Protein AF-A0A9D6VJI0-F1 (afdb_monomer)

Foldseek 3Di:
DDVVVVLVVLQVCVVVVDAEEEEAEQCQDDDVHGSLNLVQCLCCLPPQWGDDPPDIDHNPHYHYHYHHDPAQDPCVQCCPPHDPVVNVVCVVSVNVSSVVSDPDDDRDDFLADPDPQDPCSLVVQVVLLLVLCCVQQVLLADPVGDGAEDPLLSQLSRPQNDFPNTSVLSNQQVVQFQRPPDNYHYPNRTDDLVSNVVTGNSVQSVQSSCVVVLLVVCLLVLLQVLLVLVLVVCVPVDDCPDLSNDHPVSRDPLSSVLSSVVSVCLQVLQVVLQKHKGFDPDDAADQDADDPVSLLSSLQVSLVVVLVSLVVVVADEDDDDDVVNNYDPSNDHPVPHDPVVSVVSSSSNRCSSVSQSVSRMHMDGHDD

pLDDT: mean 89.92, std 6.38, range [44.97, 97.81]

Mean predicted aligned error: 9.92 Å

Nearest PDB structures (foldseek):
  6uhh-assembly4_D  TM=7.012E-01  e=4.853E-05  Homo sapiens
  6uhb-assembly1_B  TM=5.754E-01  e=2.518E-05  Homo sapiens
  9e17-assembly1_A  TM=7.204E-01  e=1.266E-04  Oryctolagus cuniculus
  8vk4-assembly1_D  TM=7.503E-01  e=2.838E-04  Mus musculus
  7ua4-assembly1_A  TM=6.206E-01  e=5.201E-04  Homo sapiens

Radius of gyration: 30.87 Å; Cα contacts (8 Å, |Δi|>4): 455; chains: 1; bounding box: 72×53×87 Å

Secondary structure (DSSP, 8-state):
--HHHHHHHHHHHHHTT---EEEEETTTS-SSSTTTTHHHHHHHHHHSEEEETTEEEE--S-EEEEE-SS-SSHHHHTTTTS-HHHHHHHHHTTHHHHHHT-S-------SS-SSTT--THHHHHHHHHHHHHHHH-GGGB-TTS-B-B-HHHHHHHHH-S--TTHHHHHHHHHHTS--TT-SSB-GGGSPPHHHHTTTS-HHHHHHHHTHHHHHHHHHHHHHHHHHHHHHHHHBTTB-TTSGGGS-GGGS-HHHHHHHHHHHHHHHHHHHHTTEEEEE--SSPPP-----HHHHHHHHHHHHHHHHHHHHHTT-B--SS-BTTTTB-TT-S-GGGS-HHHHHHHHHHHTTHHHHHHHTTEEEEEPP-

Solvent-accessible surface area (backbone atoms only — not comparable to full-atom values): 20935 Å² total; per-residue (Å²): 134,61,70,62,62,51,47,52,55,48,20,58,42,26,76,72,77,42,72,46,80,45,78,39,70,49,49,55,41,73,41,102,46,75,35,42,47,39,64,72,46,42,49,40,65,74,72,26,29,50,70,58,91,91,45,78,44,73,38,57,71,63,46,82,44,78,42,62,76,82,44,81,34,69,56,60,63,71,34,65,92,54,58,70,69,58,40,52,56,37,50,77,36,39,42,64,63,43,59,72,62,54,92,74,87,80,71,73,83,63,50,45,59,91,45,95,84,55,63,64,30,41,56,51,32,51,54,51,52,51,53,50,40,55,74,77,44,52,68,20,38,48,98,86,70,49,72,39,56,36,71,33,52,50,44,18,75,46,63,45,82,48,44,78,54,32,67,58,22,57,48,49,51,56,70,59,22,64,47,84,97,36,62,49,48,43,74,91,26,53,53,58,59,77,64,37,46,75,22,31,60,36,68,61,33,51,48,43,39,39,42,68,58,51,47,59,68,33,32,62,57,35,15,50,48,53,51,52,52,49,40,63,74,36,60,90,79,50,63,74,84,40,71,89,49,46,58,77,92,75,38,56,66,73,60,51,48,55,33,35,55,50,44,70,41,46,67,58,42,36,44,76,66,41,27,48,73,45,79,62,75,101,61,86,70,62,68,70,82,78,51,75,66,50,36,50,56,41,21,50,52,49,49,53,51,51,38,54,54,40,46,74,73,65,37,40,62,43,95,57,74,32,84,92,77,32,24,33,53,79,57,57,58,73,93,74,49,54,67,81,58,51,51,53,38,40,60,52,54,73,40,47,47,55,43,35,41,77,66,39,28,30,62,44,75,52,82,130

Sequence (368 aa):
MNLISAFHQVRDVVLKGKIPLVFFDEFDSNFQGLLGWLKYFIDPMQSGHFKDGESIHPIGKSIFIFAGATSSTLKEFSRVGQEKKEIDRFKEVKGPDFVSRLRGYVDILGLNPISESERLYMIRRAVALRIQLYLKAKHIFDSVGRANIDKDVLRALIKVPEYKHGMRSMGSILDMSVLSGRRSFEQSALPPANQLDLHVDAKLFSRLMASDILFGAAREKLARAIHEAFRKNQKGKKSSRAIGMKPWEELPEDFKESNRQQADSIPLYLKAVGYGFQPVIGREINKVRFTAEEVEIMSEMEHKRFVAHKLKAGWKPGERRDEKRMINPTLVDWEKLPKSEKDKDHQTVCKFPDYLAEAGFEIYKLGR

Structure (mmCIF, N/CA/C/O backbone):
data_AF-A0A9D6VJI0-F1
#
_entry.id   AF-A0A9D6VJI0-F1
#
loop_
_atom_site.group_PDB
_atom_site.id
_atom_site.type_symbol
_atom_site.label_atom_id
_atom_site.label_alt_id
_atom_site.label_comp_id
_atom_site.label_asym_id
_atom_site.label_entity_id
_atom_site.label_seq_id
_atom_site.pdbx_PDB_ins_code
_atom_site.Cartn_x
_atom_site.Cartn_y
_atom_site.Cartn_z
_atom_site.occupancy
_atom_site.B_iso_or_equiv
_atom_site.auth_seq_id
_atom_site.auth_comp_id
_atom_site.auth_asym_id
_atom_site.auth_atom_id
_atom_site.pdbx_PDB_model_num
ATOM 1 N N . MET A 1 1 ? -29.730 -2.370 26.605 1.00 53.53 1 MET A N 1
ATOM 2 C CA . MET A 1 1 ? -28.979 -3.089 27.661 1.00 53.53 1 MET A CA 1
ATOM 3 C C . MET A 1 1 ? -28.807 -2.133 28.833 1.00 53.53 1 MET A C 1
ATOM 5 O O . MET A 1 1 ? -28.496 -0.977 28.584 1.00 53.53 1 MET A O 1
ATOM 9 N N . ASN A 1 2 ? -29.084 -2.553 30.069 1.00 82.94 2 ASN A N 1
ATOM 10 C CA . ASN A 1 2 ? -28.942 -1.688 31.245 1.00 82.94 2 ASN A CA 1
ATOM 11 C C . ASN A 1 2 ? -27.533 -1.868 31.839 1.00 82.94 2 ASN A C 1
ATOM 13 O O . ASN A 1 2 ? -27.192 -2.969 32.271 1.00 82.94 2 ASN A O 1
ATOM 17 N N . LEU A 1 3 ? -26.722 -0.805 31.851 1.00 89.44 3 LEU A N 1
ATOM 18 C CA . LEU A 1 3 ? -25.357 -0.814 32.398 1.00 89.44 3 LEU A CA 1
ATOM 19 C C . LEU A 1 3 ? -25.323 -1.256 33.874 1.00 89.44 3 LEU A C 1
ATOM 21 O O . LEU A 1 3 ? -24.405 -1.955 34.294 1.00 89.44 3 LEU A O 1
ATOM 25 N N . ILE A 1 4 ? -26.363 -0.926 34.640 1.00 91.31 4 ILE A N 1
ATOM 26 C CA . ILE A 1 4 ? -26.505 -1.332 36.044 1.00 91.31 4 ILE A CA 1
ATOM 27 C C . ILE A 1 4 ? -26.621 -2.857 36.153 1.00 91.31 4 ILE A C 1
ATOM 29 O O . ILE A 1 4 ? -25.944 -3.482 36.966 1.00 91.31 4 ILE A O 1
ATOM 33 N N . SER A 1 5 ? -27.425 -3.483 35.287 1.00 91.88 5 SER A N 1
ATOM 34 C CA . SER A 1 5 ? -27.544 -4.945 35.243 1.00 91.88 5 SER A CA 1
ATOM 35 C C . SER A 1 5 ? -26.213 -5.614 34.895 1.00 91.88 5 SER A C 1
ATOM 37 O O . SER A 1 5 ? -25.914 -6.675 35.438 1.00 91.88 5 SER A O 1
ATOM 39 N N . ALA A 1 6 ? -25.390 -4.991 34.043 1.00 93.06 6 ALA A N 1
ATOM 40 C CA . ALA A 1 6 ? -24.046 -5.486 33.758 1.00 93.06 6 ALA A CA 1
ATOM 41 C C . ALA A 1 6 ? -23.154 -5.437 35.010 1.00 93.06 6 ALA A C 1
ATOM 43 O O . ALA A 1 6 ? -22.507 -6.431 35.325 1.00 93.06 6 ALA A O 1
ATOM 44 N N . PHE A 1 7 ? -23.165 -4.346 35.784 1.00 95.19 7 PHE A N 1
ATOM 45 C CA . PHE A 1 7 ? -22.389 -4.275 37.030 1.00 95.19 7 PHE A CA 1
ATOM 46 C C . PHE A 1 7 ? -22.834 -5.291 38.089 1.00 95.19 7 PHE A C 1
ATOM 48 O O . PHE A 1 7 ? -21.976 -5.861 38.766 1.00 95.19 7 PHE A O 1
ATOM 55 N N . HIS A 1 8 ? -24.134 -5.595 38.190 1.00 95.12 8 HIS A N 1
ATOM 56 C CA . HIS A 1 8 ? -24.607 -6.694 39.045 1.00 95.12 8 HIS A CA 1
ATOM 57 C C . HIS A 1 8 ? -24.031 -8.049 38.605 1.00 95.12 8 HIS A C 1
ATOM 59 O O . HIS A 1 8 ? -23.542 -8.795 39.448 1.00 95.12 8 HIS A O 1
ATOM 65 N N . GLN A 1 9 ? -23.971 -8.338 37.300 1.00 94.81 9 GLN A N 1
ATOM 66 C CA . GLN A 1 9 ? -23.339 -9.572 36.802 1.00 94.81 9 GLN A CA 1
ATOM 67 C C . GLN A 1 9 ? -21.845 -9.644 37.143 1.00 94.81 9 GLN A C 1
ATOM 69 O O . GLN A 1 9 ? -21.346 -10.701 37.531 1.00 94.81 9 GLN A O 1
ATOM 74 N N . VAL A 1 10 ? -21.125 -8.522 37.026 1.00 95.38 10 VAL A N 1
ATOM 75 C CA . VAL A 1 10 ? -19.707 -8.443 37.414 1.00 95.38 10 VAL A CA 1
ATOM 76 C C . VAL A 1 10 ? -19.555 -8.752 38.901 1.00 95.38 10 VAL A C 1
ATOM 78 O O . VAL A 1 10 ? -18.737 -9.597 39.269 1.00 95.38 10 VAL A O 1
ATOM 81 N N . ARG A 1 11 ? -20.385 -8.127 39.745 1.00 95.19 11 ARG A N 1
ATOM 82 C CA . ARG A 1 11 ? -20.404 -8.365 41.191 1.00 95.19 11 ARG A CA 1
ATOM 83 C C . ARG A 1 11 ? -20.649 -9.837 41.518 1.00 95.19 11 ARG A C 1
ATOM 85 O O . ARG A 1 11 ? -19.923 -10.397 42.333 1.00 95.19 11 ARG A O 1
ATOM 92 N N . ASP A 1 12 ? -21.610 -10.486 40.867 1.00 95.44 12 ASP A N 1
ATOM 93 C CA . ASP A 1 12 ? -21.926 -11.898 41.114 1.00 95.44 12 ASP A CA 1
ATOM 94 C C . ASP A 1 12 ? -20.748 -12.831 40.788 1.00 95.44 12 ASP A C 1
ATOM 96 O O . ASP A 1 12 ? -20.553 -13.855 41.448 1.00 95.44 12 ASP A O 1
ATOM 100 N N . VAL A 1 13 ? -19.925 -12.485 39.792 1.00 95.81 13 VAL A N 1
ATOM 101 C CA . VAL A 1 13 ? -18.684 -13.217 39.483 1.00 95.81 13 VAL A CA 1
ATOM 102 C C . VAL A 1 13 ? -17.616 -12.973 40.549 1.00 95.81 13 VAL A C 1
ATOM 104 O O . VAL A 1 13 ? -16.933 -13.921 40.948 1.00 95.81 13 VAL A O 1
ATOM 107 N N . VAL A 1 14 ? -17.497 -11.741 41.048 1.00 95.62 14 VAL A N 1
ATOM 108 C CA . VAL A 1 14 ? -16.568 -11.411 42.138 1.00 95.62 14 VAL A CA 1
ATOM 109 C C . VAL A 1 14 ? -16.950 -12.119 43.437 1.00 95.62 14 VAL A C 1
ATOM 111 O O . VAL A 1 14 ? -16.079 -12.674 44.104 1.00 95.62 14 VAL A O 1
ATOM 114 N N . LEU A 1 15 ? -18.242 -12.187 43.769 1.00 94.88 15 LEU A N 1
ATOM 115 C CA . LEU A 1 15 ? -18.746 -12.901 44.950 1.00 94.88 15 LEU A CA 1
ATOM 116 C C . LEU A 1 15 ? -18.456 -14.409 44.901 1.00 94.88 15 LEU A C 1
ATOM 118 O O . LEU A 1 15 ? -18.331 -15.048 45.941 1.00 94.88 15 LEU A O 1
ATOM 122 N N . LYS A 1 16 ? -18.266 -14.975 43.702 1.00 95.81 16 LYS A N 1
ATOM 123 C CA . LYS A 1 16 ? -17.790 -16.356 43.501 1.00 95.81 16 LYS A CA 1
ATOM 124 C C . LYS A 1 16 ? -16.266 -16.505 43.649 1.00 95.81 16 LYS A C 1
ATOM 126 O O . LYS A 1 16 ? -15.730 -17.560 43.318 1.00 95.81 16 LYS A O 1
ATOM 131 N N . GLY A 1 17 ? -15.556 -15.464 44.091 1.00 94.31 17 GLY A N 1
ATOM 132 C CA . GLY A 1 17 ? -14.108 -15.472 44.319 1.00 94.31 17 GLY A CA 1
ATOM 133 C C . GLY A 1 17 ? -13.250 -15.344 43.054 1.00 94.31 17 GLY A C 1
ATOM 134 O O . GLY A 1 17 ? -12.063 -15.658 43.094 1.00 94.31 17 GLY A O 1
ATOM 135 N N . LYS A 1 18 ? -13.823 -14.913 41.922 1.00 95.88 18 LYS A N 1
ATOM 136 C CA . LYS A 1 18 ? -13.104 -14.739 40.645 1.00 95.88 18 LYS A CA 1
ATOM 137 C C . LYS A 1 18 ? -12.807 -13.263 40.365 1.00 95.88 18 LYS A C 1
ATOM 139 O O . LYS A 1 18 ? -13.466 -12.382 40.902 1.00 95.88 18 LYS A O 1
ATOM 144 N N . ILE A 1 19 ? -11.849 -12.998 39.475 1.00 95.69 19 ILE A N 1
ATOM 145 C CA . ILE A 1 19 ? -11.569 -11.651 38.951 1.00 95.69 19 ILE A CA 1
ATOM 146 C C . ILE A 1 19 ? -12.151 -11.568 37.532 1.00 95.69 19 ILE A C 1
ATOM 148 O O . ILE A 1 19 ? -11.574 -12.157 36.615 1.00 95.69 19 ILE A O 1
ATOM 152 N N . PRO A 1 20 ? -13.300 -10.903 37.324 1.00 96.00 20 PRO A N 1
ATOM 153 C CA . PRO A 1 20 ? -13.898 -10.785 36.002 1.00 96.00 20 PRO A CA 1
ATOM 154 C C . PRO A 1 20 ? -13.108 -9.828 35.106 1.00 96.00 20 PRO A C 1
ATOM 156 O O . PRO A 1 20 ? -12.674 -8.755 35.535 1.00 96.00 20 PRO A O 1
ATOM 159 N N . LEU A 1 21 ? -12.993 -10.219 33.837 1.00 96.31 21 LEU A N 1
ATOM 160 C CA . LEU A 1 21 ? -12.573 -9.371 32.729 1.00 96.31 21 LEU A CA 1
ATOM 161 C C . LEU A 1 21 ? -13.827 -8.903 31.984 1.00 96.31 21 LEU A C 1
ATOM 163 O O . LEU A 1 21 ? -14.560 -9.731 31.444 1.00 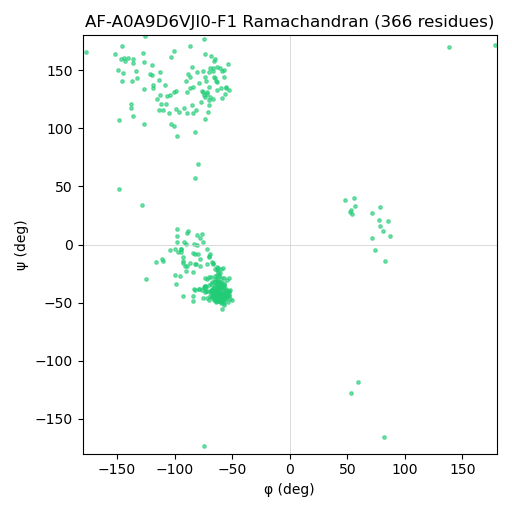96.31 21 LEU A O 1
ATOM 167 N N . VAL A 1 22 ? -14.089 -7.598 31.980 1.00 95.81 22 VAL A N 1
ATOM 168 C CA . VAL A 1 22 ? -15.315 -7.005 31.428 1.00 95.81 22 VAL A CA 1
ATOM 169 C C . VAL A 1 22 ? -14.954 -6.134 30.239 1.00 95.81 22 VAL A C 1
ATOM 171 O O . VAL A 1 22 ? -14.116 -5.243 30.360 1.00 95.81 22 VAL A O 1
ATOM 174 N N . PHE A 1 23 ? -15.583 -6.394 29.098 1.00 95.25 23 PHE A N 1
ATOM 175 C CA . PHE A 1 23 ? -15.335 -5.677 27.853 1.00 95.25 23 PHE A CA 1
ATOM 176 C C . PHE A 1 23 ? -16.541 -4.802 27.506 1.00 95.25 23 PHE A C 1
ATOM 178 O O . PHE A 1 23 ? -17.632 -5.317 27.265 1.00 95.25 23 PHE A O 1
ATOM 185 N N . PHE A 1 24 ? -16.337 -3.488 27.498 1.00 94.38 24 PHE A N 1
ATOM 186 C CA . PHE A 1 24 ? -17.318 -2.497 27.072 1.00 94.38 24 PHE A CA 1
ATOM 187 C C . PHE A 1 24 ? -16.985 -2.057 25.649 1.00 94.38 24 PHE A C 1
ATOM 189 O O . PHE A 1 24 ? -16.057 -1.273 25.438 1.00 94.38 24 PHE A O 1
ATOM 196 N N . ASP A 1 25 ? -17.731 -2.595 24.688 1.00 92.44 25 ASP A N 1
ATOM 197 C CA . ASP A 1 25 ? -17.643 -2.199 23.284 1.00 92.44 25 ASP A CA 1
ATOM 198 C C . ASP A 1 25 ? -18.440 -0.914 23.024 1.00 92.44 25 ASP A C 1
ATOM 200 O O . ASP A 1 25 ? -19.446 -0.663 23.692 1.00 92.44 25 ASP A O 1
ATOM 204 N N . GLU A 1 26 ? -17.972 -0.101 22.077 1.00 90.94 26 GLU A N 1
ATOM 205 C CA . GLU A 1 26 ? -18.557 1.193 21.692 1.00 90.94 26 GLU A CA 1
ATOM 206 C C . GLU A 1 26 ? -18.886 2.108 22.895 1.00 90.94 26 GLU A C 1
ATOM 208 O O . GLU A 1 26 ? -19.908 2.804 22.927 1.00 90.94 26 GLU A O 1
ATOM 213 N N . PHE A 1 27 ? -18.022 2.118 23.919 1.00 92.56 27 PHE A N 1
ATOM 214 C CA . PHE A 1 27 ? -18.248 2.897 25.151 1.00 92.56 27 PHE A CA 1
ATOM 215 C C . PHE A 1 27 ? -18.304 4.417 24.905 1.00 92.56 27 PHE A C 1
ATOM 217 O O . PHE A 1 27 ? -18.856 5.166 25.710 1.00 92.56 27 PHE A O 1
ATOM 224 N N . ASP A 1 28 ? -17.714 4.864 23.798 1.00 90.75 28 ASP A N 1
ATOM 225 C CA . ASP A 1 28 ? -17.657 6.242 23.324 1.00 90.75 28 ASP A CA 1
ATOM 226 C C . ASP A 1 28 ? -18.844 6.615 22.411 1.00 90.75 28 ASP A C 1
ATOM 228 O O . ASP A 1 28 ? -18.868 7.688 21.806 1.00 90.75 28 ASP A O 1
ATOM 232 N N . SER A 1 29 ? -19.858 5.751 22.327 1.00 89.69 29 SER A N 1
ATOM 233 C CA . SER A 1 29 ? -21.113 6.032 21.631 1.00 89.69 29 SER A CA 1
ATOM 234 C C . SER A 1 29 ? -21.960 7.107 22.328 1.00 89.69 29 SER A C 1
ATOM 236 O O . SER A 1 29 ? -21.798 7.436 23.510 1.00 89.69 29 SER A O 1
ATOM 238 N N . ASN A 1 30 ? -22.910 7.670 21.577 1.00 88.38 30 ASN A N 1
ATOM 239 C CA . ASN A 1 30 ? -23.862 8.638 22.111 1.00 88.38 30 ASN A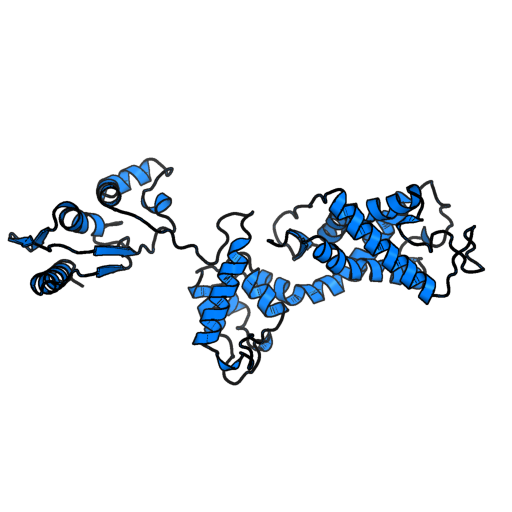 CA 1
ATOM 240 C C . ASN A 1 30 ? -24.881 7.955 23.031 1.00 88.38 30 ASN A C 1
ATOM 242 O O . ASN A 1 30 ? -25.540 6.992 22.643 1.00 88.38 30 ASN A O 1
ATOM 246 N N . PHE A 1 31 ? -25.091 8.525 24.215 1.00 87.19 31 PHE A N 1
ATOM 247 C CA . PHE A 1 31 ? -26.135 8.106 25.144 1.00 87.19 31 PHE A CA 1
ATOM 248 C C . PHE A 1 31 ? -26.641 9.302 25.937 1.00 87.19 31 PHE A C 1
ATOM 250 O O . PHE A 1 31 ? -25.938 9.824 26.793 1.00 87.19 31 PHE A O 1
ATOM 257 N N . GLN A 1 32 ? -27.857 9.767 25.636 1.00 86.56 32 GLN A N 1
ATOM 258 C CA . GLN A 1 32 ? -28.397 11.009 26.216 1.00 86.56 32 GLN A CA 1
ATOM 259 C C . GLN A 1 32 ? -27.457 12.223 26.022 1.00 86.56 32 GLN A C 1
ATOM 261 O O . GLN A 1 32 ? -27.410 13.126 26.853 1.00 86.56 32 GLN A O 1
ATOM 266 N N . GLY A 1 33 ? -26.684 12.218 24.932 1.00 85.81 33 GLY A N 1
ATOM 267 C CA . GLY A 1 33 ? -25.619 13.178 24.651 1.00 85.81 33 GLY A CA 1
ATOM 268 C C . GLY A 1 33 ? -24.374 12.502 24.073 1.00 85.81 33 GLY A C 1
ATOM 269 O O . GLY A 1 33 ? -24.272 11.273 24.050 1.00 85.81 33 GLY A O 1
ATOM 270 N N . LEU A 1 34 ? -23.432 13.314 23.593 1.00 85.19 34 LEU A N 1
ATOM 271 C CA . LEU A 1 34 ? -22.119 12.853 23.135 1.00 85.19 34 LEU A CA 1
ATOM 272 C C . LEU A 1 34 ? -21.355 12.229 24.309 1.00 85.19 34 LEU A C 1
ATOM 274 O O . LEU A 1 34 ? -21.329 12.829 25.378 1.00 85.19 34 LEU A O 1
ATOM 278 N N . LEU A 1 35 ? -20.748 11.047 24.132 1.00 88.56 35 LEU A N 1
ATOM 279 C CA . LEU A 1 35 ? -19.957 10.370 25.178 1.00 88.56 35 LEU A CA 1
ATOM 280 C C . LEU A 1 35 ? -20.699 10.203 26.523 1.00 88.56 35 LEU A C 1
ATOM 282 O O . LEU A 1 35 ? -20.094 10.170 27.595 1.00 88.56 35 LEU A O 1
ATOM 286 N N . GLY A 1 36 ? -22.030 10.116 26.503 1.00 89.19 36 GLY A N 1
ATOM 287 C CA . GLY A 1 36 ? -22.816 10.209 27.734 1.00 89.19 36 GLY A CA 1
ATOM 288 C C . GLY A 1 36 ? -22.689 9.007 28.676 1.00 89.19 36 GLY A C 1
ATOM 289 O O . GLY A 1 36 ? -23.108 9.096 29.833 1.00 89.19 36 GLY A O 1
ATOM 290 N N . TRP A 1 37 ? -22.065 7.913 28.228 1.00 91.44 37 TRP A N 1
ATOM 291 C CA . TRP A 1 37 ? -21.731 6.767 29.071 1.00 91.44 37 TRP A CA 1
ATOM 292 C C . TRP A 1 37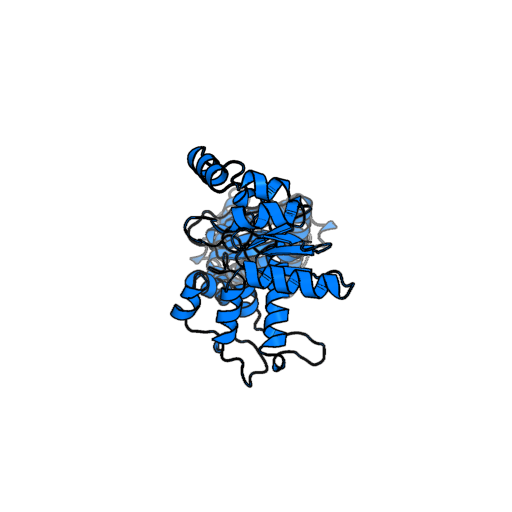 ? -20.614 7.052 30.085 1.00 91.44 37 TRP A C 1
ATOM 294 O O . TRP A 1 37 ? -20.616 6.453 31.160 1.00 91.44 37 TRP A O 1
ATOM 304 N N . LEU A 1 38 ? -19.686 7.978 29.796 1.00 92.81 38 LEU A N 1
ATOM 305 C CA . LEU A 1 38 ? -18.451 8.151 30.579 1.00 92.81 38 LEU A CA 1
ATOM 306 C C . LEU A 1 38 ? -18.710 8.402 32.067 1.00 92.81 38 LEU A C 1
ATOM 308 O O . LEU A 1 38 ? -18.065 7.793 32.920 1.00 92.81 38 LEU A O 1
ATOM 312 N N . LYS A 1 39 ? -19.711 9.230 32.389 1.00 90.12 39 LYS A N 1
ATOM 313 C CA . LYS A 1 39 ? -20.075 9.563 33.776 1.00 90.12 39 LYS A CA 1
ATOM 314 C C . LYS A 1 39 ? -20.458 8.344 34.621 1.00 90.12 39 LYS A C 1
ATOM 316 O O . LYS A 1 39 ? -20.255 8.376 35.829 1.00 90.12 39 LYS A O 1
ATOM 321 N N . TYR A 1 40 ? -20.986 7.286 34.003 1.00 91.38 40 TYR A N 1
ATOM 322 C CA . TYR A 1 40 ? -21.408 6.075 34.707 1.00 91.38 40 TYR A CA 1
ATOM 323 C C . TYR A 1 40 ? -20.246 5.126 35.014 1.00 91.38 40 TYR A C 1
ATOM 325 O O . TYR A 1 40 ? -20.394 4.252 35.862 1.00 91.38 40 TYR A O 1
ATOM 333 N N . PHE A 1 41 ? -19.095 5.295 34.358 1.00 94.19 41 PHE A N 1
ATOM 334 C CA . PHE A 1 41 ? -17.909 4.467 34.587 1.00 94.19 41 PHE A CA 1
ATOM 335 C C . PHE A 1 41 ? -16.969 5.030 35.660 1.00 94.19 41 PHE A C 1
ATOM 337 O O . PHE A 1 41 ? -16.178 4.278 36.223 1.00 94.19 41 PHE A O 1
ATOM 344 N N . ILE A 1 42 ? -17.075 6.321 35.988 1.00 93.12 42 ILE A N 1
ATOM 345 C CA . ILE A 1 42 ? -16.160 7.016 36.910 1.00 93.12 42 ILE A CA 1
ATOM 346 C C . ILE A 1 42 ? -16.140 6.366 38.299 1.00 93.12 42 ILE A C 1
ATOM 348 O O . ILE A 1 42 ? -15.070 5.969 38.767 1.00 93.12 42 ILE A O 1
ATOM 352 N N . ASP A 1 43 ? -17.303 6.226 38.938 1.00 91.56 43 ASP A N 1
ATOM 353 C CA . ASP A 1 43 ? -17.403 5.655 40.288 1.00 91.56 43 ASP A CA 1
ATOM 354 C C . ASP A 1 43 ? -16.986 4.170 40.323 1.00 91.56 43 ASP A C 1
ATOM 356 O O . ASP A 1 43 ? -16.175 3.815 41.194 1.00 91.56 43 ASP A O 1
ATOM 360 N N . PRO A 1 44 ? -17.415 3.325 39.355 1.00 93.88 44 PRO A N 1
ATOM 361 C CA . PRO A 1 44 ? -16.914 1.960 39.201 1.00 93.88 44 PRO A CA 1
ATOM 362 C C . PRO A 1 44 ? -15.394 1.862 39.084 1.00 93.88 44 PRO A C 1
ATOM 364 O O . PRO A 1 44 ? -14.786 1.021 39.740 1.00 93.88 44 PRO A O 1
ATOM 367 N N . MET A 1 45 ? -14.764 2.718 38.274 1.00 93.94 45 MET A N 1
ATOM 368 C CA . MET A 1 45 ? -13.316 2.686 38.043 1.00 93.94 45 MET A CA 1
ATOM 369 C C . MET A 1 45 ? -12.513 3.199 39.241 1.00 93.94 45 MET A C 1
ATOM 371 O O . MET A 1 45 ? -11.421 2.700 39.511 1.00 93.94 45 MET A O 1
ATOM 375 N N . GLN A 1 46 ? -13.023 4.216 39.939 1.00 90.12 46 GLN A N 1
ATOM 376 C CA . GLN A 1 46 ? -12.299 4.876 41.024 1.00 90.12 46 GLN A CA 1
ATOM 377 C C . GLN A 1 46 ? -12.454 4.150 42.356 1.00 90.12 46 GLN A C 1
ATOM 379 O O . GLN A 1 46 ? -11.473 3.941 43.067 1.00 90.12 46 GLN A O 1
ATOM 384 N N . SER A 1 47 ? -13.695 3.824 42.713 1.00 89.06 47 SER A N 1
ATOM 385 C CA . SER A 1 47 ? -14.041 3.323 44.043 1.00 89.06 47 SER A CA 1
ATOM 386 C C . SER A 1 47 ? -14.458 1.856 44.039 1.00 89.06 47 SER A C 1
ATOM 388 O O . SER A 1 47 ? -14.542 1.260 45.107 1.00 89.06 47 SER A O 1
ATOM 390 N N . GLY A 1 48 ? -14.721 1.265 42.867 1.00 91.38 48 GLY A N 1
ATOM 391 C CA . GLY A 1 48 ? -15.241 -0.097 42.774 1.00 91.38 48 GLY A CA 1
ATOM 392 C C . GLY A 1 48 ? -16.698 -0.218 43.220 1.00 91.38 48 GLY A C 1
ATOM 393 O O . GLY A 1 48 ? -17.088 -1.292 43.672 1.00 91.38 48 GLY A O 1
ATOM 394 N N . HIS A 1 49 ? -17.492 0.852 43.108 1.00 92.94 49 HIS A N 1
ATOM 395 C CA . HIS A 1 49 ? -18.919 0.868 43.440 1.00 92.94 49 HIS A CA 1
ATOM 396 C C . HIS A 1 49 ? -19.752 1.401 42.275 1.00 92.94 49 HIS A C 1
ATOM 398 O O . HIS A 1 49 ? -19.261 2.159 41.442 1.00 92.94 49 HIS A O 1
ATOM 404 N N . PHE A 1 50 ? -21.031 1.043 42.242 1.00 93.56 50 PHE A N 1
ATOM 405 C CA . PHE A 1 50 ? -22.013 1.620 41.327 1.00 93.56 50 PHE A CA 1
ATOM 406 C C . PHE A 1 50 ? -23.316 1.919 42.063 1.00 93.56 50 PHE A C 1
ATOM 408 O O . PHE A 1 50 ? -23.614 1.321 43.100 1.00 93.56 50 PHE A O 1
ATOM 415 N N . LYS A 1 51 ? -24.088 2.862 41.521 1.00 89.88 51 LYS A N 1
ATOM 416 C CA . LYS A 1 51 ? -25.374 3.285 42.074 1.00 89.88 51 LYS A CA 1
ATOM 417 C C . LYS A 1 51 ? -26.525 2.637 41.304 1.00 89.88 51 LYS A C 1
ATOM 419 O O . LYS A 1 51 ? -26.544 2.690 40.075 1.00 89.88 51 LYS A O 1
ATOM 424 N N . ASP A 1 52 ? -27.473 2.060 42.034 1.00 89.50 52 ASP A N 1
ATOM 425 C CA . ASP A 1 52 ? -28.727 1.506 41.520 1.00 89.50 52 ASP A CA 1
ATOM 426 C C . ASP A 1 52 ? -29.896 2.130 42.295 1.00 89.50 52 ASP A C 1
ATOM 428 O O . ASP A 1 52 ? -30.102 1.851 43.478 1.00 89.50 52 ASP A O 1
ATOM 432 N N . GLY A 1 53 ? -30.600 3.073 41.664 1.00 86.56 53 GLY A N 1
ATOM 433 C CA . GLY A 1 53 ? -31.567 3.927 42.357 1.00 86.56 53 GLY A CA 1
ATOM 434 C C . GLY A 1 53 ? -30.900 4.725 43.482 1.00 86.56 53 GLY A C 1
ATOM 435 O O . GLY A 1 53 ? -30.000 5.526 43.232 1.00 86.56 53 GLY A O 1
ATOM 436 N N . GLU A 1 54 ? -31.328 4.510 44.724 1.00 86.62 54 GLU A N 1
ATOM 437 C CA . GLU A 1 54 ? -30.729 5.122 45.920 1.00 86.62 54 GLU A CA 1
ATOM 438 C C . GLU A 1 54 ? -29.635 4.258 46.566 1.00 86.62 54 GLU A C 1
ATOM 440 O O . GLU A 1 54 ? -28.886 4.742 47.412 1.00 86.62 54 GLU A O 1
ATOM 445 N N . SER A 1 55 ? -29.502 2.997 46.144 1.00 89.56 55 SER A N 1
ATOM 446 C CA . SER A 1 55 ? -28.560 2.045 46.733 1.00 89.56 55 SER A CA 1
ATOM 447 C C . SER A 1 55 ? -27.178 2.136 46.090 1.00 89.56 55 SER A C 1
ATOM 449 O O . SER A 1 55 ? -27.040 2.336 44.882 1.00 89.56 55 SER A O 1
ATOM 451 N N . ILE A 1 56 ? -26.137 1.947 46.904 1.00 91.19 56 ILE A N 1
ATOM 452 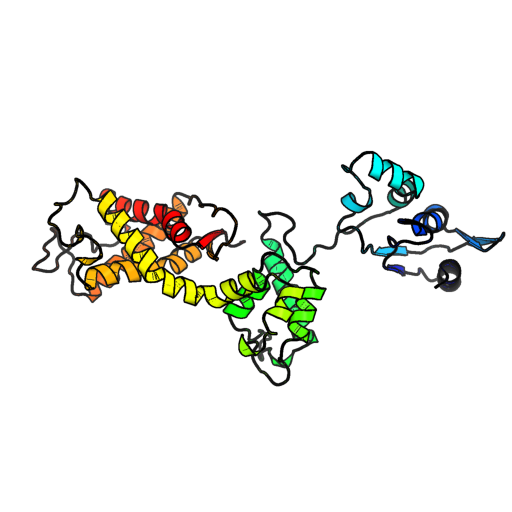C CA . ILE A 1 56 ? -24.748 1.817 46.453 1.00 91.19 56 ILE A CA 1
ATOM 453 C C . ILE A 1 56 ? -24.338 0.355 46.602 1.00 91.19 56 ILE A C 1
ATOM 455 O O . ILE A 1 56 ? -24.473 -0.235 47.674 1.00 91.19 56 ILE A O 1
ATOM 459 N N . HIS A 1 57 ? -23.811 -0.226 45.529 1.00 93.25 57 HIS A N 1
ATOM 460 C CA . HIS A 1 57 ? -23.372 -1.614 45.497 1.00 93.25 57 HIS A CA 1
ATOM 461 C C . HIS A 1 57 ? -21.872 -1.710 45.196 1.00 93.25 57 HIS A C 1
ATOM 463 O O . HIS A 1 57 ? -21.392 -1.026 44.289 1.00 93.25 57 HIS A O 1
ATOM 469 N N . PRO A 1 58 ? -21.120 -2.575 45.901 1.00 93.94 58 PRO A N 1
ATOM 470 C CA . PRO A 1 58 ? -19.738 -2.865 45.543 1.00 93.94 58 PRO A CA 1
ATOM 471 C C . PRO A 1 58 ? -19.685 -3.753 44.294 1.00 93.94 58 PRO A C 1
ATOM 473 O O . PRO A 1 58 ? -20.509 -4.649 44.124 1.00 93.94 58 PRO A O 1
ATOM 476 N N . ILE A 1 59 ? -18.691 -3.530 43.441 1.00 93.94 59 ILE A N 1
ATOM 477 C CA . ILE A 1 59 ? -18.328 -4.401 42.312 1.00 93.94 59 ILE A CA 1
ATOM 478 C C . ILE A 1 59 ? -17.255 -5.392 42.763 1.00 93.94 59 ILE A C 1
ATOM 480 O O . ILE A 1 59 ? -17.347 -6.584 42.488 1.00 93.94 59 ILE A O 1
ATOM 484 N N . GLY A 1 60 ? -16.257 -4.886 43.497 1.00 90.94 60 GLY A N 1
ATOM 485 C CA . GLY A 1 60 ? -15.060 -5.615 43.907 1.00 90.94 60 GLY A CA 1
ATOM 486 C C . GLY A 1 60 ? -13.976 -5.662 42.820 1.00 90.94 60 GLY A C 1
ATOM 487 O O . GLY A 1 60 ? -13.986 -4.864 41.888 1.00 90.94 60 GLY A O 1
ATOM 488 N N . LYS A 1 61 ? -12.973 -6.540 42.974 1.00 92.06 61 LYS A N 1
ATOM 489 C CA . LYS A 1 61 ? -11.786 -6.560 42.096 1.00 92.06 61 LYS A CA 1
ATOM 490 C C . LYS A 1 61 ? -12.141 -7.066 40.695 1.00 92.06 61 LYS A C 1
ATOM 492 O O . LYS A 1 61 ? -12.432 -8.247 40.532 1.00 92.06 61 LYS A O 1
ATOM 497 N N . SER A 1 62 ? -12.030 -6.201 39.693 1.00 94.44 62 SER A N 1
ATOM 498 C CA . SER A 1 62 ? -12.330 -6.499 38.288 1.00 94.44 62 SER A CA 1
ATOM 499 C C . SER A 1 62 ? -11.374 -5.778 37.335 1.00 94.44 62 SER A C 1
ATOM 501 O O . SER A 1 62 ? -10.738 -4.790 37.705 1.00 94.44 62 SER A O 1
ATOM 503 N N . ILE A 1 63 ? -11.287 -6.259 36.094 1.00 94.81 63 ILE A N 1
ATOM 504 C CA . ILE A 1 63 ? -10.548 -5.608 35.006 1.00 94.81 63 ILE A CA 1
ATOM 505 C C . ILE A 1 63 ? -11.564 -5.119 33.975 1.00 94.81 63 ILE A C 1
ATOM 507 O O . ILE A 1 63 ? -12.319 -5.923 33.431 1.00 94.81 63 ILE A O 1
ATOM 511 N N . PHE A 1 64 ? -11.581 -3.814 33.702 1.00 96.19 64 PHE A N 1
ATOM 512 C CA . PHE A 1 64 ? -12.434 -3.212 32.675 1.00 96.19 64 PHE A CA 1
ATOM 513 C C . PHE A 1 64 ? -11.610 -2.859 31.439 1.00 96.19 64 PHE A C 1
ATOM 515 O O . PHE A 1 64 ? -10.581 -2.193 31.544 1.00 96.19 64 PHE A O 1
ATOM 522 N N . ILE A 1 65 ? -12.081 -3.302 30.276 1.00 96.50 65 ILE A N 1
ATOM 523 C CA . ILE A 1 65 ? -11.552 -2.948 28.961 1.00 96.50 65 ILE A CA 1
ATOM 524 C C . ILE A 1 65 ? -12.614 -2.118 28.245 1.00 96.50 65 ILE A C 1
ATOM 526 O O . ILE A 1 65 ? -13.766 -2.533 28.154 1.00 96.50 65 ILE A O 1
ATOM 530 N N . PHE A 1 66 ? -12.208 -0.963 27.726 1.00 95.38 66 PHE A N 1
ATOM 531 C CA . PHE A 1 66 ? -13.059 -0.044 26.978 1.00 95.38 66 PHE A CA 1
ATOM 532 C C . PHE A 1 66 ? -12.577 0.005 25.529 1.00 95.38 66 PHE A C 1
ATOM 534 O O . PHE A 1 66 ? -11.448 0.426 25.275 1.00 95.38 66 PHE A O 1
ATOM 541 N N . ALA A 1 67 ? -13.410 -0.444 24.593 1.00 93.25 67 ALA A N 1
ATOM 542 C CA . ALA A 1 67 ? -13.116 -0.399 23.166 1.00 93.25 67 ALA A CA 1
ATOM 543 C C . ALA A 1 67 ? -13.927 0.718 22.510 1.00 93.25 67 ALA A C 1
ATOM 545 O O . ALA A 1 67 ? -15.156 0.687 22.502 1.00 93.25 67 ALA A O 1
ATOM 546 N N . GLY A 1 68 ? -13.223 1.743 22.031 1.00 89.50 68 GLY A N 1
ATOM 547 C CA . GLY A 1 68 ? -13.831 2.888 21.359 1.00 89.50 68 GLY A CA 1
ATOM 548 C C . GLY A 1 68 ? -13.982 2.642 19.862 1.00 89.50 68 GLY A C 1
ATOM 549 O O . GLY A 1 68 ? -13.135 1.984 19.255 1.00 89.50 68 GLY A O 1
ATOM 550 N N . ALA A 1 69 ? -15.041 3.188 19.272 1.00 82.56 69 ALA A N 1
ATOM 551 C CA . ALA A 1 69 ? -15.319 3.091 17.838 1.00 82.56 69 ALA A CA 1
ATOM 552 C C . ALA A 1 69 ? -15.299 4.447 17.116 1.00 82.56 69 ALA A C 1
ATOM 554 O O . ALA A 1 69 ? -15.243 4.488 15.886 1.00 82.56 69 ALA A O 1
ATOM 555 N N . THR A 1 70 ? -15.352 5.557 17.855 1.00 85.38 70 THR A N 1
ATOM 556 C CA . THR A 1 70 ? -15.475 6.907 17.275 1.00 85.38 70 THR A CA 1
ATOM 557 C C . THR A 1 70 ? -14.141 7.619 17.103 1.00 85.38 70 THR A C 1
ATOM 559 O O . THR A 1 70 ? -14.017 8.476 16.235 1.00 85.38 70 THR A O 1
ATOM 562 N N . SER A 1 71 ? -13.151 7.280 17.931 1.00 87.38 71 SER A N 1
ATOM 563 C CA . SER A 1 71 ? -11.813 7.879 17.912 1.00 87.38 71 SER A CA 1
ATOM 564 C C . SER A 1 71 ? -10.768 6.808 17.606 1.00 87.38 71 SER A C 1
ATOM 566 O O . SER A 1 71 ? -10.790 5.731 18.199 1.00 87.38 71 SER A O 1
ATOM 568 N N . SER A 1 72 ? -9.832 7.105 16.704 1.00 84.12 72 SER A N 1
ATOM 569 C CA . SER A 1 72 ? -8.825 6.142 16.231 1.00 84.12 72 SER A CA 1
ATOM 570 C C . SER A 1 72 ? -7.626 6.007 17.173 1.00 84.12 72 SER A C 1
ATOM 572 O O . SER A 1 72 ? -6.855 5.057 17.056 1.00 84.12 72 SER A O 1
ATOM 574 N N . THR A 1 73 ? -7.437 6.967 18.083 1.00 89.94 73 THR A N 1
ATOM 575 C CA . THR A 1 73 ? -6.349 6.974 19.075 1.00 89.94 73 THR A CA 1
ATOM 576 C C . THR A 1 73 ? -6.820 7.543 20.409 1.00 89.94 73 THR A C 1
ATOM 578 O O . THR A 1 73 ? -7.744 8.365 20.449 1.00 89.94 73 THR A O 1
ATOM 581 N N . LEU A 1 74 ? -6.128 7.208 21.505 1.00 91.81 74 LEU A N 1
ATOM 582 C CA . LEU A 1 74 ? -6.383 7.851 22.800 1.00 91.81 74 LEU A CA 1
ATOM 583 C C . LEU A 1 74 ? -6.168 9.372 22.735 1.00 91.81 74 LEU A C 1
ATOM 585 O O . LEU A 1 74 ? -6.893 10.132 23.382 1.00 91.81 74 LEU A O 1
ATOM 589 N N . LYS A 1 75 ? -5.191 9.841 21.948 1.00 91.25 75 LYS A N 1
ATOM 590 C CA . LYS A 1 75 ? -4.922 11.276 21.766 1.00 91.25 75 LYS A CA 1
ATOM 591 C C . LYS A 1 75 ? -6.128 12.004 21.165 1.00 91.25 75 LYS A C 1
ATOM 593 O O . LYS A 1 75 ? -6.500 13.077 21.635 1.00 91.25 75 LYS A O 1
ATOM 598 N N . GLU A 1 76 ? -6.741 11.406 20.149 1.00 90.81 76 GLU A N 1
ATOM 599 C CA . GLU A 1 76 ? -7.956 11.925 19.524 1.00 90.81 76 GLU A CA 1
ATOM 600 C C . GLU A 1 76 ? -9.141 11.887 20.494 1.00 90.81 76 GLU A C 1
ATOM 602 O O . GLU A 1 76 ? -9.826 12.899 20.658 1.00 90.81 76 GLU A O 1
ATOM 607 N N . PHE A 1 77 ? -9.341 10.761 21.187 1.00 93.19 77 PHE A N 1
ATOM 608 C CA . PHE A 1 77 ? -10.405 10.599 22.181 1.00 93.19 77 PHE A CA 1
ATOM 609 C C . PHE A 1 77 ? -10.313 11.648 23.298 1.00 93.19 77 PHE A C 1
ATOM 611 O O . PHE A 1 77 ? -11.299 12.295 23.635 1.00 93.19 77 PHE A O 1
ATOM 618 N N . SER A 1 78 ? -9.107 11.876 23.826 1.00 92.88 78 SER A N 1
ATOM 619 C CA . SER A 1 78 ? -8.831 12.850 24.894 1.00 92.88 78 SER A CA 1
ATOM 620 C C . SER A 1 78 ? -8.834 14.313 24.431 1.00 92.88 78 SER A C 1
ATOM 622 O O . SER A 1 78 ? -8.577 15.209 25.237 1.00 92.88 78 SER A O 1
ATOM 624 N N . ARG A 1 79 ? -9.126 1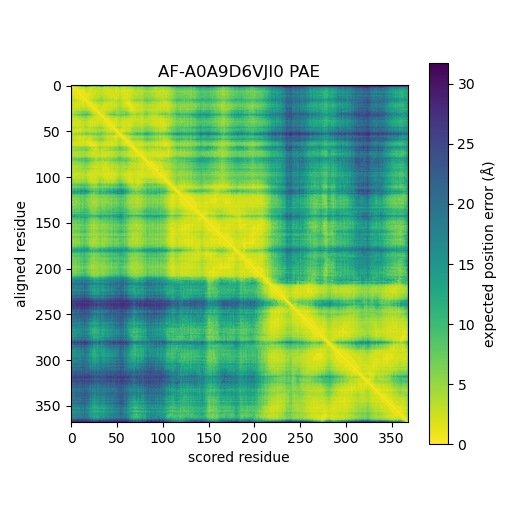4.567 23.145 1.00 93.00 79 ARG A N 1
ATOM 625 C CA . ARG A 1 79 ? -9.170 15.899 22.514 1.00 93.00 79 ARG A CA 1
ATOM 626 C C . ARG A 1 79 ? -7.879 16.709 22.693 1.00 93.00 79 ARG A C 1
ATOM 628 O O . ARG A 1 79 ? -7.886 17.939 22.628 1.00 93.00 79 ARG A O 1
ATOM 635 N N . VAL A 1 80 ? -6.745 16.033 22.879 1.00 88.62 80 VAL A N 1
ATOM 636 C CA . VAL A 1 80 ? -5.444 16.689 23.053 1.00 88.62 80 VAL A CA 1
ATOM 637 C C . VAL A 1 80 ? -5.008 17.323 21.732 1.00 88.62 80 VAL A C 1
ATOM 639 O O . VAL A 1 80 ? -4.822 16.636 20.727 1.00 88.62 80 VAL A O 1
ATOM 642 N N . GLY A 1 81 ? -4.806 18.643 21.746 1.00 87.31 81 GLY A N 1
ATOM 643 C CA . GLY A 1 81 ? -4.424 19.422 20.563 1.00 87.31 81 GLY A CA 1
ATOM 644 C C . GLY A 1 81 ? -5.587 19.778 19.632 1.00 87.31 81 GLY A C 1
ATOM 645 O O . GLY A 1 81 ? -5.337 20.229 18.520 1.00 87.31 81 GLY A O 1
ATOM 646 N N . GLN A 1 82 ? -6.833 19.571 20.069 1.00 91.38 82 GLN A N 1
ATOM 647 C CA . GLN A 1 82 ? -8.033 20.012 19.355 1.00 91.38 82 GLN A CA 1
ATOM 648 C C . GLN A 1 82 ? -8.412 21.453 19.729 1.00 91.38 82 GLN A C 1
ATOM 650 O O . GLN A 1 82 ? -7.861 22.042 20.662 1.00 91.38 82 GLN A O 1
ATOM 655 N N . GLU A 1 83 ? -9.369 22.032 19.002 1.00 92.81 83 GLU A N 1
ATOM 656 C CA . GLU A 1 83 ? -9.888 23.371 19.287 1.00 92.81 83 GLU A CA 1
ATOM 657 C C . GLU A 1 83 ? -10.479 23.477 20.701 1.00 92.81 83 GLU A C 1
ATOM 659 O O . GLU A 1 83 ? -11.077 22.535 21.229 1.00 92.81 83 GLU A O 1
ATOM 664 N N . LYS A 1 84 ? -10.389 24.673 21.300 1.00 92.44 84 LYS A N 1
ATOM 665 C CA . LYS A 1 84 ? -10.877 24.944 22.663 1.00 92.44 84 LYS A CA 1
ATOM 666 C C . LYS A 1 84 ? -12.330 24.499 22.878 1.00 92.44 84 LYS A C 1
ATOM 668 O O . LYS A 1 84 ? -12.644 23.930 23.917 1.00 92.44 84 LYS A O 1
ATOM 673 N N . LYS A 1 85 ? -13.191 24.691 21.873 1.00 93.62 85 LYS A N 1
ATOM 674 C CA . LYS A 1 85 ? -14.605 24.292 21.907 1.00 93.62 85 LYS A CA 1
ATOM 675 C C . LYS A 1 85 ? -14.795 22.784 22.111 1.00 93.62 85 LYS A C 1
ATOM 677 O O . LYS A 1 85 ? -15.666 22.381 22.874 1.00 93.62 85 LYS A O 1
ATOM 682 N N . GLU A 1 86 ? -13.985 21.958 21.454 1.00 90.88 86 GLU A N 1
ATOM 683 C CA . GLU A 1 86 ? -14.047 20.497 21.593 1.00 90.88 86 GLU A CA 1
ATOM 684 C C . GLU A 1 86 ? -13.487 20.035 22.941 1.00 90.88 86 GLU A C 1
ATOM 686 O O . GLU A 1 86 ? -14.034 19.121 23.559 1.00 90.88 86 GLU A O 1
ATOM 691 N N . ILE A 1 87 ? -12.448 20.709 23.446 1.00 90.62 87 ILE A N 1
ATOM 692 C CA . ILE A 1 87 ? -11.910 20.448 24.787 1.00 90.62 87 ILE A CA 1
ATOM 693 C C . ILE A 1 87 ? -12.954 20.768 25.864 1.00 90.62 87 ILE A C 1
ATOM 695 O O . ILE A 1 87 ? -13.125 19.992 26.805 1.00 90.62 87 ILE A O 1
ATOM 699 N N . ASP A 1 88 ? -13.659 21.893 25.740 1.00 92.56 88 ASP A N 1
ATOM 700 C CA . ASP A 1 88 ? -14.670 22.296 26.718 1.00 92.56 88 ASP A CA 1
ATOM 701 C C . ASP A 1 88 ? -15.882 21.344 26.695 1.00 92.56 88 ASP A C 1
ATOM 703 O O . ASP A 1 88 ? -16.291 20.865 27.753 1.00 92.56 88 ASP A O 1
ATOM 707 N N . ARG A 1 89 ? -16.342 20.913 25.509 1.00 90.94 89 ARG A N 1
ATOM 708 C CA . ARG A 1 89 ? -17.345 19.834 25.369 1.00 90.94 89 ARG A CA 1
ATOM 709 C C . ARG A 1 89 ? -16.907 18.524 26.025 1.00 90.94 89 ARG A C 1
ATOM 711 O O . ARG A 1 89 ? -17.708 17.846 26.664 1.00 90.94 89 ARG A O 1
ATOM 718 N N . PHE A 1 90 ? -15.633 18.157 25.892 1.00 93.00 90 PHE A N 1
ATOM 719 C CA . PHE A 1 90 ? -15.099 16.942 26.510 1.00 93.00 90 PHE A CA 1
ATOM 720 C C . PHE A 1 90 ? -15.062 17.030 28.045 1.00 93.00 90 PHE A C 1
ATOM 722 O O . PHE A 1 90 ? -15.280 16.029 28.730 1.00 93.00 90 PHE A O 1
ATOM 729 N N . LYS A 1 91 ? -14.843 18.224 28.611 1.00 91.94 91 LYS A N 1
ATOM 730 C CA . LYS A 1 91 ? -14.931 18.449 30.065 1.00 91.94 91 LYS A CA 1
ATOM 731 C C . LYS A 1 91 ? -16.359 18.304 30.587 1.00 91.94 91 LYS A C 1
ATOM 733 O O . LYS A 1 91 ? -16.541 17.690 31.635 1.00 91.94 91 LYS A O 1
ATOM 738 N N . GLU A 1 92 ? -17.357 18.815 29.864 1.00 92.50 92 GLU A N 1
ATOM 739 C CA . GLU A 1 92 ? -18.776 18.740 30.263 1.00 92.50 92 GLU A CA 1
ATOM 740 C C . GLU A 1 92 ? -19.250 17.295 30.470 1.00 92.50 92 GLU A C 1
ATOM 742 O O . GLU A 1 92 ? -20.018 17.003 31.387 1.00 92.50 92 GLU A O 1
ATOM 747 N N . VAL A 1 93 ? -18.731 16.365 29.665 1.00 92.50 93 VAL A N 1
ATOM 748 C CA . VAL A 1 93 ? -19.056 14.930 29.738 1.00 92.50 93 VAL A CA 1
ATOM 749 C C . VAL A 1 93 ? -18.150 14.152 30.699 1.00 92.50 93 VAL A C 1
ATOM 751 O O . VAL A 1 93 ? -18.174 12.922 30.713 1.00 92.50 93 VAL A O 1
ATOM 754 N N . LYS A 1 94 ? -17.351 14.855 31.517 1.00 93.19 94 LYS A N 1
ATOM 755 C CA . LYS A 1 94 ? -16.346 14.280 32.428 1.00 93.19 94 LYS A CA 1
ATOM 756 C C . LYS A 1 94 ? -15.303 13.406 31.713 1.00 93.19 94 LYS A C 1
ATOM 758 O O . LYS A 1 94 ? -14.783 12.439 32.269 1.00 93.19 94 LYS A O 1
ATOM 763 N N . GLY A 1 95 ? -14.969 13.757 30.475 1.00 93.44 95 GLY A N 1
ATOM 764 C CA . GLY A 1 95 ? -13.954 13.072 29.680 1.00 93.44 95 GLY A CA 1
ATOM 765 C C . GLY A 1 95 ? -12.573 13.025 30.349 1.00 93.44 95 GLY A C 1
ATOM 766 O O . GLY A 1 95 ? -12.012 11.935 30.485 1.00 93.44 95 GLY A O 1
ATOM 767 N N . PRO A 1 96 ? -12.024 14.157 30.842 1.00 94.25 96 PRO A N 1
ATOM 768 C CA . PRO A 1 96 ? -10.734 14.165 31.536 1.00 94.25 96 PRO A CA 1
ATOM 769 C C . PRO A 1 96 ? -10.719 13.301 32.803 1.00 94.25 96 PRO A C 1
ATOM 771 O O . PRO A 1 96 ? -9.713 12.657 33.099 1.00 94.25 96 PRO A O 1
ATOM 774 N N . ASP A 1 97 ? -11.840 13.242 33.529 1.00 95.06 97 ASP A N 1
ATOM 775 C CA . ASP A 1 97 ? -12.007 12.367 34.688 1.00 95.06 97 ASP A CA 1
ATOM 776 C C . ASP A 1 97 ? -11.952 10.888 34.314 1.00 95.06 97 ASP A C 1
ATOM 778 O O . ASP A 1 97 ? -11.309 10.098 35.005 1.00 95.06 97 ASP A O 1
ATOM 782 N N . PHE A 1 98 ? -12.612 10.505 33.225 1.00 95.44 98 PHE A N 1
ATOM 783 C CA . PHE A 1 98 ? -12.547 9.138 32.728 1.00 95.44 98 PHE A CA 1
ATOM 784 C C . PHE A 1 98 ? -11.110 8.765 32.330 1.00 95.44 98 PHE A C 1
ATOM 786 O O . PHE A 1 98 ? -10.586 7.748 32.787 1.00 95.44 98 PHE A O 1
ATOM 793 N N . VAL A 1 99 ? -10.441 9.621 31.547 1.00 94.94 99 VAL A N 1
ATOM 794 C CA . VAL A 1 99 ? -9.070 9.379 31.064 1.00 94.94 99 VAL A CA 1
ATOM 795 C C . VAL A 1 99 ? -8.074 9.255 32.219 1.00 94.94 99 VAL A C 1
ATOM 797 O O . VAL A 1 99 ? -7.232 8.360 32.193 1.00 94.94 99 VAL A O 1
ATOM 800 N N . SER A 1 100 ? -8.186 10.084 33.263 1.00 94.62 100 SER A N 1
ATOM 801 C CA . SER A 1 100 ? -7.273 10.036 34.419 1.00 94.62 100 SER A CA 1
ATOM 802 C C . SER A 1 100 ? -7.389 8.757 35.258 1.00 94.62 100 SER A C 1
ATOM 804 O O . SER A 1 100 ? -6.492 8.454 36.045 1.00 94.62 100 SER A O 1
ATOM 806 N N . ARG A 1 101 ? -8.474 7.989 35.086 1.00 94.62 101 ARG A N 1
ATOM 807 C CA . ARG A 1 101 ? -8.731 6.723 35.792 1.00 94.62 101 ARG A CA 1
ATOM 808 C C . ARG A 1 101 ? -8.327 5.491 34.978 1.00 94.62 101 ARG A C 1
ATOM 810 O O . ARG A 1 101 ? -8.342 4.380 35.513 1.00 94.62 101 ARG A O 1
ATOM 817 N N . LEU A 1 102 ? -7.931 5.662 33.715 1.00 94.69 102 LEU A N 1
ATOM 818 C CA . LEU A 1 102 ? -7.366 4.582 32.908 1.00 94.69 102 LEU A CA 1
ATOM 819 C C . LEU A 1 102 ? -5.974 4.203 33.430 1.00 94.69 102 LEU A C 1
ATOM 821 O O . LEU A 1 102 ? -5.141 5.056 33.725 1.00 94.69 102 LEU A O 1
ATOM 825 N N . ARG A 1 103 ? -5.707 2.897 33.531 1.00 94.31 103 ARG A N 1
ATOM 826 C CA . ARG A 1 103 ? -4.396 2.364 33.954 1.00 94.31 103 ARG A CA 1
ATOM 827 C C . ARG A 1 103 ? -3.453 2.064 32.787 1.00 94.31 103 ARG A C 1
ATOM 829 O O . ARG A 1 103 ? -2.265 1.867 33.008 1.00 94.31 103 ARG A O 1
ATOM 836 N N . GLY A 1 104 ? -3.976 2.029 31.567 1.00 93.69 104 GLY A N 1
ATOM 837 C CA . GLY A 1 104 ? -3.236 1.778 30.337 1.00 93.69 104 GLY A CA 1
ATOM 838 C C . GLY A 1 104 ? -4.157 1.886 29.125 1.00 93.69 104 GLY A C 1
ATOM 839 O O . GLY A 1 104 ? -5.380 1.896 29.274 1.00 93.69 104 GLY A O 1
ATOM 840 N N . TYR A 1 105 ? -3.569 1.979 27.936 1.00 94.19 105 TYR A N 1
ATOM 841 C CA . TYR A 1 105 ? -4.286 2.001 26.663 1.00 94.19 105 TYR A CA 1
ATOM 842 C C . TYR A 1 105 ? -3.453 1.316 25.580 1.00 94.19 105 TYR A C 1
ATOM 844 O O . TYR A 1 105 ? -2.235 1.181 25.714 1.00 94.19 105 TYR A O 1
ATOM 852 N N . VAL A 1 106 ? -4.123 0.887 24.514 1.00 92.50 106 VAL A N 1
ATOM 853 C CA . VAL A 1 106 ? -3.493 0.330 23.317 1.00 92.50 106 VAL A CA 1
ATOM 854 C C . VAL A 1 106 ? -4.217 0.907 22.107 1.00 92.50 106 VAL A C 1
ATOM 856 O O . VAL A 1 106 ? -5.406 0.652 21.931 1.00 92.50 106 VAL A O 1
ATOM 859 N N . ASP A 1 107 ? -3.505 1.659 21.270 1.00 89.75 107 ASP A N 1
ATOM 860 C CA . ASP A 1 107 ? -4.035 2.119 19.985 1.00 89.75 107 ASP A CA 1
ATOM 861 C C . ASP A 1 107 ? -3.887 0.990 18.952 1.00 89.75 107 ASP A C 1
ATOM 863 O O . ASP A 1 107 ? -2.776 0.563 18.618 1.00 89.75 107 ASP A O 1
ATOM 867 N N . IL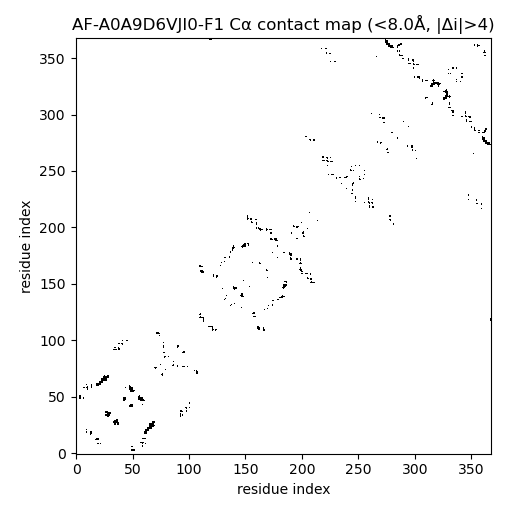E A 1 108 ? -5.012 0.473 18.452 1.00 84.75 108 ILE A N 1
ATOM 868 C CA . ILE A 1 108 ? -5.013 -0.602 17.456 1.00 84.75 108 ILE A CA 1
ATOM 869 C C . ILE A 1 108 ? -4.845 0.012 16.069 1.00 84.75 108 ILE A C 1
ATOM 871 O O . ILE A 1 108 ? -5.732 0.687 15.549 1.00 84.75 108 ILE A O 1
ATOM 875 N N . LEU A 1 109 ? -3.705 -0.260 15.438 1.00 85.94 109 LEU A N 1
ATOM 876 C CA . LEU A 1 109 ? -3.419 0.249 14.102 1.00 85.94 109 LEU A CA 1
ATOM 877 C C . LEU A 1 109 ? -4.310 -0.415 13.047 1.00 85.94 109 LEU A C 1
ATOM 879 O O . LEU A 1 109 ? -4.341 -1.639 12.907 1.00 85.94 109 LEU A O 1
ATOM 883 N N . GLY A 1 110 ? -4.983 0.416 12.254 1.00 88.38 110 GLY A N 1
ATOM 884 C CA . GLY A 1 110 ? -5.797 -0.027 11.130 1.00 88.38 110 GLY A CA 1
ATOM 885 C C . GLY A 1 110 ? -4.989 -0.475 9.905 1.00 88.38 110 GLY A C 1
ATOM 886 O O . GLY A 1 110 ? -3.755 -0.550 9.894 1.00 88.38 110 GLY A O 1
ATOM 887 N N . LEU A 1 111 ? -5.724 -0.754 8.824 1.00 91.81 111 LEU A N 1
ATOM 888 C CA . LEU A 1 111 ? -5.145 -1.131 7.531 1.00 91.81 111 LEU A CA 1
ATOM 889 C C . LEU A 1 111 ? -4.593 0.061 6.744 1.00 91.81 111 LEU A C 1
ATOM 891 O O . LEU A 1 111 ? -3.829 -0.143 5.804 1.00 91.81 111 LEU A O 1
ATOM 895 N N . ASN A 1 112 ? -4.996 1.282 7.080 1.00 91.69 112 ASN A N 1
ATOM 896 C CA . ASN A 1 112 ? -4.576 2.482 6.366 1.00 91.69 112 ASN A CA 1
ATOM 897 C C . ASN A 1 112 ? -3.221 2.991 6.892 1.00 91.69 112 ASN A C 1
ATOM 899 O O . ASN A 1 112 ? -2.860 2.693 8.038 1.00 91.69 112 ASN A O 1
ATOM 903 N N . PRO A 1 113 ? -2.442 3.691 6.049 1.00 87.31 113 PRO A N 1
ATOM 904 C CA . PRO A 1 113 ? -1.216 4.345 6.488 1.00 87.31 113 PRO A CA 1
ATOM 905 C C . PRO A 1 113 ? -1.523 5.429 7.529 1.00 87.31 113 PRO A C 1
ATOM 907 O O . PRO A 1 113 ? -2.487 6.175 7.390 1.00 87.31 113 PRO A O 1
ATOM 910 N N . ILE A 1 114 ? -0.684 5.521 8.559 1.00 85.69 114 ILE A N 1
ATOM 911 C CA . ILE A 1 114 ? -0.757 6.542 9.618 1.00 85.69 114 ILE A CA 1
ATOM 912 C C . ILE A 1 114 ? -0.054 7.833 9.166 1.00 85.69 114 ILE A C 1
ATOM 914 O O . ILE A 1 114 ? -0.345 8.922 9.655 1.00 85.69 114 ILE A O 1
ATOM 918 N N . SER A 1 115 ? 0.880 7.719 8.219 1.00 81.38 115 SER A N 1
ATOM 919 C CA . SER A 1 115 ? 1.575 8.836 7.580 1.00 81.38 115 SER A CA 1
ATOM 920 C C . SER A 1 115 ? 2.006 8.465 6.159 1.00 81.38 115 SER A C 1
ATOM 922 O O . SER A 1 115 ? 2.084 7.287 5.810 1.00 81.38 115 SER A O 1
ATOM 924 N N . GLU A 1 116 ? 2.352 9.460 5.340 1.00 71.44 116 GLU A N 1
ATOM 925 C CA . GLU A 1 116 ? 2.821 9.241 3.961 1.00 71.44 116 GLU A CA 1
ATOM 926 C C . GLU A 1 116 ? 4.117 8.416 3.872 1.00 71.44 116 GLU A C 1
ATOM 928 O O . GLU A 1 116 ? 4.368 7.721 2.883 1.00 71.44 116 GLU A O 1
ATOM 933 N N . SER A 1 117 ? 4.955 8.481 4.910 1.00 69.06 117 SER A N 1
ATOM 934 C CA . SER A 1 117 ? 6.219 7.749 4.983 1.00 69.06 117 SER A CA 1
ATOM 935 C C . SER A 1 117 ? 6.063 6.332 5.534 1.00 69.06 117 SER A C 1
ATOM 937 O O . SER A 1 117 ? 6.966 5.509 5.358 1.00 69.06 117 SER A O 1
ATOM 939 N N . GLU A 1 118 ? 4.933 6.011 6.172 1.00 81.75 118 GLU A N 1
ATOM 940 C CA . GLU A 1 118 ? 4.719 4.702 6.771 1.00 81.75 118 GLU A CA 1
ATOM 941 C C . GLU A 1 118 ? 4.552 3.624 5.692 1.00 81.75 118 GLU A C 1
ATOM 943 O O . GLU A 1 118 ? 3.673 3.685 4.834 1.00 81.75 118 GLU A O 1
ATOM 948 N N . ARG A 1 119 ? 5.381 2.577 5.754 1.00 79.00 119 ARG A N 1
ATOM 949 C CA . ARG A 1 119 ? 5.297 1.418 4.845 1.00 79.00 119 ARG A CA 1
ATOM 950 C C . ARG A 1 119 ? 4.813 0.137 5.527 1.00 79.00 119 ARG A C 1
ATOM 952 O O . ARG A 1 119 ? 4.396 -0.793 4.839 1.00 79.00 119 ARG A O 1
ATOM 959 N N . LEU A 1 120 ? 4.800 0.098 6.862 1.00 87.25 120 LEU A N 1
ATOM 960 C CA . LEU A 1 120 ? 4.409 -1.079 7.652 1.00 87.25 120 LEU A CA 1
ATOM 961 C C . LEU A 1 120 ? 2.933 -1.466 7.485 1.00 87.25 120 LEU A C 1
ATOM 963 O O . LEU A 1 120 ? 2.586 -2.632 7.683 1.00 87.25 120 LEU A O 1
ATOM 967 N N . TYR A 1 121 ? 2.073 -0.543 7.043 1.00 89.12 121 TYR A N 1
ATOM 968 C CA . TYR A 1 121 ? 0.677 -0.856 6.728 1.00 89.12 121 TYR A CA 1
ATOM 969 C C . TYR A 1 121 ? 0.550 -1.962 5.667 1.00 89.12 121 TYR A C 1
ATOM 971 O O . TYR A 1 121 ? -0.404 -2.735 5.712 1.00 89.12 121 TYR A O 1
ATOM 979 N N . MET A 1 122 ? 1.522 -2.102 4.752 1.00 90.19 122 MET A N 1
ATOM 980 C CA . MET A 1 122 ? 1.522 -3.180 3.755 1.00 90.19 122 MET A CA 1
ATOM 981 C C . MET A 1 122 ? 1.647 -4.558 4.415 1.00 90.19 122 MET A C 1
ATOM 983 O O . MET A 1 122 ? 0.950 -5.491 4.020 1.00 90.19 122 MET A O 1
ATOM 987 N N . ILE A 1 123 ? 2.479 -4.680 5.456 1.00 90.31 123 ILE A N 1
ATOM 988 C CA . ILE A 1 123 ? 2.621 -5.918 6.235 1.00 90.31 123 ILE A CA 1
ATOM 989 C C . ILE A 1 123 ? 1.342 -6.169 7.036 1.00 90.31 123 ILE A C 1
ATOM 991 O O . ILE A 1 123 ? 0.814 -7.280 6.998 1.00 90.31 123 ILE A O 1
ATOM 995 N N . ARG A 1 124 ? 0.785 -5.134 7.688 1.00 93.31 124 ARG A N 1
ATOM 996 C CA . ARG A 1 124 ? -0.505 -5.245 8.398 1.00 93.31 124 ARG A CA 1
ATOM 997 C C . ARG A 1 124 ? -1.612 -5.750 7.472 1.00 93.31 124 ARG A C 1
ATOM 999 O O . ARG A 1 124 ? -2.344 -6.667 7.834 1.00 93.31 124 ARG A O 1
ATOM 1006 N N . ARG A 1 125 ? -1.692 -5.210 6.252 1.00 95.81 125 ARG A N 1
ATOM 1007 C CA . ARG A 1 125 ? -2.633 -5.657 5.217 1.00 95.81 125 ARG A CA 1
ATOM 1008 C C . ARG A 1 125 ? -2.369 -7.082 4.764 1.00 95.81 125 ARG A C 1
ATOM 1010 O O . ARG A 1 125 ? -3.326 -7.830 4.630 1.00 95.81 125 ARG A O 1
ATOM 1017 N N . ALA A 1 126 ? -1.113 -7.479 4.564 1.00 95.38 126 ALA A N 1
ATOM 1018 C CA . ALA A 1 126 ? -0.778 -8.848 4.177 1.00 95.38 126 ALA A CA 1
ATOM 1019 C C . ALA A 1 126 ? -1.200 -9.862 5.253 1.00 95.38 126 ALA A C 1
ATOM 1021 O O . ALA A 1 126 ? -1.792 -10.891 4.929 1.00 95.38 126 ALA A O 1
ATOM 1022 N N . VAL A 1 127 ? -0.962 -9.546 6.530 1.00 95.31 127 VAL A N 1
ATOM 1023 C CA . VAL A 1 127 ? -1.394 -10.373 7.667 1.00 95.31 127 VAL A CA 1
ATOM 1024 C C . VAL A 1 127 ? -2.921 -10.437 7.744 1.00 95.31 127 VAL A C 1
ATOM 1026 O O . VAL A 1 127 ? -3.479 -11.532 7.800 1.00 95.31 127 VAL A O 1
ATOM 1029 N N . ALA A 1 128 ? -3.606 -9.292 7.681 1.00 95.62 128 ALA A N 1
ATOM 1030 C CA . ALA A 1 128 ? -5.067 -9.234 7.728 1.00 95.62 128 ALA A CA 1
ATOM 1031 C C . ALA A 1 128 ? -5.716 -9.991 6.558 1.00 95.62 128 ALA A C 1
ATOM 1033 O O . ALA A 1 128 ? -6.597 -10.822 6.776 1.00 95.62 128 ALA A O 1
ATOM 1034 N N . LEU A 1 129 ? -5.227 -9.767 5.335 1.00 96.88 129 LEU A N 1
ATOM 1035 C CA . LEU A 1 129 ? -5.676 -10.455 4.128 1.00 96.88 129 LEU A CA 1
ATOM 1036 C C . LEU A 1 129 ? -5.487 -11.965 4.267 1.00 96.88 129 LEU A C 1
ATOM 1038 O O . LEU A 1 129 ? -6.415 -12.729 4.014 1.00 96.88 129 LEU A O 1
ATOM 1042 N N . ARG A 1 130 ? -4.308 -12.406 4.724 1.00 96.19 130 ARG A N 1
ATOM 1043 C CA . ARG A 1 130 ? -4.028 -13.827 4.941 1.00 96.19 130 ARG A CA 1
ATOM 1044 C C . ARG A 1 130 ? -5.002 -14.447 5.945 1.00 96.19 130 ARG A C 1
ATOM 1046 O O . ARG A 1 130 ? -5.493 -15.545 5.689 1.00 96.19 130 ARG A O 1
ATOM 1053 N N . ILE A 1 131 ? -5.254 -13.786 7.076 1.00 95.00 131 ILE A N 1
ATOM 1054 C CA . ILE A 1 131 ? -6.180 -14.277 8.108 1.00 95.00 131 ILE A CA 1
ATOM 1055 C C . ILE A 1 131 ? -7.593 -14.388 7.532 1.00 95.00 131 ILE A C 1
ATOM 1057 O O . ILE A 1 131 ? -8.221 -15.438 7.655 1.00 95.00 131 ILE A O 1
ATOM 1061 N N . GLN A 1 132 ? -8.079 -13.351 6.850 1.00 94.50 132 GLN A N 1
ATOM 1062 C CA . GLN A 1 132 ? -9.433 -13.365 6.300 1.00 94.50 132 GLN A CA 1
ATOM 1063 C C . GLN A 1 132 ? -9.608 -14.389 5.179 1.00 94.50 132 GLN A C 1
ATOM 1065 O O . GLN A 1 132 ? -10.605 -15.105 5.176 1.00 94.50 132 GLN A O 1
ATOM 1070 N N . LEU A 1 133 ? -8.631 -14.530 4.282 1.00 94.81 133 LEU A N 1
ATOM 1071 C CA . LEU A 1 133 ? -8.651 -15.580 3.264 1.00 94.81 133 LEU A CA 1
ATOM 1072 C C . LEU A 1 133 ? -8.613 -16.972 3.892 1.00 94.81 133 LEU A C 1
ATOM 1074 O O . LEU A 1 133 ? -9.308 -17.865 3.426 1.00 94.81 133 LEU A O 1
ATOM 1078 N N . TYR A 1 134 ? -7.845 -17.175 4.963 1.00 94.31 134 TYR A N 1
ATOM 1079 C CA . TYR A 1 134 ? -7.808 -18.470 5.641 1.00 94.31 134 TYR A CA 1
ATOM 1080 C C . TYR A 1 134 ? -9.154 -18.823 6.294 1.00 94.31 134 TYR A C 1
ATOM 1082 O O . TYR A 1 134 ? -9.555 -19.984 6.273 1.00 94.31 134 TYR A O 1
ATOM 1090 N N . LEU A 1 135 ? -9.864 -17.827 6.836 1.00 91.81 135 LEU A N 1
ATOM 1091 C CA . LEU A 1 135 ? -11.186 -18.009 7.442 1.00 91.81 135 LEU A CA 1
ATOM 1092 C C . LEU A 1 135 ? -12.305 -18.179 6.402 1.00 91.81 135 LEU A C 1
ATOM 1094 O O . LEU A 1 135 ? -13.208 -18.981 6.615 1.00 91.81 135 LEU A O 1
ATOM 1098 N N . LYS A 1 136 ? -12.256 -17.433 5.291 1.00 91.25 136 LYS A N 1
ATOM 1099 C CA . LYS A 1 136 ? -13.350 -17.339 4.304 1.00 91.25 136 LYS A CA 1
ATOM 1100 C C . LYS A 1 136 ? -13.144 -18.211 3.060 1.00 91.25 136 LYS A C 1
ATOM 1102 O O . LYS A 1 136 ? -14.111 -18.591 2.412 1.00 91.25 136 LYS A O 1
ATOM 1107 N N . ALA A 1 137 ? -11.897 -18.519 2.707 1.00 93.31 137 ALA A N 1
ATOM 1108 C CA . ALA A 1 137 ? -11.525 -19.159 1.446 1.00 93.31 137 ALA A CA 1
ATOM 1109 C C . ALA A 1 137 ? -10.288 -20.069 1.587 1.00 93.31 137 ALA A C 1
ATOM 1111 O O . ALA A 1 137 ? -9.352 -20.003 0.793 1.00 93.31 137 ALA A O 1
ATOM 1112 N N . LYS A 1 138 ? -10.262 -20.936 2.611 1.00 93.62 138 LYS A N 1
ATOM 1113 C CA . LYS A 1 138 ? -9.115 -21.816 2.924 1.00 93.62 138 LYS A CA 1
ATOM 1114 C C . LYS A 1 138 ? -8.632 -22.661 1.734 1.00 93.62 138 LYS A C 1
ATOM 1116 O O . LYS A 1 138 ? -7.458 -23.005 1.656 1.00 93.62 138 LYS A O 1
ATOM 1121 N N . HIS A 1 139 ? -9.524 -22.992 0.808 1.00 93.38 139 HIS A N 1
ATOM 1122 C CA . HIS A 1 139 ? -9.269 -23.829 -0.365 1.00 93.38 139 HIS A CA 1
ATOM 1123 C C . HIS A 1 139 ? -8.378 -23.182 -1.442 1.00 93.38 139 HIS A C 1
ATOM 1125 O O . HIS A 1 139 ? -7.924 -23.894 -2.335 1.00 93.38 139 HIS A O 1
ATOM 1131 N N . ILE A 1 140 ? -8.078 -21.879 -1.356 1.00 94.81 140 ILE A N 1
ATOM 1132 C CA . ILE A 1 140 ? -7.088 -21.222 -2.236 1.00 94.81 140 ILE A CA 1
ATOM 1133 C C . ILE A 1 140 ? -5.639 -21.412 -1.758 1.00 94.81 140 ILE A C 1
ATOM 1135 O O . ILE A 1 140 ? -4.704 -20.983 -2.435 1.00 94.81 140 ILE A O 1
ATOM 1139 N N . PHE A 1 141 ? -5.435 -21.971 -0.562 1.00 95.31 141 PHE A N 1
ATOM 1140 C CA . PHE A 1 141 ? -4.102 -22.230 -0.027 1.00 95.31 141 PHE A CA 1
ATOM 1141 C C . PHE A 1 141 ? -3.569 -23.566 -0.553 1.00 95.31 141 PHE A C 1
ATOM 1143 O O . PHE A 1 141 ? -4.285 -24.568 -0.567 1.00 95.31 141 PHE A O 1
ATOM 1150 N N . ASP A 1 142 ? -2.302 -23.579 -0.969 1.00 92.06 142 ASP A N 1
ATOM 1151 C CA . ASP A 1 142 ? -1.600 -24.796 -1.375 1.00 92.06 142 ASP A CA 1
ATOM 1152 C C . ASP A 1 142 ? -1.213 -25.673 -0.162 1.00 92.06 142 ASP A C 1
ATOM 1154 O O . ASP A 1 142 ? -1.423 -25.315 1.002 1.00 92.06 142 ASP A O 1
ATOM 1158 N N . SER A 1 143 ? -0.626 -26.843 -0.429 1.00 90.44 143 SER A N 1
ATOM 1159 C CA . SER A 1 143 ? -0.203 -27.796 0.608 1.00 90.44 143 SER A CA 1
ATOM 1160 C C . SER A 1 143 ? 0.876 -27.259 1.554 1.00 90.44 143 SER A C 1
ATOM 1162 O O . SER A 1 143 ? 1.013 -27.775 2.661 1.00 90.44 143 SER A O 1
ATOM 1164 N N . VAL A 1 144 ? 1.619 -26.221 1.154 1.00 91.50 144 VAL A N 1
ATOM 1165 C CA . VAL A 1 144 ? 2.634 -25.555 1.987 1.00 91.50 144 VAL A CA 1
ATOM 1166 C C . VAL A 1 144 ? 2.099 -24.280 2.652 1.00 91.50 144 VAL A C 1
ATOM 1168 O O . VAL A 1 144 ? 2.849 -23.545 3.293 1.00 91.50 144 VAL A O 1
ATOM 1171 N N . GLY A 1 145 ? 0.794 -24.010 2.536 1.00 90.50 145 GLY A N 1
ATOM 1172 C CA . GLY A 1 145 ? 0.125 -22.895 3.199 1.00 90.50 145 GLY A CA 1
ATOM 1173 C C . GLY A 1 145 ? 0.353 -21.530 2.543 1.00 90.50 145 GLY A C 1
ATOM 1174 O O . GLY A 1 145 ? 0.170 -20.504 3.212 1.00 90.50 145 GLY A O 1
ATOM 1175 N N . ARG A 1 146 ? 0.730 -21.487 1.258 1.00 92.62 146 ARG A N 1
ATOM 1176 C CA . ARG A 1 146 ? 0.775 -20.256 0.454 1.00 92.62 146 ARG A CA 1
ATOM 1177 C C . ARG A 1 146 ? -0.573 -20.029 -0.220 1.00 92.62 146 ARG A C 1
ATOM 1179 O O . ARG A 1 146 ? -1.125 -20.934 -0.836 1.00 92.62 146 ARG A O 1
ATOM 1186 N N . ALA A 1 147 ? -1.096 -18.811 -0.111 1.00 93.75 147 ALA A N 1
ATOM 1187 C CA . ALA A 1 147 ? -2.316 -18.424 -0.810 1.00 93.75 147 ALA A CA 1
ATOM 1188 C C . ALA A 1 147 ? -2.024 -18.236 -2.303 1.00 93.75 147 ALA A C 1
ATOM 1190 O O . ALA A 1 147 ? -1.125 -17.475 -2.665 1.00 93.75 147 ALA A O 1
ATOM 1191 N N . ASN A 1 148 ? -2.796 -18.899 -3.159 1.00 95.31 148 ASN A N 1
ATOM 1192 C CA . ASN A 1 148 ? -2.726 -18.713 -4.600 1.00 95.31 148 ASN A CA 1
ATOM 1193 C C . ASN A 1 148 ? -3.548 -17.477 -5.001 1.00 95.31 148 ASN A C 1
ATOM 1195 O O . ASN A 1 148 ? -4.774 -17.534 -5.104 1.00 95.31 148 ASN A O 1
ATOM 1199 N N . ILE A 1 149 ? -2.875 -16.340 -5.160 1.00 95.81 149 ILE A N 1
ATOM 1200 C CA . ILE A 1 149 ? -3.484 -15.050 -5.499 1.00 95.81 149 ILE A CA 1
ATOM 1201 C C . ILE A 1 149 ? -2.756 -14.510 -6.721 1.00 95.81 149 ILE A C 1
ATOM 1203 O O . ILE A 1 149 ? -1.523 -14.499 -6.752 1.00 95.81 149 ILE A O 1
ATOM 1207 N N . ASP A 1 150 ? -3.515 -14.038 -7.704 1.00 93.62 150 ASP A N 1
ATOM 1208 C CA . ASP A 1 150 ? -2.951 -13.324 -8.838 1.00 93.62 150 ASP A CA 1
ATOM 1209 C C . ASP A 1 150 ? -2.116 -12.118 -8.355 1.00 93.62 150 ASP A C 1
ATOM 1211 O O . ASP A 1 150 ? -2.511 -11.374 -7.450 1.00 93.62 150 ASP A O 1
ATOM 1215 N N . LYS A 1 151 ? -0.928 -11.930 -8.941 1.00 89.94 151 LYS A N 1
ATOM 1216 C CA . LYS A 1 151 ? 0.038 -10.907 -8.502 1.00 89.94 151 LYS A CA 1
ATOM 1217 C C . LYS A 1 151 ? -0.533 -9.488 -8.576 1.00 89.94 151 LYS A C 1
ATOM 1219 O O . LYS A 1 151 ? -0.169 -8.641 -7.757 1.00 89.94 151 LYS A O 1
ATOM 1224 N N . ASP A 1 152 ? -1.414 -9.231 -9.535 1.00 90.31 152 ASP A N 1
ATOM 1225 C CA . ASP A 1 152 ? -1.975 -7.922 -9.818 1.00 90.31 152 ASP A CA 1
ATOM 1226 C C . ASP A 1 152 ? -3.136 -7.629 -8.862 1.00 90.31 152 ASP A C 1
ATOM 1228 O O . ASP A 1 152 ? -3.211 -6.530 -8.300 1.00 90.31 152 ASP A O 1
ATOM 1232 N N . VAL A 1 153 ? -3.949 -8.649 -8.563 1.00 95.25 153 VAL A N 1
ATOM 1233 C CA . VAL A 1 153 ? -4.954 -8.613 -7.486 1.00 95.25 153 VAL A CA 1
ATOM 1234 C C . VAL A 1 153 ? -4.289 -8.376 -6.130 1.00 95.25 153 VAL A C 1
ATOM 1236 O O . VAL A 1 153 ? -4.691 -7.478 -5.386 1.00 95.25 153 VAL A O 1
ATOM 1239 N N . LEU A 1 154 ? -3.224 -9.123 -5.817 1.00 95.31 154 LEU A N 1
ATOM 1240 C CA . LEU A 1 154 ? -2.473 -8.951 -4.574 1.00 95.31 154 LEU A CA 1
ATOM 1241 C C . LEU A 1 154 ? -1.865 -7.545 -4.482 1.00 95.31 154 LEU A C 1
ATOM 1243 O O . LEU A 1 154 ? -1.971 -6.898 -3.438 1.00 95.31 154 LEU A O 1
ATOM 1247 N N . ARG A 1 155 ? -1.267 -7.036 -5.571 1.00 92.75 155 ARG A N 1
ATOM 1248 C CA . ARG A 1 155 ? -0.724 -5.669 -5.619 1.00 92.75 155 ARG A CA 1
ATOM 1249 C C . ARG A 1 155 ? -1.809 -4.647 -5.294 1.00 92.75 155 ARG A C 1
ATOM 1251 O O . ARG A 1 155 ? -1.561 -3.764 -4.474 1.00 92.75 155 ARG A O 1
ATOM 1258 N N . ALA A 1 156 ? -2.988 -4.770 -5.900 1.00 94.19 156 ALA A N 1
ATOM 1259 C CA . ALA A 1 156 ? -4.097 -3.854 -5.672 1.00 94.19 156 ALA A CA 1
ATOM 1260 C C . ALA A 1 156 ? -4.600 -3.904 -4.218 1.00 94.19 156 ALA A C 1
ATOM 1262 O O . ALA A 1 156 ? -4.669 -2.861 -3.567 1.00 94.19 156 ALA A O 1
ATOM 1263 N N . LEU A 1 157 ? -4.834 -5.098 -3.660 1.00 95.94 157 LEU A N 1
ATOM 1264 C CA . LEU A 1 157 ? -5.286 -5.268 -2.271 1.00 95.94 157 LEU A CA 1
ATOM 1265 C C . LEU A 1 157 ? -4.276 -4.731 -1.242 1.00 95.94 157 LEU A C 1
ATOM 1267 O O . LEU A 1 157 ? -4.661 -4.178 -0.209 1.00 95.94 157 LEU A O 1
ATOM 1271 N N . ILE A 1 158 ? -2.975 -4.866 -1.497 1.00 94.75 158 ILE A N 1
ATOM 1272 C CA . ILE A 1 158 ? -1.950 -4.406 -0.553 1.00 94.75 158 ILE A CA 1
ATOM 1273 C C . ILE A 1 158 ? -1.662 -2.911 -0.700 1.00 94.75 158 ILE A C 1
ATOM 1275 O O . ILE A 1 158 ? -1.466 -2.243 0.317 1.00 94.75 158 ILE A O 1
ATOM 1279 N N . LYS A 1 159 ? -1.654 -2.368 -1.924 1.00 90.31 159 LYS A N 1
ATOM 1280 C CA . LYS A 1 159 ? -1.156 -1.008 -2.207 1.00 90.31 159 LYS A CA 1
ATOM 1281 C C . LYS A 1 159 ? -2.220 0.056 -2.449 1.00 90.31 159 LYS A C 1
ATOM 1283 O O . LYS A 1 159 ? -1.858 1.217 -2.620 1.00 90.31 159 LYS A O 1
ATOM 1288 N N . VAL A 1 160 ? -3.504 -0.297 -2.485 1.00 92.19 160 VAL A N 1
ATOM 1289 C CA . VAL A 1 160 ? -4.570 0.705 -2.625 1.00 92.19 160 VAL A CA 1
ATOM 1290 C C . VAL A 1 160 ? -4.419 1.801 -1.559 1.00 92.19 160 VAL A C 1
ATOM 1292 O O . VAL A 1 160 ? -4.176 1.457 -0.406 1.00 92.19 160 VAL A O 1
ATOM 1295 N N . PRO A 1 161 ? -4.495 3.104 -1.867 1.00 88.06 161 PRO A N 1
ATOM 1296 C CA . PRO A 1 161 ? -4.117 4.124 -0.883 1.00 88.06 161 PRO A CA 1
ATOM 1297 C C . PRO A 1 161 ? -4.897 4.021 0.430 1.00 88.06 161 PRO A C 1
ATOM 1299 O O . PRO A 1 161 ? -4.317 4.091 1.511 1.00 88.06 161 PRO A O 1
ATOM 1302 N N . GLU A 1 162 ? -6.188 3.719 0.330 1.00 92.00 162 GLU A N 1
ATOM 1303 C CA . GLU A 1 162 ? -7.092 3.689 1.467 1.00 92.00 162 GLU A CA 1
ATOM 1304 C C . GLU A 1 162 ? -8.158 2.599 1.309 1.00 92.00 162 GLU A C 1
ATOM 1306 O O . GLU A 1 162 ? -8.698 2.386 0.222 1.00 92.00 162 GLU A O 1
ATOM 1311 N N . TYR A 1 163 ? -8.474 1.937 2.421 1.00 95.81 163 TYR A N 1
ATOM 1312 C CA . TYR A 1 163 ? -9.722 1.212 2.625 1.00 95.81 163 TYR A CA 1
ATOM 1313 C C . TYR A 1 163 ? -10.696 2.125 3.377 1.00 95.81 163 TYR A C 1
ATOM 1315 O O . TYR A 1 163 ? -10.454 2.418 4.552 1.00 95.81 163 TYR A O 1
ATOM 1323 N N . LYS A 1 164 ? -11.797 2.534 2.731 1.00 94.56 164 LYS A N 1
ATOM 1324 C CA . LYS A 1 164 ? -12.759 3.543 3.229 1.00 94.56 164 LYS A CA 1
ATOM 1325 C C . LYS A 1 164 ? -13.315 3.217 4.623 1.00 94.56 164 LYS A C 1
ATOM 1327 O O . LYS A 1 164 ? -13.600 4.107 5.415 1.00 94.56 164 LYS A O 1
ATOM 1332 N N . HIS A 1 165 ? -13.425 1.927 4.944 1.00 93.31 165 HIS A N 1
ATOM 1333 C CA . HIS A 1 165 ? -13.853 1.419 6.254 1.00 93.31 165 HIS A CA 1
ATOM 1334 C C . HIS A 1 165 ? -12.873 0.377 6.825 1.00 93.31 165 HIS A C 1
ATOM 1336 O O . HIS A 1 165 ? -13.280 -0.607 7.451 1.00 93.31 165 HIS A O 1
ATOM 1342 N N . GLY A 1 166 ? -11.573 0.539 6.552 1.00 92.06 166 GLY A N 1
ATOM 1343 C CA . GLY A 1 166 ? -10.504 -0.298 7.102 1.00 92.06 166 GLY A CA 1
ATOM 1344 C C . GLY A 1 166 ? -10.723 -1.801 6.884 1.00 92.06 166 GLY A C 1
ATOM 1345 O O . GLY A 1 166 ? -10.967 -2.262 5.768 1.00 92.06 166 GLY A O 1
ATOM 1346 N N . MET A 1 167 ? -10.651 -2.585 7.964 1.00 91.75 167 MET A N 1
ATOM 1347 C CA . MET A 1 167 ? -10.775 -4.048 7.905 1.00 91.75 167 MET A CA 1
ATOM 1348 C C . MET A 1 167 ? -12.144 -4.530 7.400 1.00 91.75 167 MET A C 1
ATOM 1350 O O . MET A 1 167 ? -12.211 -5.577 6.753 1.00 91.75 167 MET A O 1
ATOM 1354 N N . ARG A 1 168 ? -13.222 -3.763 7.629 1.00 92.69 168 ARG A N 1
ATOM 1355 C CA . ARG A 1 168 ? -14.562 -4.096 7.112 1.00 92.69 168 ARG A CA 1
ATOM 1356 C C . ARG A 1 168 ? -14.615 -3.985 5.592 1.00 92.69 168 ARG A C 1
ATOM 1358 O O . ARG A 1 168 ? -15.212 -4.838 4.946 1.00 92.69 168 ARG A O 1
ATOM 1365 N N . SER A 1 169 ? -13.952 -2.977 5.021 1.00 97.25 169 SER A N 1
ATOM 1366 C CA . SER A 1 169 ? -13.842 -2.823 3.564 1.00 97.25 169 SER A CA 1
ATOM 1367 C C . SER A 1 169 ? -13.071 -3.975 2.923 1.00 97.25 169 SER A C 1
ATOM 1369 O O . SER A 1 169 ? -13.555 -4.556 1.957 1.00 97.25 169 SER A O 1
ATOM 1371 N N . MET A 1 170 ? -11.926 -4.371 3.495 1.00 97.19 170 MET A N 1
ATOM 1372 C CA . MET A 1 170 ? -11.192 -5.553 3.020 1.00 97.19 170 MET A CA 1
ATOM 1373 C C . MET A 1 170 ? -12.060 -6.817 3.092 1.00 97.19 170 MET A C 1
ATOM 1375 O O . MET A 1 170 ? -12.161 -7.535 2.103 1.00 97.19 170 MET A O 1
ATOM 1379 N N . GLY A 1 171 ? -12.744 -7.046 4.218 1.00 96.12 171 GLY A N 1
ATOM 1380 C CA . GLY A 1 171 ? -13.630 -8.201 4.385 1.00 96.12 171 GLY A CA 1
ATOM 1381 C C . GLY A 1 171 ? -14.780 -8.230 3.390 1.00 96.12 171 GLY A C 1
ATOM 1382 O O . GLY A 1 171 ? -15.008 -9.262 2.771 1.00 96.12 171 GLY A O 1
ATOM 1383 N N . SER A 1 172 ? -15.432 -7.090 3.167 1.00 97.38 172 SER A N 1
ATOM 1384 C CA . SER A 1 172 ? -16.557 -6.981 2.232 1.00 97.38 172 SER A CA 1
ATOM 1385 C C . SER A 1 172 ? -16.129 -7.257 0.790 1.00 97.38 172 SER A C 1
ATOM 1387 O O . SER A 1 172 ? -16.836 -7.948 0.063 1.00 97.38 172 SER A O 1
ATOM 1389 N N . ILE A 1 173 ? -14.939 -6.793 0.381 1.00 97.69 173 ILE A N 1
ATOM 1390 C CA . ILE A 1 173 ? -14.375 -7.127 -0.936 1.00 97.69 173 ILE A CA 1
ATOM 1391 C C . ILE A 1 173 ? -14.197 -8.643 -1.077 1.00 97.69 173 ILE A C 1
ATOM 1393 O O . ILE A 1 173 ? -14.547 -9.196 -2.118 1.00 97.69 173 ILE A O 1
ATOM 1397 N N . LEU A 1 174 ? -13.683 -9.322 -0.045 1.00 96.19 174 LEU A N 1
ATOM 1398 C CA . LEU A 1 174 ? -13.511 -10.778 -0.065 1.00 96.19 174 LEU A CA 1
ATOM 1399 C C . LEU A 1 174 ? -14.848 -11.526 -0.059 1.00 96.19 174 LEU A C 1
ATOM 1401 O O . LEU A 1 174 ? -14.984 -12.505 -0.782 1.00 96.19 174 LEU A O 1
ATOM 1405 N N . ASP A 1 175 ? -15.828 -11.060 0.716 1.00 95.06 175 ASP A N 1
ATOM 1406 C CA . ASP A 1 175 ? -17.159 -11.674 0.808 1.00 95.06 175 ASP A CA 1
ATOM 1407 C C 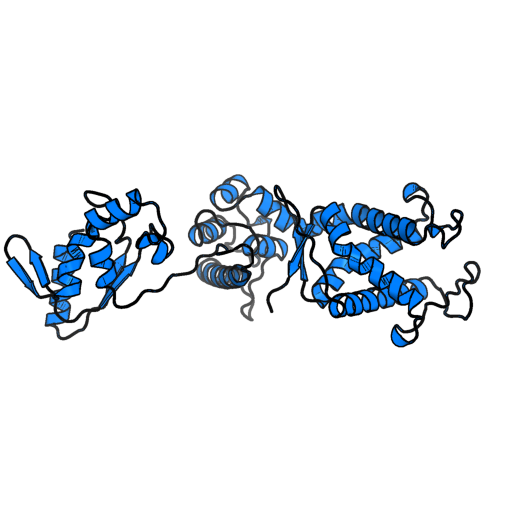. ASP A 1 175 ? -17.946 -11.557 -0.498 1.00 95.06 175 ASP A C 1
ATOM 1409 O O . ASP A 1 175 ? -18.637 -12.491 -0.897 1.00 95.06 175 ASP A O 1
ATOM 1413 N N . MET A 1 176 ? -17.810 -10.426 -1.194 1.00 96.12 176 MET A N 1
ATOM 1414 C CA . MET A 1 176 ? -18.408 -10.222 -2.513 1.00 96.12 176 MET A CA 1
ATOM 1415 C C . MET A 1 176 ? -17.600 -10.868 -3.647 1.00 96.12 176 MET A C 1
ATOM 1417 O O . MET A 1 176 ? -18.063 -10.890 -4.788 1.00 96.12 176 MET A O 1
ATOM 1421 N N . SER A 1 177 ? -16.395 -11.376 -3.365 1.00 96.38 177 SER A N 1
ATOM 1422 C CA . SER A 1 177 ? -15.584 -12.065 -4.365 1.00 96.38 177 SER A CA 1
ATOM 1423 C C . SER A 1 177 ? -16.078 -13.499 -4.572 1.00 96.38 177 SER A C 1
ATOM 1425 O O . SER A 1 177 ? -16.362 -14.232 -3.625 1.00 96.38 177 SER A O 1
ATOM 1427 N N . VAL A 1 178 ? -16.116 -13.952 -5.824 1.00 93.50 178 VAL A N 1
ATOM 1428 C CA . VAL A 1 178 ? -16.559 -15.306 -6.196 1.00 93.50 178 VAL A CA 1
ATOM 1429 C C . VAL A 1 178 ? -15.432 -16.312 -5.948 1.00 93.50 178 VAL A C 1
ATOM 1431 O O . VAL A 1 178 ? -14.830 -16.837 -6.882 1.00 93.50 178 VAL A O 1
ATOM 1434 N N . LEU A 1 179 ? -15.106 -16.557 -4.679 1.00 91.69 179 LEU A N 1
ATOM 1435 C CA . LEU A 1 179 ? -14.004 -17.441 -4.286 1.00 91.69 179 LEU A CA 1
ATOM 1436 C C . LEU A 1 179 ? -14.435 -18.896 -4.113 1.00 91.69 179 LEU A C 1
ATOM 1438 O O . LEU A 1 179 ? -13.592 -19.781 -4.226 1.00 91.69 179 LEU A O 1
ATOM 1442 N N . SER A 1 180 ? -15.718 -19.171 -3.862 1.00 87.81 180 SER A N 1
ATOM 1443 C CA . SER A 1 180 ? -16.213 -20.538 -3.652 1.00 87.81 180 SER A CA 1
ATOM 1444 C C . SER A 1 180 ? -15.871 -21.452 -4.835 1.00 87.81 180 SER A C 1
ATOM 1446 O O . SER A 1 180 ? -16.081 -21.092 -5.992 1.00 87.81 180 SER A O 1
ATOM 1448 N N . GLY A 1 181 ? -15.288 -22.618 -4.549 1.00 83.56 181 GLY A N 1
ATOM 1449 C CA . GLY A 1 181 ? -14.881 -23.599 -5.562 1.00 83.56 181 GLY A CA 1
ATOM 1450 C C . GLY A 1 181 ? -13.629 -23.245 -6.379 1.00 83.56 181 GLY A C 1
ATOM 1451 O O . GLY A 1 181 ? -13.165 -24.084 -7.150 1.00 83.56 181 GLY A O 1
ATOM 1452 N N . ARG A 1 182 ? -13.034 -22.054 -6.212 1.00 89.88 182 ARG A N 1
ATOM 1453 C CA . ARG A 1 182 ? -11.806 -21.654 -6.925 1.00 89.88 182 ARG A CA 1
ATOM 1454 C C . ARG A 1 182 ? -10.542 -22.022 -6.158 1.00 89.88 182 ARG A C 1
ATOM 1456 O O . ARG A 1 182 ? -10.471 -21.820 -4.959 1.00 89.88 182 ARG A O 1
ATOM 1463 N N . ARG A 1 183 ? -9.495 -22.474 -6.850 1.00 91.12 183 ARG A N 1
ATOM 1464 C CA . ARG A 1 183 ? -8.168 -22.726 -6.241 1.00 91.12 183 ARG A CA 1
ATOM 1465 C C . ARG A 1 183 ? -7.231 -21.515 -6.275 1.00 91.12 183 ARG A C 1
ATOM 1467 O O . ARG A 1 183 ? -6.089 -21.622 -5.837 1.00 91.12 183 ARG A O 1
ATOM 1474 N N . SER A 1 184 ? -7.694 -20.398 -6.822 1.00 93.69 184 SER A N 1
ATOM 1475 C CA . SER A 1 184 ? -6.938 -19.163 -7.028 1.00 93.69 184 SER A CA 1
ATOM 1476 C C . SER A 1 184 ? -7.847 -17.949 -6.833 1.00 93.69 184 SER A C 1
ATOM 1478 O O . SER A 1 184 ? -9.041 -17.989 -7.147 1.00 93.69 184 SER A O 1
ATOM 1480 N N . PHE A 1 185 ? -7.278 -16.854 -6.329 1.00 96.00 185 PHE A N 1
ATOM 1481 C CA . PHE A 1 185 ? -7.931 -15.550 -6.317 1.00 96.00 185 PHE A CA 1
ATOM 1482 C C . PHE A 1 185 ? -7.443 -14.717 -7.507 1.00 96.00 185 PHE A C 1
ATOM 1484 O O . PHE A 1 185 ? -6.413 -14.048 -7.446 1.00 96.00 185 PHE A O 1
ATOM 1491 N N . GLU A 1 186 ? -8.200 -14.791 -8.596 1.00 93.88 186 GLU A N 1
ATOM 1492 C CA . GLU A 1 186 ? -7.941 -14.095 -9.858 1.00 93.88 186 GLU A CA 1
ATOM 1493 C C . GLU A 1 186 ? -8.807 -12.842 -10.009 1.00 93.88 186 GLU A C 1
ATOM 1495 O O . GLU A 1 186 ? -9.817 -12.676 -9.321 1.00 93.88 186 GLU A O 1
ATOM 1500 N N . GLN A 1 187 ? -8.464 -11.984 -10.973 1.00 92.81 187 GLN A N 1
ATOM 1501 C CA . GLN A 1 187 ? -9.212 -10.756 -11.253 1.00 92.81 187 GLN A CA 1
ATOM 1502 C C . GLN A 1 187 ? -10.695 -11.023 -11.564 1.00 92.81 187 GLN A C 1
ATOM 1504 O O . GLN A 1 187 ? -11.558 -10.256 -11.152 1.00 92.81 187 GLN A O 1
ATOM 1509 N N . SER A 1 188 ? -11.006 -12.138 -12.232 1.00 93.62 188 SER A N 1
ATOM 1510 C CA . SER A 1 188 ? -12.379 -12.551 -12.560 1.00 93.62 188 SER A CA 1
ATOM 1511 C C . SER A 1 188 ? -13.217 -12.970 -11.343 1.00 93.62 188 SER A C 1
ATOM 1513 O O . SER A 1 188 ? -14.407 -13.248 -11.489 1.00 93.62 188 SER A O 1
ATOM 1515 N N . ALA A 1 189 ? -12.607 -13.094 -10.161 1.00 95.56 189 ALA A N 1
ATOM 1516 C CA . ALA A 1 189 ? -13.311 -13.356 -8.910 1.00 95.56 189 ALA A CA 1
ATOM 1517 C C . ALA A 1 189 ? -13.672 -12.069 -8.159 1.00 95.56 189 ALA A C 1
ATOM 1519 O O . ALA A 1 189 ? -14.485 -12.140 -7.246 1.00 95.56 189 ALA A O 1
ATOM 1520 N N . LEU A 1 190 ? -13.070 -10.924 -8.500 1.00 96.44 190 LEU A N 1
ATOM 1521 C CA . LEU A 1 190 ? -13.314 -9.664 -7.801 1.00 96.44 190 LEU A CA 1
ATOM 1522 C C . LEU A 1 190 ? -14.731 -9.132 -8.056 1.00 96.44 190 LEU A C 1
ATOM 1524 O O . LEU A 1 190 ? -15.297 -9.362 -9.129 1.00 96.44 190 LEU A O 1
ATOM 1528 N N . PRO A 1 191 ? -15.290 -8.367 -7.104 1.00 96.94 191 PRO A N 1
ATOM 1529 C CA . PRO A 1 191 ? -16.555 -7.686 -7.315 1.00 96.94 191 PRO A CA 1
ATOM 1530 C C . PRO A 1 191 ? -16.439 -6.605 -8.406 1.00 96.94 191 PRO A C 1
ATOM 1532 O O . PRO A 1 191 ? -15.345 -6.099 -8.681 1.00 96.94 191 PRO A O 1
ATOM 1535 N N . PRO A 1 192 ? -17.566 -6.218 -9.031 1.00 95.44 192 PRO A N 1
ATOM 1536 C CA . PRO A 1 192 ? -17.577 -5.186 -10.062 1.00 95.44 192 PRO A CA 1
ATOM 1537 C C . PRO A 1 192 ? -17.171 -3.813 -9.502 1.00 95.44 192 PRO A C 1
ATOM 1539 O O . PRO A 1 192 ? -17.264 -3.549 -8.302 1.00 95.44 192 PRO A O 1
ATOM 1542 N N . ALA A 1 193 ? -16.737 -2.910 -10.387 1.00 92.88 193 ALA A N 1
ATOM 1543 C CA . ALA A 1 193 ? -16.129 -1.630 -10.006 1.00 92.88 193 ALA A CA 1
ATOM 1544 C C . ALA A 1 193 ? -17.013 -0.759 -9.095 1.00 92.88 193 ALA A C 1
ATOM 1546 O O . ALA A 1 193 ? -16.503 -0.144 -8.167 1.00 92.88 193 ALA A O 1
ATOM 1547 N N . ASN A 1 194 ? -18.330 -0.742 -9.307 1.00 93.62 194 ASN A N 1
ATOM 1548 C CA . ASN A 1 194 ? -19.274 -0.006 -8.461 1.00 93.62 194 ASN A CA 1
ATOM 1549 C C . ASN A 1 194 ? -19.349 -0.546 -7.022 1.00 93.62 194 ASN A C 1
ATOM 1551 O O . ASN A 1 194 ? -19.559 0.229 -6.096 1.00 93.62 194 ASN A O 1
ATOM 1555 N N . GLN A 1 195 ? -19.159 -1.854 -6.828 1.00 96.25 195 GLN A N 1
ATOM 1556 C CA . GLN A 1 195 ? -19.109 -2.474 -5.500 1.00 96.25 195 GLN A CA 1
ATOM 1557 C C . GLN A 1 195 ? -17.744 -2.263 -4.840 1.00 96.25 195 GLN A C 1
ATOM 1559 O O . GLN A 1 195 ? -17.668 -1.986 -3.644 1.00 96.25 195 GLN A O 1
ATOM 1564 N N . LEU A 1 196 ? -16.657 -2.322 -5.621 1.00 96.19 196 LEU A N 1
ATOM 1565 C CA . LEU A 1 196 ? -15.328 -1.935 -5.137 1.00 96.19 196 LEU A CA 1
ATOM 1566 C C . LEU A 1 196 ? -15.315 -0.486 -4.640 1.00 96.19 196 LEU A C 1
ATOM 1568 O O . LEU A 1 196 ? -14.687 -0.206 -3.620 1.00 96.19 196 LEU A O 1
ATOM 1572 N N . ASP A 1 197 ? -16.040 0.413 -5.311 1.00 96.31 197 ASP A N 1
ATOM 1573 C CA . ASP A 1 197 ? -16.042 1.836 -4.972 1.00 96.31 197 ASP A CA 1
ATOM 1574 C C . ASP A 1 197 ? -16.686 2.142 -3.610 1.00 96.31 197 ASP A C 1
ATOM 1576 O O . ASP A 1 197 ? -16.443 3.193 -3.029 1.00 96.31 197 ASP A O 1
ATOM 1580 N N . LEU A 1 198 ? -17.437 1.211 -3.016 1.00 96.38 198 LEU A N 1
ATOM 1581 C CA . LEU A 1 198 ? -17.908 1.341 -1.630 1.00 96.38 198 LEU A CA 1
ATOM 1582 C C . LEU A 1 198 ? -16.783 1.153 -0.598 1.00 96.38 198 LEU A C 1
ATOM 1584 O O . LEU A 1 198 ? -16.928 1.522 0.565 1.00 96.38 198 LEU A O 1
ATOM 1588 N N . HIS A 1 199 ? -15.652 0.575 -1.001 1.00 97.81 199 HIS A N 1
ATOM 1589 C CA . HIS A 1 199 ? -14.616 0.087 -0.089 1.00 97.81 199 HIS A CA 1
ATOM 1590 C C . HIS A 1 199 ? -13.232 0.664 -0.366 1.00 97.81 199 HIS A C 1
ATOM 1592 O O . HIS A 1 199 ? -12.428 0.808 0.556 1.00 97.81 199 HIS A O 1
ATOM 1598 N N . VAL A 1 200 ? -12.955 1.002 -1.619 1.00 96.19 200 VAL A N 1
ATOM 1599 C CA . VAL A 1 200 ? -11.691 1.551 -2.114 1.00 96.19 200 VAL A CA 1
ATOM 1600 C C . VAL A 1 200 ? -11.978 2.537 -3.247 1.00 96.19 200 VAL A C 1
ATOM 1602 O O . VAL A 1 200 ? -13.108 2.622 -3.706 1.00 96.19 200 VAL A O 1
ATOM 1605 N N . ASP A 1 201 ? -10.986 3.288 -3.725 1.00 94.12 201 ASP A N 1
ATOM 1606 C CA . ASP A 1 201 ? -11.108 3.959 -5.029 1.00 94.12 201 ASP A CA 1
ATOM 1607 C C . ASP A 1 201 ? -10.980 2.903 -6.138 1.00 94.12 201 ASP A C 1
ATOM 1609 O O . ASP A 1 201 ? -9.893 2.357 -6.376 1.00 94.12 201 ASP A O 1
ATOM 1613 N N . ALA A 1 202 ? -12.092 2.591 -6.810 1.00 93.50 202 ALA A N 1
ATOM 1614 C CA . ALA A 1 202 ? -12.135 1.519 -7.803 1.00 93.50 202 ALA A CA 1
ATOM 1615 C C . ALA A 1 202 ? -11.256 1.803 -9.035 1.00 93.50 202 ALA A C 1
ATOM 1617 O O . ALA A 1 202 ? -10.710 0.877 -9.652 1.00 93.50 202 ALA A O 1
ATOM 1618 N N . LYS A 1 203 ? -11.073 3.079 -9.395 1.00 89.88 203 LYS A N 1
ATOM 1619 C CA . LYS A 1 203 ? -10.249 3.496 -10.537 1.00 89.88 203 LYS A CA 1
ATOM 1620 C C . LYS A 1 203 ? -8.769 3.294 -10.231 1.00 89.88 203 LYS A C 1
ATOM 1622 O O . LYS A 1 203 ? -8.044 2.736 -11.059 1.00 89.88 203 LYS A O 1
ATOM 1627 N N . LEU A 1 204 ? -8.323 3.705 -9.046 1.00 88.88 204 LEU A N 1
ATOM 1628 C CA . LEU A 1 204 ? -6.966 3.461 -8.557 1.00 88.88 204 LEU A CA 1
ATOM 1629 C C . LEU A 1 204 ? -6.691 1.967 -8.401 1.00 88.88 204 LEU A C 1
ATOM 1631 O O . LEU A 1 204 ? -5.659 1.488 -8.874 1.00 88.88 204 LEU A O 1
ATOM 1635 N N . PHE A 1 205 ? -7.631 1.227 -7.811 1.00 92.50 205 PHE A N 1
ATOM 1636 C CA . PHE A 1 205 ? -7.540 -0.225 -7.670 1.00 92.50 205 PHE A CA 1
ATOM 1637 C C . PHE A 1 205 ? -7.329 -0.902 -9.033 1.00 92.50 205 PHE A C 1
ATOM 1639 O O . PHE A 1 205 ? -6.399 -1.689 -9.208 1.00 92.50 205 PHE A O 1
ATOM 1646 N N . SER A 1 206 ? -8.114 -0.508 -10.041 1.00 90.12 206 SER A N 1
ATOM 1647 C CA . SER A 1 206 ? -7.992 -1.015 -11.414 1.00 90.12 206 SER A CA 1
ATOM 1648 C C . SER A 1 206 ? -6.638 -0.700 -12.055 1.00 90.12 206 SER A C 1
ATOM 1650 O O . SER A 1 206 ? -6.081 -1.547 -12.750 1.00 90.12 206 SER A O 1
ATOM 1652 N N . ARG A 1 207 ? -6.054 0.481 -11.804 1.00 84.12 207 ARG A N 1
ATOM 1653 C CA . ARG A 1 207 ? -4.706 0.807 -12.309 1.00 84.12 207 ARG A CA 1
ATOM 1654 C C . ARG A 1 207 ? -3.603 0.013 -11.622 1.00 84.12 207 ARG A C 1
ATOM 1656 O O . ARG A 1 207 ? -2.631 -0.341 -12.280 1.00 84.12 207 ARG A O 1
ATOM 1663 N N . LEU A 1 208 ? -3.741 -0.275 -10.328 1.00 87.88 208 LEU A N 1
ATOM 1664 C CA . LEU A 1 208 ? -2.794 -1.132 -9.608 1.00 87.88 208 LEU A CA 1
ATOM 1665 C C . LEU A 1 208 ? -2.817 -2.570 -10.137 1.00 87.88 208 LEU A C 1
ATOM 1667 O O . LEU A 1 208 ? -1.754 -3.191 -10.236 1.00 87.88 208 LEU A O 1
ATOM 1671 N N . MET A 1 209 ? -3.996 -3.066 -10.528 1.00 88.62 209 MET A N 1
ATOM 1672 C CA . MET A 1 209 ? -4.110 -4.338 -11.243 1.00 88.62 209 MET A CA 1
ATOM 1673 C C . MET A 1 209 ? -3.460 -4.244 -12.629 1.00 88.62 209 MET A C 1
ATOM 1675 O O . MET A 1 209 ? -2.605 -5.044 -12.980 1.00 88.62 209 MET A O 1
ATOM 1679 N N . ALA A 1 210 ? -3.760 -3.194 -13.390 1.00 84.50 210 ALA A N 1
ATOM 1680 C CA . ALA A 1 210 ? -3.204 -3.004 -14.725 1.00 84.50 210 ALA A CA 1
ATOM 1681 C C . ALA A 1 210 ? -1.738 -2.527 -14.743 1.00 84.50 210 ALA A C 1
ATOM 1683 O O . ALA A 1 210 ? -1.256 -2.159 -15.806 1.00 84.50 210 ALA A O 1
ATOM 1684 N N . SER A 1 211 ? -1.016 -2.495 -13.616 1.00 78.44 211 SER A N 1
ATOM 1685 C CA . SER A 1 211 ? 0.311 -1.863 -13.528 1.00 78.44 211 SER A CA 1
ATOM 1686 C C . SER A 1 211 ? 1.302 -2.413 -14.557 1.00 78.44 211 SER A C 1
ATOM 1688 O O . SER A 1 211 ? 2.037 -1.636 -15.160 1.00 78.44 211 SER A O 1
ATOM 1690 N N . ASP A 1 212 ? 1.307 -3.726 -14.783 1.00 75.38 212 ASP A N 1
ATOM 1691 C CA . ASP A 1 212 ? 2.226 -4.363 -15.732 1.00 75.38 212 ASP A CA 1
ATOM 1692 C C . ASP A 1 212 ? 1.811 -4.075 -17.189 1.00 75.38 212 ASP A C 1
ATOM 1694 O O . ASP A 1 212 ? 2.661 -3.825 -18.042 1.00 75.38 212 ASP A O 1
ATOM 1698 N N . ILE A 1 213 ? 0.502 -4.012 -17.463 1.00 75.75 213 ILE A N 1
ATOM 1699 C CA . ILE A 1 213 ? -0.049 -3.630 -18.775 1.00 75.75 213 ILE A CA 1
ATOM 1700 C C . ILE A 1 213 ? 0.242 -2.155 -19.066 1.00 75.75 213 ILE A C 1
ATOM 1702 O O . ILE A 1 213 ? 0.679 -1.811 -20.160 1.00 75.75 213 ILE A O 1
ATOM 1706 N N . LEU A 1 214 ? 0.031 -1.278 -18.082 1.00 70.75 214 LEU A N 1
ATOM 1707 C CA . LEU A 1 214 ? 0.330 0.149 -18.167 1.00 70.75 214 LEU A CA 1
ATOM 1708 C C . LEU A 1 214 ? 1.822 0.377 -18.381 1.00 70.75 214 LEU A C 1
ATOM 1710 O O . LEU A 1 214 ? 2.189 1.236 -19.175 1.00 70.75 214 LEU A O 1
ATOM 1714 N N . PHE A 1 215 ? 2.676 -0.403 -17.717 1.00 73.12 215 PHE A N 1
ATOM 1715 C CA . PHE A 1 215 ? 4.112 -0.361 -17.957 1.00 73.12 215 PHE A CA 1
ATOM 1716 C C . PHE A 1 215 ? 4.454 -0.820 -19.381 1.00 73.12 215 PHE A C 1
ATOM 1718 O O . PHE A 1 215 ? 5.207 -0.138 -20.069 1.00 73.12 215 PHE A O 1
ATOM 1725 N N . GLY A 1 216 ? 3.833 -1.899 -19.872 1.00 71.81 216 GLY A N 1
ATOM 1726 C CA . GLY A 1 216 ? 3.965 -2.344 -21.262 1.00 71.81 216 GLY A CA 1
ATOM 1727 C C . GLY A 1 216 ? 3.510 -1.291 -22.282 1.00 71.81 216 GLY A C 1
ATOM 1728 O O . GLY A 1 216 ? 4.204 -1.046 -23.264 1.00 71.81 216 GLY A O 1
ATOM 1729 N N . ALA A 1 217 ? 2.397 -0.600 -22.029 1.00 74.12 217 ALA A N 1
ATOM 1730 C CA . ALA A 1 217 ? 1.928 0.511 -22.861 1.00 74.12 217 ALA A CA 1
ATOM 1731 C C . ALA A 1 217 ? 2.853 1.740 -22.766 1.00 74.12 217 ALA A C 1
ATOM 1733 O O . ALA A 1 217 ? 3.065 2.449 -23.749 1.00 74.12 217 ALA A O 1
ATOM 1734 N N . ALA A 1 218 ? 3.444 1.978 -21.592 1.00 82.50 218 ALA A N 1
ATOM 1735 C CA . ALA A 1 218 ? 4.425 3.032 -21.366 1.00 82.50 218 ALA A CA 1
ATOM 1736 C C . ALA A 1 218 ? 5.827 2.683 -21.891 1.00 82.50 218 ALA A C 1
ATOM 1738 O O . ALA A 1 218 ? 6.655 3.588 -21.996 1.00 82.50 218 ALA A O 1
ATOM 1739 N N . ARG A 1 219 ? 6.096 1.422 -22.261 1.00 87.31 219 ARG A N 1
ATOM 1740 C CA . ARG A 1 219 ? 7.393 0.931 -22.762 1.00 87.31 219 ARG A CA 1
ATOM 1741 C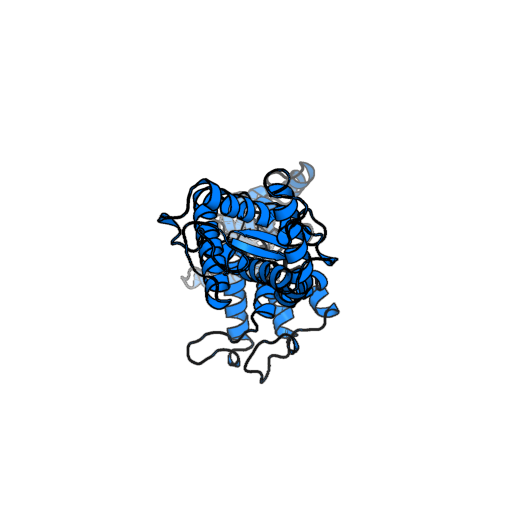 C . ARG A 1 219 ? 7.936 1.803 -23.887 1.00 87.31 219 ARG A C 1
ATOM 1743 O O . ARG A 1 219 ? 9.085 2.228 -23.835 1.00 87.31 219 ARG A O 1
ATOM 1750 N N . GLU A 1 220 ? 7.097 2.119 -24.872 1.00 87.25 220 GLU A N 1
ATOM 1751 C CA . GLU A 1 220 ? 7.481 2.946 -26.022 1.00 87.25 220 GLU A CA 1
ATOM 1752 C C . GLU A 1 220 ? 7.789 4.392 -25.599 1.00 87.25 220 GLU A C 1
ATOM 1754 O O . GLU A 1 220 ? 8.760 4.992 -26.060 1.00 87.25 220 GLU A O 1
ATOM 1759 N N . LYS A 1 221 ? 7.006 4.944 -24.665 1.00 86.94 221 LYS A N 1
ATOM 1760 C CA . LYS A 1 221 ? 7.228 6.290 -24.120 1.00 86.94 221 LYS A CA 1
ATOM 1761 C C . LYS A 1 221 ? 8.534 6.365 -23.322 1.00 86.94 221 LYS A C 1
ATOM 1763 O O . LYS A 1 221 ? 9.302 7.305 -23.507 1.00 86.94 221 LYS A O 1
ATOM 1768 N N . LEU A 1 222 ? 8.809 5.360 -22.487 1.00 88.50 222 LEU A N 1
ATOM 1769 C CA . LEU A 1 222 ? 10.059 5.239 -21.733 1.00 88.50 222 LEU A CA 1
ATOM 1770 C C . LEU A 1 222 ? 11.258 5.106 -22.675 1.00 88.50 222 LEU A C 1
ATOM 1772 O O . LEU A 1 222 ? 12.239 5.826 -22.516 1.00 88.50 222 LEU A O 1
ATOM 1776 N N . ALA A 1 223 ? 11.164 4.251 -23.694 1.00 90.44 223 ALA A N 1
ATOM 1777 C CA . ALA A 1 223 ? 12.228 4.067 -24.676 1.00 90.44 223 ALA A CA 1
ATOM 1778 C C . ALA A 1 223 ? 12.541 5.361 -25.452 1.00 90.44 223 ALA A C 1
ATOM 1780 O O . ALA A 1 223 ? 13.712 5.701 -25.641 1.00 90.44 223 ALA A O 1
ATOM 1781 N N . ARG A 1 224 ? 11.507 6.125 -25.835 1.00 90.19 224 ARG A N 1
ATOM 1782 C CA . ARG A 1 224 ? 11.653 7.459 -26.442 1.00 90.19 224 ARG A CA 1
ATOM 1783 C C . ARG A 1 224 ? 12.367 8.434 -25.501 1.00 90.19 224 ARG A C 1
ATOM 1785 O O . ARG A 1 224 ? 13.336 9.065 -25.919 1.00 90.19 224 ARG A O 1
ATOM 1792 N N . ALA A 1 225 ? 11.942 8.517 -24.239 1.00 87.94 225 ALA A N 1
ATOM 1793 C CA . ALA A 1 225 ? 12.540 9.410 -23.242 1.00 87.94 225 ALA A CA 1
ATOM 1794 C C . ALA A 1 225 ? 14.021 9.083 -22.972 1.00 87.94 225 ALA A C 1
ATOM 1796 O O . ALA A 1 225 ? 14.868 9.982 -22.943 1.00 87.94 225 ALA A O 1
ATOM 1797 N N . ILE A 1 226 ? 14.352 7.792 -22.863 1.00 88.94 226 ILE A N 1
ATOM 1798 C CA . ILE A 1 226 ? 15.727 7.289 -22.743 1.00 88.94 226 ILE A CA 1
ATOM 1799 C C . ILE A 1 226 ? 16.572 7.747 -23.944 1.00 88.94 226 ILE A C 1
ATOM 1801 O O . ILE A 1 226 ? 17.647 8.333 -23.765 1.00 88.94 226 ILE A O 1
ATOM 1805 N N . HIS A 1 227 ? 16.077 7.550 -25.172 1.00 90.25 227 HIS A N 1
ATOM 1806 C CA . HIS A 1 227 ? 16.795 7.947 -26.388 1.00 90.25 227 HIS A CA 1
ATOM 1807 C C . HIS A 1 227 ? 16.994 9.462 -26.479 1.00 90.25 227 HIS A C 1
ATOM 1809 O O . HIS A 1 227 ? 18.078 9.948 -26.809 1.00 90.25 227 HIS A O 1
ATOM 1815 N N . GLU A 1 228 ? 15.972 10.248 -26.152 1.00 88.38 228 GLU A N 1
ATOM 1816 C CA . GLU A 1 228 ? 16.075 11.707 -26.140 1.00 88.38 228 GLU A CA 1
ATOM 1817 C C . GLU A 1 228 ? 17.088 12.212 -25.110 1.00 88.38 228 GLU A C 1
ATOM 1819 O O . GLU A 1 228 ? 17.873 13.123 -25.401 1.00 88.38 228 GLU A O 1
ATOM 1824 N N . ALA A 1 229 ? 17.124 11.604 -23.925 1.00 84.88 229 ALA A N 1
ATOM 1825 C CA . ALA A 1 229 ? 18.117 11.916 -22.910 1.00 84.88 229 ALA A CA 1
ATOM 1826 C C . ALA A 1 229 ? 19.539 11.565 -23.369 1.00 84.88 229 ALA A C 1
ATOM 1828 O O . ALA A 1 229 ? 20.455 12.369 -23.160 1.00 84.88 229 ALA A O 1
ATOM 1829 N N . PHE A 1 230 ? 19.721 10.431 -24.053 1.00 84.94 230 PHE A N 1
ATOM 1830 C CA . PHE A 1 230 ? 20.987 10.074 -24.693 1.00 84.94 230 PHE A CA 1
ATOM 1831 C C . PHE A 1 230 ? 21.407 11.125 -25.731 1.00 84.94 230 PHE A C 1
ATOM 1833 O O . PHE A 1 230 ? 22.533 11.627 -25.677 1.00 84.94 230 PHE A O 1
ATOM 1840 N N . ARG A 1 231 ? 20.501 11.526 -26.635 1.00 88.06 231 ARG A N 1
ATOM 1841 C CA . ARG A 1 231 ? 20.778 12.556 -27.654 1.00 88.06 231 ARG A CA 1
ATOM 1842 C C . ARG A 1 231 ? 21.192 13.884 -27.024 1.00 88.06 231 ARG A C 1
ATOM 1844 O O . ARG A 1 231 ? 22.150 14.501 -27.489 1.00 88.06 231 ARG A O 1
ATOM 1851 N N . LYS A 1 232 ? 20.510 14.312 -25.955 1.00 86.00 232 LYS A N 1
ATOM 1852 C CA . LYS A 1 232 ? 20.862 15.528 -25.200 1.00 86.00 232 LYS A CA 1
ATOM 1853 C C . LYS A 1 232 ? 22.262 15.413 -24.584 1.00 86.00 232 LYS A C 1
ATOM 1855 O O . LYS A 1 232 ? 23.067 16.320 -24.768 1.00 86.00 232 LYS A O 1
ATOM 1860 N N . ASN A 1 233 ? 22.583 14.287 -23.941 1.00 81.69 233 ASN A N 1
ATOM 1861 C CA . ASN A 1 233 ? 23.882 14.064 -23.288 1.00 81.69 233 ASN A CA 1
ATOM 1862 C C . ASN A 1 233 ? 25.061 13.945 -24.279 1.00 81.69 233 ASN A C 1
ATOM 1864 O O . ASN A 1 233 ? 26.203 14.249 -23.927 1.00 81.69 233 ASN A O 1
ATOM 1868 N N . GLN A 1 234 ? 24.809 13.485 -25.509 1.00 80.94 234 GLN A N 1
ATOM 1869 C CA . GLN A 1 234 ? 25.833 13.303 -26.550 1.00 80.94 234 GLN A CA 1
ATOM 1870 C C . GLN A 1 234 ? 25.961 14.498 -27.506 1.00 80.94 234 GLN A C 1
ATOM 1872 O O . GLN A 1 234 ? 26.849 14.509 -28.367 1.00 80.94 234 GLN A O 1
ATOM 1877 N N . LYS A 1 235 ? 25.102 15.515 -27.364 1.00 80.81 235 LYS A N 1
ATOM 1878 C CA . LYS A 1 235 ? 25.153 16.742 -28.164 1.00 80.81 235 LYS A CA 1
ATOM 1879 C C . LYS A 1 235 ? 26.519 17.418 -27.982 1.00 80.81 235 LYS A C 1
ATOM 1881 O O . LYS A 1 235 ? 26.961 17.642 -26.862 1.00 80.81 235 LYS A O 1
ATOM 1886 N N . GLY A 1 236 ? 27.210 17.692 -29.089 1.00 77.25 236 GLY A N 1
ATOM 1887 C CA . GLY A 1 236 ? 28.562 18.272 -29.090 1.00 77.25 236 GLY A CA 1
ATOM 1888 C C . GLY A 1 236 ? 29.713 17.273 -28.890 1.00 77.25 236 GLY A C 1
ATOM 1889 O O . GLY A 1 236 ? 30.846 17.615 -29.201 1.00 77.25 236 GLY A O 1
ATOM 1890 N N . LYS A 1 237 ? 29.446 16.034 -28.443 1.00 76.88 237 LYS A N 1
ATOM 1891 C CA . LYS A 1 237 ? 30.458 14.962 -28.290 1.00 76.88 237 LYS A CA 1
ATOM 1892 C C . LYS A 1 237 ? 30.464 13.980 -29.458 1.00 76.88 237 LYS A C 1
ATOM 1894 O O . LYS A 1 237 ? 31.505 13.446 -29.825 1.00 76.88 237 LYS A O 1
ATOM 1899 N N . LYS A 1 238 ? 29.290 13.720 -30.037 1.00 74.75 238 LYS A N 1
ATOM 1900 C CA . LYS A 1 238 ? 29.125 12.900 -31.241 1.00 74.75 238 LYS A CA 1
ATOM 1901 C C . LYS A 1 238 ? 28.645 13.756 -32.401 1.00 74.75 238 LYS A C 1
ATOM 1903 O O . LYS A 1 238 ? 27.892 14.710 -32.213 1.00 74.75 238 LYS A O 1
ATOM 1908 N N . SER A 1 239 ? 29.052 13.367 -33.610 1.00 76.06 239 SER A N 1
ATOM 1909 C CA . SER A 1 239 ? 28.531 13.958 -34.841 1.00 76.06 239 SER A CA 1
ATOM 1910 C C . SER A 1 239 ? 27.008 13.849 -34.875 1.00 76.06 239 SER A C 1
ATOM 1912 O O . SER A 1 239 ? 26.451 12.777 -34.629 1.00 76.06 239 SER A O 1
ATOM 1914 N N . SER A 1 240 ? 26.338 14.942 -35.238 1.00 71.69 240 SER A N 1
ATOM 1915 C CA . SER A 1 240 ? 24.887 14.968 -35.449 1.00 71.69 240 SER A CA 1
ATOM 1916 C C . SER A 1 240 ? 24.430 14.005 -36.549 1.00 71.69 240 SER A C 1
ATOM 1918 O O . SER A 1 240 ? 23.273 13.596 -36.550 1.00 71.69 240 SER A O 1
ATOM 1920 N N . ARG A 1 241 ? 25.340 13.599 -37.449 1.00 72.25 241 ARG A N 1
ATOM 1921 C CA . ARG A 1 241 ? 25.091 12.625 -38.524 1.00 72.25 241 ARG A CA 1
ATOM 1922 C C . ARG A 1 241 ? 25.219 11.162 -38.081 1.00 72.25 241 ARG A C 1
ATOM 1924 O O . ARG A 1 241 ? 24.927 10.272 -38.874 1.00 72.25 241 ARG A O 1
ATOM 1931 N N . ALA A 1 242 ? 25.672 10.887 -36.855 1.00 79.06 242 ALA A N 1
ATOM 1932 C CA . ALA A 1 242 ? 25.781 9.516 -36.361 1.00 79.06 242 ALA A CA 1
ATOM 1933 C C . ALA A 1 242 ? 24.393 8.858 -36.267 1.00 79.06 242 ALA A C 1
ATOM 1935 O O . ALA A 1 242 ? 23.436 9.490 -35.823 1.00 79.06 242 ALA A O 1
ATOM 1936 N N . ILE A 1 243 ? 24.290 7.572 -36.623 1.00 80.94 243 ILE A N 1
ATOM 1937 C CA . ILE A 1 243 ? 23.012 6.836 -36.682 1.00 80.94 243 ILE A CA 1
ATOM 1938 C C . ILE A 1 243 ? 22.248 6.918 -35.350 1.00 80.94 243 ILE A C 1
ATOM 1940 O O . ILE A 1 243 ? 21.059 7.218 -35.334 1.00 80.94 243 ILE A O 1
ATOM 1944 N N . GLY A 1 244 ? 22.948 6.755 -34.224 1.00 80.38 244 GLY A N 1
ATOM 1945 C CA . GLY A 1 244 ? 22.355 6.860 -32.886 1.00 80.38 244 GLY A CA 1
ATOM 1946 C C . GLY A 1 244 ? 21.965 8.280 -32.445 1.00 80.38 244 GLY A C 1
ATOM 1947 O O . GLY A 1 244 ? 21.418 8.433 -31.363 1.00 80.38 244 GLY A O 1
ATOM 1948 N N . MET A 1 245 ? 22.251 9.323 -33.233 1.00 85.94 245 MET A N 1
ATOM 1949 C CA . MET A 1 245 ? 21.868 10.715 -32.940 1.00 85.94 245 MET A CA 1
ATOM 1950 C C . MET A 1 245 ? 20.612 11.168 -33.700 1.00 85.94 245 MET A C 1
ATOM 1952 O O . MET A 1 245 ? 20.127 12.284 -33.465 1.00 85.94 245 MET A O 1
ATOM 1956 N N . LYS A 1 246 ? 20.068 10.315 -34.579 1.00 88.50 246 LYS A N 1
ATOM 1957 C CA . LYS A 1 246 ? 18.834 10.584 -35.325 1.00 88.50 246 LYS A CA 1
ATOM 1958 C C . LYS A 1 246 ? 17.614 10.732 -34.397 1.00 88.50 246 LYS A C 1
ATOM 1960 O O . LYS A 1 246 ? 17.616 10.174 -33.292 1.00 88.50 246 LYS A O 1
ATOM 1965 N N . PRO A 1 247 ? 16.580 11.493 -34.807 1.00 91.19 247 PRO A N 1
ATOM 1966 C CA . PRO A 1 247 ? 15.281 11.504 -34.132 1.00 91.19 247 PRO A CA 1
ATOM 1967 C C . PRO A 1 247 ? 14.701 10.095 -33.986 1.00 91.19 247 PRO A C 1
ATOM 1969 O O . PRO A 1 247 ? 15.038 9.215 -34.774 1.00 91.19 247 PRO A O 1
ATOM 1972 N N . TRP A 1 248 ? 13.825 9.888 -32.994 1.00 90.25 248 TRP A N 1
ATOM 1973 C CA . TRP A 1 248 ? 13.230 8.571 -32.732 1.00 90.25 248 TRP A CA 1
ATOM 1974 C C . TRP A 1 248 ? 12.589 7.966 -33.982 1.00 90.25 248 TRP A C 1
ATOM 1976 O O . TRP A 1 248 ? 12.839 6.808 -34.292 1.00 90.25 248 TRP A O 1
ATOM 1986 N N . GLU A 1 249 ? 11.831 8.756 -34.743 1.00 91.75 249 GLU A N 1
ATOM 1987 C CA . GLU A 1 249 ? 11.101 8.244 -35.908 1.00 91.75 249 GLU A CA 1
ATOM 1988 C C . GLU A 1 249 ? 12.020 7.741 -37.031 1.00 91.75 249 GLU A C 1
ATOM 1990 O O . GLU A 1 249 ? 11.674 6.793 -37.729 1.00 91.75 249 GLU A O 1
ATOM 1995 N N . GLU A 1 250 ? 13.235 8.281 -37.132 1.00 90.81 250 GLU A N 1
ATOM 1996 C CA . GLU A 1 250 ? 14.244 7.900 -38.132 1.00 90.81 250 GLU A CA 1
ATOM 1997 C C . GLU A 1 250 ? 15.295 6.913 -37.595 1.00 90.81 250 GLU A C 1
ATOM 1999 O O . GLU A 1 250 ? 16.270 6.581 -38.284 1.00 90.81 250 GLU A O 1
ATOM 2004 N N . LEU A 1 251 ? 15.153 6.488 -36.338 1.00 89.94 251 LEU A N 1
ATOM 2005 C CA . LEU A 1 251 ? 16.090 5.588 -35.686 1.00 89.94 251 LEU A CA 1
ATOM 2006 C C . LEU A 1 251 ? 15.888 4.154 -36.217 1.00 89.94 251 LEU A C 1
ATOM 2008 O O . LEU A 1 251 ? 14.747 3.686 -36.244 1.00 89.94 251 LEU A O 1
ATOM 2012 N N . PRO A 1 252 ? 16.955 3.432 -36.614 1.00 88.69 252 PRO A N 1
ATOM 2013 C CA . PRO A 1 252 ? 16.823 2.040 -37.037 1.00 88.69 252 PRO A CA 1
ATOM 2014 C C . PRO A 1 252 ? 16.260 1.149 -35.931 1.00 88.69 252 PRO A C 1
ATOM 2016 O O . PRO A 1 252 ? 16.488 1.400 -34.744 1.00 88.69 252 PRO A O 1
ATOM 2019 N N . GLU A 1 253 ? 15.575 0.076 -36.324 1.00 85.00 253 GLU A N 1
ATOM 2020 C CA . GLU A 1 253 ? 14.804 -0.749 -35.390 1.00 85.00 253 GLU A CA 1
ATOM 2021 C C . GLU A 1 253 ? 15.669 -1.386 -34.297 1.00 85.00 253 GLU A C 1
ATOM 2023 O O . GLU A 1 253 ? 15.290 -1.353 -33.132 1.00 85.00 253 GLU A O 1
ATOM 2028 N N . ASP A 1 254 ? 16.884 -1.834 -34.619 1.00 81.88 254 ASP A N 1
ATOM 2029 C CA . ASP A 1 254 ? 17.816 -2.395 -33.629 1.00 81.88 254 ASP A CA 1
ATOM 2030 C C . ASP A 1 254 ? 18.181 -1.395 -32.518 1.00 81.88 254 ASP A C 1
ATOM 2032 O O . ASP A 1 254 ? 18.411 -1.762 -31.363 1.00 81.88 254 ASP A O 1
ATOM 2036 N N . PHE A 1 255 ? 18.237 -0.103 -32.851 1.00 84.06 255 PHE A N 1
ATOM 2037 C CA . PHE A 1 255 ? 18.503 0.951 -31.876 1.00 84.06 255 PHE A CA 1
ATOM 2038 C C . PHE A 1 255 ? 17.248 1.276 -31.061 1.00 84.06 255 PHE A C 1
ATOM 2040 O O . PHE A 1 255 ? 17.364 1.490 -29.853 1.00 84.06 255 PHE A O 1
ATOM 2047 N N . LYS A 1 256 ? 16.056 1.276 -31.675 1.00 88.06 256 LYS A N 1
ATOM 2048 C CA . LYS A 1 256 ? 14.787 1.404 -30.937 1.00 88.06 256 LYS A CA 1
ATOM 2049 C C . LYS A 1 256 ? 14.615 0.250 -29.952 1.00 88.06 256 LYS A C 1
ATOM 2051 O O . LYS A 1 256 ? 14.350 0.484 -28.774 1.00 88.06 256 LYS A O 1
ATOM 2056 N N . GLU A 1 257 ? 14.873 -0.977 -30.396 1.00 87.06 257 GLU A N 1
ATOM 2057 C CA . GLU A 1 257 ? 14.774 -2.176 -29.568 1.00 87.06 257 GLU A CA 1
ATOM 2058 C C . GLU A 1 257 ? 15.771 -2.156 -28.410 1.00 87.06 257 GLU A C 1
ATOM 2060 O O . GLU A 1 257 ? 15.402 -2.474 -27.282 1.00 87.06 257 GLU A O 1
ATOM 2065 N N . SER A 1 258 ? 16.996 -1.669 -28.629 1.00 86.69 258 SER A N 1
ATOM 2066 C CA . SER A 1 258 ? 17.963 -1.486 -27.541 1.00 86.69 258 SER A CA 1
ATOM 2067 C C . SER A 1 258 ? 17.460 -0.532 -26.445 1.00 86.69 258 SER A C 1
ATOM 2069 O O . SER A 1 258 ? 17.757 -0.764 -25.273 1.00 86.69 258 SER A O 1
ATOM 2071 N N . ASN A 1 259 ? 16.724 0.530 -26.800 1.00 90.19 259 ASN A N 1
ATOM 2072 C CA . ASN A 1 259 ? 16.132 1.456 -25.825 1.00 90.19 259 ASN A CA 1
ATOM 2073 C C . ASN A 1 259 ? 14.915 0.834 -25.121 1.00 90.19 259 ASN A C 1
ATOM 2075 O O . ASN A 1 259 ? 14.729 1.030 -23.921 1.00 90.19 259 ASN A O 1
ATOM 2079 N N . ARG A 1 260 ? 14.105 0.042 -25.835 1.00 89.25 260 ARG A N 1
ATOM 2080 C CA . ARG A 1 260 ? 12.974 -0.679 -25.233 1.00 89.25 260 ARG A CA 1
ATOM 2081 C C . ARG A 1 260 ? 13.432 -1.736 -24.232 1.00 89.25 260 ARG A C 1
ATOM 2083 O O . ARG A 1 260 ? 12.901 -1.784 -23.132 1.00 89.25 260 ARG A O 1
ATOM 2090 N N . GLN A 1 261 ? 14.476 -2.497 -24.552 1.00 87.62 261 GLN A N 1
ATOM 2091 C CA . GLN A 1 261 ? 15.073 -3.455 -23.613 1.00 87.62 261 GLN A CA 1
ATOM 2092 C C . GLN A 1 261 ? 15.665 -2.780 -22.372 1.00 87.62 261 GLN A C 1
ATOM 2094 O O . GLN A 1 261 ? 15.636 -3.352 -21.281 1.00 87.62 261 GLN A O 1
ATOM 2099 N N . GLN A 1 262 ? 16.205 -1.567 -22.520 1.00 89.38 262 GLN A N 1
ATOM 2100 C CA . GLN A 1 262 ? 16.637 -0.778 -21.370 1.00 89.38 262 GLN A CA 1
ATOM 2101 C C . GLN A 1 262 ? 15.439 -0.389 -20.498 1.00 89.38 262 GLN A C 1
ATOM 2103 O O . GLN A 1 262 ? 15.486 -0.597 -19.288 1.00 89.38 262 GLN A O 1
ATOM 2108 N N . ALA A 1 263 ? 14.345 0.090 -21.103 1.00 90.31 263 ALA A N 1
ATOM 2109 C CA . ALA A 1 263 ? 13.105 0.372 -20.380 1.00 90.31 263 ALA A CA 1
ATOM 2110 C C . ALA A 1 263 ? 12.589 -0.872 -19.631 1.00 90.31 263 ALA A C 1
ATOM 2112 O O . ALA A 1 263 ? 12.306 -0.785 -18.438 1.00 90.31 263 ALA A O 1
ATOM 2113 N N . ASP A 1 264 ? 12.573 -2.037 -20.287 1.00 88.44 264 ASP A N 1
ATOM 2114 C CA . ASP A 1 264 ? 12.149 -3.319 -19.703 1.00 88.44 264 ASP A CA 1
ATOM 2115 C C . ASP A 1 264 ? 13.005 -3.746 -18.495 1.00 88.44 264 ASP A C 1
ATOM 2117 O O . ASP A 1 264 ? 12.542 -4.491 -17.630 1.00 88.44 264 ASP A O 1
ATOM 2121 N N . SER A 1 265 ? 14.249 -3.263 -18.412 1.00 90.12 265 SER A N 1
ATOM 2122 C CA . SER A 1 265 ? 15.200 -3.621 -17.353 1.00 90.12 265 SER A CA 1
ATOM 2123 C C . SER A 1 265 ? 15.114 -2.713 -16.118 1.00 90.12 265 SER A C 1
ATOM 2125 O O . SER A 1 265 ? 15.525 -3.130 -15.033 1.00 90.12 265 SER A O 1
ATOM 2127 N N . ILE A 1 266 ? 14.519 -1.516 -16.230 1.00 91.88 266 ILE A N 1
ATOM 2128 C CA . ILE A 1 266 ? 14.369 -0.560 -15.112 1.00 91.88 266 ILE A CA 1
ATOM 2129 C C . ILE A 1 266 ? 13.736 -1.207 -13.862 1.00 91.88 266 ILE A C 1
ATOM 2131 O O . ILE A 1 266 ? 14.290 -1.036 -12.773 1.00 91.88 266 ILE A O 1
ATOM 2135 N N . PRO A 1 267 ? 12.632 -1.982 -13.957 1.00 89.69 267 PRO A N 1
ATOM 2136 C CA . PRO A 1 267 ? 12.045 -2.668 -12.803 1.00 89.69 267 PRO A CA 1
ATOM 2137 C C . PRO A 1 267 ? 13.034 -3.546 -12.029 1.00 89.69 267 PRO A C 1
ATOM 2139 O O . PRO A 1 267 ? 13.009 -3.576 -10.797 1.00 89.69 267 PRO A O 1
ATOM 2142 N N . LEU A 1 268 ? 13.904 -4.261 -12.749 1.00 89.62 268 LEU A N 1
ATOM 2143 C CA . LEU A 1 268 ? 14.899 -5.150 -12.159 1.00 89.62 268 LEU A CA 1
ATOM 2144 C C . LEU A 1 268 ? 15.982 -4.351 -11.426 1.00 89.62 268 LEU A C 1
ATOM 2146 O O . LEU A 1 268 ? 16.370 -4.728 -10.321 1.00 89.62 268 LEU A O 1
ATOM 2150 N N . TYR A 1 269 ? 16.422 -3.238 -12.013 1.00 93.94 269 TYR A N 1
ATOM 2151 C CA . TYR A 1 269 ? 17.429 -2.347 -11.431 1.00 93.94 269 TYR A CA 1
ATOM 2152 C C . TYR A 1 269 ? 16.929 -1.717 -10.137 1.00 93.94 269 TYR A C 1
ATOM 2154 O O . TYR A 1 269 ? 17.584 -1.835 -9.105 1.00 93.94 269 TYR A O 1
ATOM 2162 N N . LEU A 1 270 ? 15.713 -1.162 -10.156 1.00 94.25 270 LEU A N 1
ATOM 2163 C CA . LEU A 1 270 ? 15.077 -0.616 -8.957 1.00 94.25 270 LEU A CA 1
ATOM 2164 C C . LEU A 1 270 ? 14.956 -1.671 -7.857 1.00 94.25 270 LEU A C 1
ATOM 2166 O O . LEU A 1 270 ? 15.282 -1.401 -6.704 1.00 94.25 270 LEU A O 1
ATOM 2170 N N . LYS A 1 271 ? 14.543 -2.894 -8.202 1.00 90.81 271 LYS A N 1
ATOM 2171 C CA . LYS A 1 271 ? 14.409 -3.972 -7.220 1.00 90.81 271 LYS A CA 1
ATOM 2172 C C . LYS A 1 271 ? 15.749 -4.342 -6.577 1.00 90.81 271 LYS A C 1
ATOM 2174 O O . LYS A 1 271 ? 15.775 -4.581 -5.372 1.00 90.81 271 LYS A O 1
ATOM 2179 N N . ALA A 1 272 ? 16.837 -4.365 -7.350 1.00 92.19 272 ALA A N 1
ATOM 2180 C CA . ALA A 1 272 ? 18.176 -4.691 -6.852 1.00 92.19 272 ALA A CA 1
ATOM 2181 C C . ALA A 1 272 ? 18.665 -3.707 -5.778 1.00 92.19 272 ALA A C 1
ATOM 2183 O O . ALA A 1 272 ? 19.341 -4.115 -4.838 1.00 92.19 272 ALA A O 1
ATOM 2184 N N . VAL A 1 273 ? 18.257 -2.439 -5.870 1.00 94.38 273 VAL A N 1
ATOM 2185 C CA . VAL A 1 273 ? 18.577 -1.397 -4.881 1.00 94.38 273 VAL A CA 1
ATOM 2186 C C . VAL A 1 273 ? 17.460 -1.155 -3.857 1.00 94.38 273 VAL A C 1
ATOM 2188 O O . VAL A 1 273 ? 17.485 -0.180 -3.110 1.00 94.38 273 VAL A O 1
ATOM 2191 N N . GLY A 1 274 ? 16.471 -2.052 -3.779 1.00 90.31 274 GLY A N 1
ATOM 2192 C CA . GLY A 1 274 ? 15.417 -1.988 -2.766 1.00 90.31 274 GLY A CA 1
ATOM 2193 C C . GLY A 1 274 ? 14.327 -0.958 -3.060 1.00 90.31 274 GLY A C 1
ATOM 2194 O O . GLY A 1 274 ? 13.754 -0.392 -2.133 1.00 90.31 274 GLY A O 1
ATOM 2195 N N . TYR A 1 275 ? 14.011 -0.715 -4.328 1.00 92.56 275 TYR A N 1
ATOM 2196 C CA . TYR A 1 275 ? 12.907 0.137 -4.763 1.00 92.56 275 TYR A CA 1
ATOM 2197 C C . TYR A 1 275 ? 11.887 -0.644 -5.596 1.00 92.56 275 TYR A C 1
ATOM 2199 O O . TYR A 1 275 ? 12.179 -1.654 -6.234 1.00 92.56 275 TYR A O 1
ATOM 2207 N N . GLY A 1 276 ? 10.653 -0.156 -5.586 1.00 88.50 276 GLY A N 1
ATOM 2208 C CA . GLY A 1 276 ? 9.618 -0.511 -6.545 1.00 88.50 276 GLY A CA 1
ATOM 2209 C C . GLY A 1 276 ? 9.050 0.750 -7.183 1.00 88.50 276 GLY A C 1
ATOM 2210 O O . GLY A 1 276 ? 9.441 1.865 -6.845 1.00 88.50 276 GLY A O 1
ATOM 2211 N N . PHE A 1 277 ? 8.098 0.585 -8.091 1.00 88.44 277 PHE A N 1
ATOM 2212 C CA . PHE A 1 277 ? 7.361 1.700 -8.677 1.00 88.44 277 PHE A CA 1
ATOM 2213 C C . PHE A 1 277 ? 5.866 1.383 -8.738 1.00 88.44 277 PHE A C 1
ATOM 2215 O O . PHE A 1 277 ? 5.449 0.225 -8.613 1.00 88.44 277 PHE A O 1
ATOM 2222 N N . GLN A 1 278 ? 5.050 2.424 -8.849 1.00 84.94 278 GLN A N 1
ATOM 2223 C CA . GLN A 1 278 ? 3.596 2.319 -8.918 1.00 84.94 278 GLN A CA 1
ATOM 2224 C C . GLN A 1 278 ? 3.009 3.463 -9.752 1.00 84.94 278 GLN A C 1
ATOM 2226 O O . GLN A 1 278 ? 3.590 4.549 -9.764 1.00 84.94 278 GLN A O 1
ATOM 2231 N N . PRO A 1 279 ? 1.873 3.262 -10.437 1.00 84.44 279 PRO A N 1
ATOM 2232 C CA . PRO A 1 279 ? 1.181 4.353 -11.117 1.00 84.44 279 PRO A CA 1
ATOM 2233 C C . PRO A 1 279 ? 0.647 5.380 -10.102 1.00 84.44 279 PRO A C 1
ATOM 2235 O O . PRO A 1 279 ? 0.191 5.001 -9.021 1.00 84.44 279 PRO A O 1
ATOM 2238 N N . VAL A 1 280 ? 0.663 6.670 -10.454 1.00 82.69 280 VAL A N 1
ATOM 2239 C CA . VAL A 1 280 ? 0.141 7.777 -9.623 1.00 82.69 280 VAL A CA 1
ATOM 2240 C C . VAL A 1 280 ? -0.966 8.546 -10.355 1.00 82.69 280 VAL A C 1
ATOM 2242 O O . VAL A 1 280 ? -0.958 8.661 -11.581 1.00 82.69 280 VAL A O 1
ATOM 2245 N N . ILE A 1 281 ? -1.954 9.057 -9.608 1.00 67.94 281 ILE A N 1
ATOM 2246 C CA . ILE A 1 281 ? -3.047 9.903 -10.122 1.00 67.94 281 ILE A CA 1
ATOM 2247 C C . ILE A 1 281 ? -3.294 11.069 -9.172 1.00 67.94 281 ILE A C 1
ATOM 2249 O O . ILE A 1 281 ? -3.323 10.869 -7.962 1.00 67.94 281 ILE A O 1
ATOM 2253 N N . GLY A 1 282 ? -3.559 12.253 -9.728 1.00 66.38 282 GLY A N 1
ATOM 2254 C CA . GLY A 1 282 ? -4.198 13.351 -8.993 1.00 66.38 282 GLY A CA 1
ATOM 2255 C C . GLY A 1 282 ? -3.313 14.016 -7.941 1.00 66.38 282 GLY A C 1
ATOM 2256 O O . GLY A 1 282 ? -3.788 14.884 -7.221 1.00 66.38 282 GLY A O 1
ATOM 2257 N N . ARG A 1 283 ? -2.037 13.630 -7.874 1.00 79.94 283 ARG A N 1
ATOM 2258 C CA . ARG A 1 283 ? -1.002 14.277 -7.073 1.00 79.94 283 ARG A CA 1
ATOM 2259 C C . ARG A 1 283 ? 0.307 14.321 -7.842 1.00 79.94 283 ARG A C 1
ATOM 2261 O O . ARG A 1 283 ? 0.505 13.549 -8.785 1.00 79.94 283 ARG A O 1
ATOM 2268 N N . GLU A 1 284 ? 1.194 15.206 -7.412 1.00 82.12 284 GLU A N 1
ATOM 2269 C CA . GLU A 1 284 ? 2.543 15.284 -7.957 1.00 82.12 284 GLU A CA 1
ATOM 2270 C C . GLU A 1 284 ? 3.339 14.009 -7.646 1.00 82.12 284 GLU A C 1
ATOM 2272 O O . GLU A 1 284 ? 3.180 13.376 -6.594 1.00 82.12 284 GLU A O 1
ATOM 2277 N N . ILE A 1 285 ? 4.173 13.613 -8.610 1.00 87.25 285 ILE A N 1
ATOM 2278 C CA . ILE A 1 285 ? 5.066 12.462 -8.492 1.00 87.25 285 ILE A CA 1
ATOM 2279 C C . ILE A 1 285 ? 6.342 12.918 -7.797 1.00 87.25 285 ILE A C 1
ATOM 2281 O O . ILE A 1 285 ? 7.076 13.762 -8.318 1.00 87.25 285 ILE A O 1
ATOM 2285 N N . ASN A 1 286 ? 6.638 12.308 -6.653 1.00 86.44 286 ASN A N 1
ATOM 2286 C CA . ASN A 1 286 ? 7.875 12.572 -5.940 1.00 86.44 286 ASN A CA 1
ATOM 2287 C C . ASN A 1 286 ? 9.041 11.849 -6.621 1.00 86.44 286 ASN A C 1
ATOM 2289 O O . ASN A 1 286 ? 9.049 10.624 -6.767 1.00 86.44 286 ASN A O 1
ATOM 2293 N N . LYS A 1 287 ? 10.060 12.612 -7.022 1.00 90.00 287 LYS A N 1
ATOM 2294 C CA . LYS A 1 287 ? 11.273 12.066 -7.640 1.00 90.00 287 LYS A CA 1
ATOM 2295 C C . LYS A 1 287 ? 12.296 11.726 -6.567 1.00 90.00 287 LYS A C 1
ATOM 2297 O O . LYS A 1 287 ? 12.831 12.610 -5.899 1.00 90.00 287 LYS A O 1
ATOM 2302 N N . VAL A 1 288 ? 12.576 10.436 -6.413 1.00 91.62 288 VAL A N 1
ATOM 2303 C CA . VAL A 1 288 ? 13.626 9.959 -5.509 1.00 91.62 288 VAL A CA 1
ATOM 2304 C C . VAL A 1 288 ? 15.006 10.387 -6.008 1.00 91.62 288 VAL A C 1
ATOM 2306 O O . VAL A 1 288 ? 15.239 10.495 -7.212 1.00 91.62 288 VAL A O 1
ATOM 2309 N N . ARG A 1 289 ? 15.936 10.604 -5.076 1.00 92.94 289 ARG A N 1
ATOM 2310 C CA . ARG A 1 289 ? 17.364 10.737 -5.377 1.00 92.94 289 ARG A CA 1
ATOM 2311 C C . ARG A 1 289 ? 18.071 9.479 -4.899 1.00 92.94 289 ARG A C 1
ATOM 2313 O O . ARG A 1 289 ? 17.999 9.166 -3.714 1.00 92.94 289 ARG A O 1
ATOM 2320 N N . PHE A 1 290 ? 18.726 8.782 -5.817 1.00 94.50 290 PHE A N 1
ATOM 2321 C CA . PHE A 1 290 ? 19.520 7.603 -5.491 1.00 94.50 290 PHE A CA 1
ATOM 2322 C C . PHE A 1 290 ? 20.846 7.993 -4.837 1.00 94.50 290 PHE A C 1
ATOM 2324 O O . PHE A 1 290 ? 21.403 9.058 -5.125 1.00 94.50 290 PHE A O 1
ATOM 2331 N N . THR A 1 291 ? 21.358 7.134 -3.959 1.00 95.75 291 THR A N 1
ATOM 2332 C CA . THR A 1 291 ? 22.708 7.281 -3.400 1.00 95.75 291 THR A CA 1
ATOM 2333 C C . THR A 1 291 ? 23.771 6.911 -4.439 1.00 95.75 291 THR A C 1
ATOM 2335 O O . THR A 1 291 ? 23.478 6.253 -5.436 1.00 95.75 291 THR A O 1
ATOM 2338 N N . ALA A 1 292 ? 25.028 7.299 -4.206 1.00 95.25 292 ALA A N 1
ATOM 2339 C CA . ALA A 1 292 ? 26.132 6.933 -5.099 1.00 95.25 292 ALA A CA 1
ATOM 2340 C C . ALA A 1 292 ? 26.290 5.406 -5.244 1.00 95.25 292 ALA A C 1
ATOM 2342 O O . ALA A 1 292 ? 26.542 4.920 -6.339 1.00 95.25 292 ALA A O 1
ATOM 2343 N N . GLU A 1 293 ? 26.079 4.659 -4.159 1.00 95.81 293 GLU A N 1
ATOM 2344 C CA . GLU A 1 293 ? 26.125 3.192 -4.150 1.00 95.81 293 GLU A CA 1
ATOM 2345 C C . GLU A 1 293 ? 24.975 2.578 -4.962 1.00 95.81 293 GLU A C 1
ATOM 2347 O O . GLU A 1 293 ? 25.197 1.697 -5.790 1.00 95.81 293 GLU A O 1
ATOM 2352 N N . GLU A 1 294 ? 23.747 3.084 -4.788 1.00 96.31 294 GLU A N 1
ATOM 2353 C CA . GLU A 1 294 ? 22.583 2.632 -5.561 1.00 96.31 294 GLU A CA 1
ATOM 2354 C C . GLU A 1 294 ? 22.780 2.906 -7.067 1.00 96.31 294 GLU A C 1
ATOM 2356 O O . GLU A 1 294 ? 22.439 2.071 -7.909 1.00 96.31 294 GLU A O 1
ATOM 2361 N N . VAL A 1 295 ? 23.369 4.056 -7.414 1.00 96.69 295 VAL A N 1
ATOM 2362 C CA . VAL A 1 295 ? 23.699 4.417 -8.800 1.00 96.69 295 VAL A CA 1
ATOM 2363 C C . VAL A 1 295 ? 24.779 3.503 -9.384 1.00 96.69 295 VAL A C 1
ATOM 2365 O O . VAL A 1 295 ? 24.618 3.067 -10.524 1.00 96.69 295 VAL A O 1
ATOM 2368 N N . GLU A 1 296 ? 25.837 3.184 -8.633 1.00 96.56 296 GLU A N 1
ATOM 2369 C CA . GLU A 1 296 ? 26.917 2.287 -9.081 1.00 96.56 296 GLU A CA 1
ATOM 2370 C C . GLU A 1 296 ? 26.366 0.886 -9.403 1.00 96.56 296 GLU A C 1
ATOM 2372 O O . GLU A 1 296 ? 26.575 0.387 -10.509 1.00 96.56 296 GLU A O 1
ATOM 2377 N N . ILE A 1 297 ? 25.568 0.301 -8.496 1.00 96.25 297 ILE A N 1
ATOM 2378 C CA . ILE A 1 297 ? 24.960 -1.032 -8.679 1.00 96.25 297 ILE A CA 1
ATOM 2379 C C . ILE A 1 297 ? 24.116 -1.075 -9.956 1.00 96.25 297 ILE A C 1
ATOM 2381 O O . ILE A 1 297 ? 24.289 -1.952 -10.804 1.00 96.25 297 ILE A O 1
ATOM 2385 N N . MET A 1 298 ? 23.195 -0.122 -10.118 1.00 96.44 298 MET A N 1
ATOM 2386 C CA . MET A 1 298 ? 22.316 -0.094 -11.289 1.00 96.44 298 MET A CA 1
ATOM 2387 C C . MET A 1 298 ? 23.086 0.171 -12.591 1.00 96.44 298 MET A C 1
ATOM 2389 O O . MET A 1 298 ? 22.707 -0.351 -13.639 1.00 96.44 298 MET A O 1
ATOM 2393 N N . SER A 1 299 ? 24.171 0.948 -12.537 1.00 96.25 299 SER A N 1
ATOM 2394 C CA . SER A 1 299 ? 24.986 1.266 -13.717 1.00 96.25 299 SER A CA 1
ATOM 2395 C C . SER A 1 299 ? 25.813 0.070 -14.175 1.00 96.25 299 SER A C 1
ATOM 2397 O O . SER A 1 299 ? 25.861 -0.219 -15.370 1.00 96.25 299 SER A O 1
ATOM 2399 N N . GLU A 1 300 ? 26.372 -0.697 -13.236 1.00 96.88 300 GLU A N 1
ATOM 2400 C CA . GLU A 1 300 ? 27.027 -1.967 -13.545 1.00 96.88 300 GLU A CA 1
ATOM 2401 C C . GLU A 1 300 ? 26.043 -2.959 -14.194 1.00 96.88 300 GLU A C 1
ATOM 2403 O O . GLU A 1 300 ? 26.380 -3.636 -15.173 1.00 96.88 300 GLU A O 1
ATOM 2408 N N . MET A 1 301 ? 24.808 -3.038 -13.685 1.00 95.31 301 MET A N 1
ATOM 2409 C CA . MET A 1 301 ? 23.765 -3.896 -14.260 1.00 95.31 301 MET A CA 1
ATOM 2410 C C . MET A 1 301 ? 23.378 -3.479 -15.688 1.00 95.31 301 MET A C 1
ATOM 2412 O O . MET A 1 301 ? 23.184 -4.348 -16.545 1.00 95.31 301 MET A O 1
ATOM 2416 N N . GLU A 1 302 ? 23.280 -2.175 -15.959 1.00 93.50 302 GLU A N 1
ATOM 2417 C CA . GLU A 1 302 ? 23.015 -1.646 -17.303 1.00 93.50 302 GLU A CA 1
ATOM 2418 C C . GLU A 1 302 ? 24.165 -1.954 -18.266 1.00 93.50 302 GLU A C 1
ATOM 2420 O O . GLU A 1 302 ? 23.928 -2.446 -19.374 1.00 93.50 302 GLU A O 1
ATOM 2425 N N . HIS A 1 303 ? 25.413 -1.778 -17.827 1.00 94.31 303 HIS A N 1
ATOM 2426 C CA . HIS A 1 303 ? 26.579 -2.110 -18.644 1.00 94.31 303 HIS A CA 1
ATOM 2427 C C . HIS A 1 303 ? 26.638 -3.602 -18.984 1.00 94.31 303 HIS A C 1
ATOM 2429 O O . HIS A 1 303 ? 26.827 -3.977 -20.144 1.00 94.31 303 HIS A O 1
ATOM 2435 N N . LYS A 1 304 ? 26.390 -4.480 -18.000 1.00 94.06 304 LYS A N 1
ATOM 2436 C CA . LYS A 1 304 ? 26.308 -5.935 -18.222 1.00 94.06 304 LYS A CA 1
ATOM 2437 C C . LYS A 1 304 ? 25.218 -6.293 -19.237 1.00 94.06 304 LYS A C 1
ATOM 2439 O O . LYS A 1 304 ? 25.465 -7.104 -20.133 1.00 94.06 304 LYS A O 1
ATOM 2444 N N . ARG A 1 305 ? 24.038 -5.665 -19.147 1.00 92.06 305 ARG A N 1
ATOM 2445 C CA . ARG A 1 305 ? 22.949 -5.836 -20.126 1.00 92.06 305 ARG A CA 1
ATOM 2446 C C . ARG A 1 305 ? 23.388 -5.391 -21.525 1.00 92.06 305 ARG A C 1
ATOM 2448 O O . ARG A 1 305 ? 23.177 -6.128 -22.490 1.00 92.06 305 ARG A O 1
ATOM 2455 N N . PHE A 1 306 ? 24.019 -4.221 -21.642 1.00 89.62 306 PHE A N 1
ATOM 2456 C CA . PHE A 1 306 ? 24.528 -3.690 -22.909 1.00 89.62 306 PHE A CA 1
ATOM 2457 C C . PHE A 1 306 ? 25.565 -4.620 -23.554 1.00 89.62 306 PHE A C 1
ATOM 2459 O O . PHE A 1 306 ? 25.451 -4.930 -24.745 1.00 89.62 306 PHE A O 1
ATOM 2466 N N . VAL A 1 307 ? 26.543 -5.096 -22.776 1.00 91.88 307 VAL A N 1
ATOM 2467 C CA . VAL A 1 307 ? 27.582 -6.028 -23.237 1.00 91.88 307 VAL A CA 1
ATOM 2468 C C . VAL A 1 307 ? 26.941 -7.318 -23.744 1.00 91.88 307 VAL A C 1
ATOM 2470 O O . VAL A 1 307 ? 27.196 -7.715 -24.881 1.00 91.88 307 VAL A O 1
ATOM 2473 N N . ALA A 1 308 ? 26.047 -7.928 -22.958 1.00 89.56 308 ALA A N 1
ATOM 2474 C CA . ALA A 1 308 ? 25.355 -9.157 -23.342 1.00 89.56 308 ALA A CA 1
ATOM 2475 C C . ALA A 1 308 ? 24.552 -8.990 -24.644 1.00 89.56 308 ALA A C 1
ATOM 2477 O O . ALA A 1 308 ? 24.645 -9.827 -25.545 1.00 89.56 308 ALA A O 1
ATOM 2478 N N . HIS A 1 309 ? 23.813 -7.883 -24.782 1.00 85.75 309 HIS A N 1
ATOM 2479 C CA . HIS A 1 309 ? 23.058 -7.573 -25.996 1.00 85.75 309 HIS A CA 1
ATOM 2480 C C . HIS A 1 309 ? 23.975 -7.417 -27.219 1.00 85.75 309 HIS A C 1
ATOM 2482 O O . HIS A 1 309 ? 23.712 -7.990 -28.277 1.00 85.75 309 HIS A O 1
ATOM 2488 N N . LYS A 1 310 ? 25.083 -6.677 -27.081 1.00 87.56 310 LYS A N 1
ATOM 2489 C CA . LYS A 1 310 ? 26.028 -6.440 -28.181 1.00 87.56 310 LYS A CA 1
ATOM 2490 C C . LYS A 1 310 ? 26.757 -7.706 -28.614 1.00 87.56 310 LYS A C 1
ATOM 2492 O O . LYS A 1 310 ? 26.834 -7.953 -29.816 1.00 87.56 310 LYS A O 1
ATOM 2497 N N . LEU A 1 311 ? 27.226 -8.519 -27.669 1.00 89.94 311 LEU A N 1
ATOM 2498 C CA . LEU A 1 311 ? 27.858 -9.806 -27.970 1.00 89.94 311 LEU A CA 1
ATOM 2499 C C . LEU A 1 311 ? 26.880 -10.752 -28.682 1.00 89.94 311 LEU A C 1
ATOM 2501 O O . LEU A 1 311 ? 27.238 -11.350 -29.694 1.00 89.94 311 LEU A O 1
ATOM 2505 N N . LYS A 1 312 ? 25.621 -10.824 -28.223 1.00 87.75 312 LYS A N 1
ATOM 2506 C CA . LYS A 1 312 ? 24.570 -11.623 -28.878 1.00 87.75 312 LYS A CA 1
ATOM 2507 C C . LYS A 1 312 ? 24.272 -11.147 -30.303 1.00 87.75 312 LYS A C 1
ATOM 2509 O O . LYS A 1 312 ? 23.999 -11.965 -31.173 1.00 87.75 312 LYS A O 1
ATOM 2514 N N . ALA A 1 313 ? 24.366 -9.843 -30.549 1.00 84.50 313 ALA A N 1
ATOM 2515 C CA . ALA A 1 313 ? 24.240 -9.251 -31.878 1.00 84.50 313 ALA A CA 1
ATOM 2516 C C . ALA A 1 313 ? 25.508 -9.404 -32.747 1.00 84.50 313 ALA A C 1
ATOM 2518 O O . ALA A 1 313 ? 25.561 -8.832 -33.829 1.00 84.50 313 ALA A O 1
ATOM 2519 N N . GLY A 1 314 ? 26.538 -10.130 -32.293 1.00 89.44 314 GLY A N 1
ATOM 2520 C CA . GLY A 1 314 ? 27.758 -10.409 -33.059 1.00 89.44 314 GLY A CA 1
ATOM 2521 C C . GLY A 1 314 ? 28.861 -9.352 -32.947 1.00 89.44 314 GLY A C 1
ATOM 2522 O O . GLY A 1 314 ? 29.864 -9.446 -33.657 1.00 89.44 314 GLY A O 1
ATOM 2523 N N . TRP A 1 315 ? 28.713 -8.357 -32.064 1.00 91.31 315 TRP A N 1
ATOM 2524 C CA . TRP A 1 315 ? 29.781 -7.389 -31.813 1.00 91.31 315 TRP A CA 1
ATOM 2525 C C . TRP A 1 315 ? 30.947 -8.029 -31.065 1.00 91.31 315 TRP A C 1
ATOM 2527 O O . TRP A 1 315 ? 30.757 -8.910 -30.229 1.00 91.31 315 TRP A O 1
ATOM 2537 N N . LYS A 1 316 ? 32.159 -7.545 -31.333 1.00 92.25 316 LYS A N 1
ATOM 2538 C CA . LYS A 1 316 ? 33.401 -8.048 -30.742 1.00 92.25 316 LYS A CA 1
ATOM 2539 C C . LYS A 1 316 ? 34.122 -6.954 -29.948 1.00 92.25 316 LYS A C 1
ATOM 2541 O O . LYS A 1 316 ? 34.078 -5.784 -30.346 1.00 92.25 316 LYS A O 1
ATOM 2546 N N . PRO A 1 317 ? 34.798 -7.302 -28.842 1.00 92.25 317 PRO A N 1
ATOM 2547 C CA . PRO A 1 317 ? 35.708 -6.380 -28.174 1.00 92.25 317 PRO A CA 1
ATOM 2548 C C . PRO A 1 317 ? 36.919 -6.073 -29.068 1.00 92.25 317 PRO A C 1
ATOM 2550 O O . PRO A 1 317 ? 37.320 -6.894 -29.893 1.00 92.25 317 PRO A O 1
ATOM 2553 N N . GLY A 1 318 ? 37.511 -4.890 -28.910 1.00 90.75 318 GLY A N 1
ATOM 2554 C CA . GLY A 1 318 ? 38.731 -4.487 -29.617 1.00 90.75 318 GLY A CA 1
ATOM 2555 C C . GLY A 1 318 ? 39.149 -3.061 -29.269 1.00 90.75 318 GLY A C 1
ATOM 2556 O O . GLY A 1 318 ? 38.408 -2.352 -28.606 1.00 90.75 318 GLY A O 1
ATOM 2557 N N . GLU A 1 319 ? 40.323 -2.614 -29.707 1.00 86.81 319 GLU A N 1
ATOM 2558 C CA . GLU A 1 319 ? 40.920 -1.355 -29.221 1.00 86.81 319 GLU A CA 1
ATOM 2559 C C . GLU A 1 319 ? 40.219 -0.080 -29.715 1.00 86.81 319 GLU A C 1
ATOM 2561 O O . GLU A 1 319 ? 40.224 0.949 -29.039 1.00 86.81 319 GLU A O 1
ATOM 2566 N N . ARG A 1 320 ? 39.618 -0.121 -30.909 1.00 87.06 320 ARG A N 1
ATOM 2567 C CA . ARG A 1 320 ? 38.965 1.035 -31.538 1.00 87.06 320 ARG A CA 1
ATOM 2568 C C . ARG A 1 320 ? 37.590 0.659 -32.055 1.00 87.06 320 ARG A C 1
ATOM 2570 O O . ARG A 1 320 ? 37.378 -0.436 -32.567 1.00 87.06 320 ARG A O 1
ATOM 2577 N N . ARG A 1 321 ? 36.651 1.597 -31.934 1.00 84.50 321 ARG A N 1
ATOM 2578 C CA . ARG A 1 321 ? 35.284 1.424 -32.428 1.00 84.50 321 ARG A CA 1
ATOM 2579 C C . ARG A 1 321 ? 35.284 1.353 -33.956 1.00 84.50 321 ARG A C 1
ATOM 2581 O O . ARG A 1 321 ? 35.735 2.293 -34.605 1.00 84.50 321 ARG A O 1
ATOM 2588 N N . ASP A 1 322 ? 34.713 0.286 -34.504 1.00 83.81 322 ASP A N 1
ATOM 2589 C CA . ASP A 1 322 ? 34.512 0.089 -35.942 1.00 83.81 322 ASP A CA 1
ATOM 2590 C C . ASP A 1 322 ? 33.103 -0.465 -36.177 1.00 83.81 322 ASP A C 1
ATOM 2592 O O . ASP A 1 322 ? 32.794 -1.600 -35.821 1.00 83.81 322 ASP A O 1
ATOM 2596 N N . GLU A 1 323 ? 32.226 0.349 -36.765 1.00 81.31 323 GLU A N 1
ATOM 2597 C CA . GLU A 1 323 ? 30.831 -0.041 -36.991 1.00 81.31 323 GLU A CA 1
ATOM 2598 C C . GLU A 1 323 ? 30.679 -1.060 -38.126 1.00 81.31 323 GLU A C 1
ATOM 2600 O O . GLU A 1 323 ? 29.778 -1.892 -38.063 1.00 81.31 323 GLU A O 1
ATOM 2605 N N . LYS A 1 324 ? 31.574 -1.055 -39.126 1.00 84.62 324 LYS A N 1
ATOM 2606 C CA . LYS A 1 324 ? 31.521 -1.998 -40.257 1.00 84.62 324 LYS A CA 1
ATOM 2607 C C . LYS A 1 324 ? 31.963 -3.395 -39.838 1.00 84.62 324 LYS A C 1
ATOM 2609 O O . LYS A 1 324 ? 31.409 -4.381 -40.308 1.00 84.62 324 LYS A O 1
ATOM 2614 N N . ARG A 1 325 ? 32.966 -3.473 -38.960 1.00 86.12 325 ARG A N 1
ATOM 2615 C CA . ARG A 1 325 ? 33.489 -4.738 -38.417 1.00 86.12 325 ARG A CA 1
ATOM 2616 C C . ARG A 1 325 ? 32.821 -5.159 -37.106 1.00 86.12 325 ARG A C 1
ATOM 2618 O O . ARG A 1 325 ? 33.209 -6.175 -36.536 1.00 86.12 325 ARG A O 1
ATOM 2625 N N . MET A 1 326 ? 31.842 -4.384 -36.634 1.00 88.19 326 MET A N 1
ATOM 2626 C CA . MET A 1 326 ? 31.123 -4.601 -35.375 1.00 88.19 326 MET A CA 1
ATOM 2627 C C . MET A 1 326 ? 32.062 -4.687 -34.160 1.00 88.19 326 MET A C 1
ATOM 2629 O O . MET A 1 326 ? 31.867 -5.501 -33.262 1.00 88.19 326 MET A O 1
ATOM 2633 N N . ILE A 1 327 ? 33.093 -3.840 -34.115 1.00 89.94 327 ILE A N 1
ATOM 2634 C CA . ILE A 1 327 ? 34.059 -3.775 -33.010 1.00 89.94 327 ILE A CA 1
ATOM 2635 C C . ILE A 1 327 ? 33.691 -2.626 -32.073 1.00 89.94 327 ILE A C 1
ATOM 2637 O O . ILE A 1 327 ? 33.458 -1.496 -32.517 1.00 89.94 327 ILE A O 1
ATOM 2641 N N . ASN A 1 328 ? 33.659 -2.891 -30.767 1.00 87.12 328 ASN A N 1
ATOM 2642 C CA . ASN A 1 328 ? 33.429 -1.861 -29.758 1.00 87.12 328 ASN A CA 1
ATOM 2643 C C . ASN A 1 328 ? 34.361 -2.032 -28.535 1.00 87.12 328 ASN A C 1
ATOM 2645 O O . ASN A 1 328 ? 34.279 -3.062 -27.864 1.00 87.12 328 ASN A O 1
ATOM 2649 N N . PRO A 1 329 ? 35.193 -1.023 -28.196 1.00 91.44 329 PRO A N 1
ATOM 2650 C CA . PRO A 1 329 ? 36.123 -1.083 -27.062 1.00 91.44 329 PRO A CA 1
ATOM 2651 C C . PRO A 1 329 ? 35.456 -1.134 -25.694 1.00 91.44 329 PRO A C 1
ATOM 2653 O O . PRO A 1 329 ? 36.097 -1.511 -24.721 1.00 91.44 329 PRO A O 1
ATOM 2656 N N . THR A 1 330 ? 34.172 -0.785 -25.596 1.00 91.31 330 THR A N 1
ATOM 2657 C CA . THR A 1 330 ? 33.460 -0.810 -24.314 1.00 91.31 330 THR A CA 1
ATOM 2658 C C . THR A 1 330 ? 32.923 -2.194 -23.950 1.00 91.31 330 THR A C 1
ATOM 2660 O O . THR A 1 330 ? 32.302 -2.341 -22.907 1.00 91.31 330 THR A O 1
ATOM 2663 N N . LEU A 1 331 ? 33.141 -3.226 -24.773 1.00 92.88 331 LEU A N 1
ATOM 2664 C CA . LEU A 1 331 ? 32.696 -4.599 -24.495 1.00 92.88 331 LEU A CA 1
ATOM 2665 C C . LEU A 1 331 ? 33.670 -5.332 -23.561 1.00 92.88 331 LEU A C 1
ATOM 2667 O O . LEU A 1 331 ? 34.218 -6.376 -23.903 1.00 92.88 331 LEU A O 1
ATOM 2671 N N . VAL A 1 332 ? 33.897 -4.743 -22.391 1.00 93.94 332 VAL A N 1
ATOM 2672 C CA . VAL A 1 332 ? 34.790 -5.234 -21.336 1.00 93.94 332 VAL A CA 1
ATOM 2673 C C . VAL A 1 332 ? 34.047 -5.294 -20.003 1.00 93.94 332 VAL A C 1
ATOM 2675 O O . VAL A 1 332 ? 32.982 -4.690 -19.856 1.00 93.94 3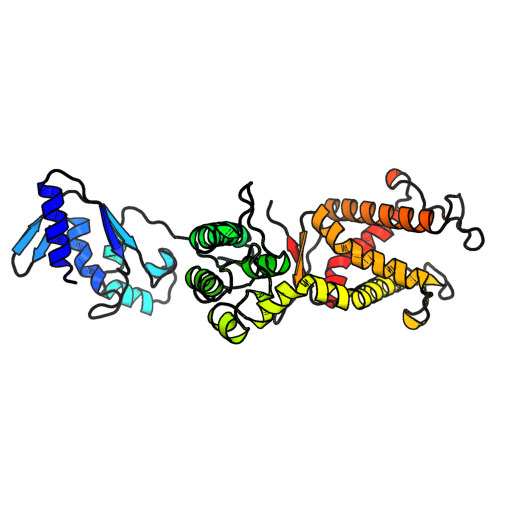32 VAL A O 1
ATOM 2678 N N . ASP A 1 333 ? 34.618 -5.998 -19.027 1.00 94.38 333 ASP A N 1
ATOM 2679 C CA . ASP A 1 333 ? 34.098 -6.039 -17.656 1.00 94.38 333 ASP A CA 1
ATOM 2680 C C . ASP A 1 333 ? 34.001 -4.630 -17.053 1.00 94.38 333 ASP A C 1
ATOM 2682 O O . ASP A 1 333 ? 34.819 -3.761 -17.366 1.00 94.38 333 ASP A O 1
ATOM 2686 N N . TRP A 1 334 ? 33.044 -4.420 -16.143 1.00 94.50 334 TRP A N 1
ATOM 2687 C CA . TRP A 1 334 ? 32.819 -3.121 -15.495 1.00 94.50 334 TRP A CA 1
ATOM 2688 C C . TRP A 1 334 ? 34.097 -2.551 -14.870 1.00 94.50 334 TRP A C 1
ATOM 2690 O O . TRP A 1 334 ? 34.419 -1.389 -15.087 1.00 94.50 334 TRP A O 1
ATOM 2700 N N . GLU A 1 335 ? 34.893 -3.372 -14.187 1.00 95.12 335 GLU A N 1
ATOM 2701 C CA . GLU A 1 335 ? 36.159 -2.948 -13.567 1.00 95.12 335 GLU A CA 1
ATOM 2702 C C . GLU A 1 335 ? 37.201 -2.418 -14.559 1.00 95.12 335 GLU A C 1
ATOM 2704 O O . GLU A 1 335 ? 38.035 -1.588 -14.207 1.00 95.12 335 GLU A O 1
ATOM 2709 N N . LYS A 1 336 ? 37.140 -2.863 -15.817 1.00 93.25 336 LYS A N 1
ATOM 2710 C CA . LYS A 1 336 ? 38.067 -2.457 -16.883 1.00 93.25 336 LYS A CA 1
ATOM 2711 C C . LYS A 1 336 ? 37.521 -1.297 -17.717 1.00 93.25 336 LYS A C 1
ATOM 2713 O O . LYS A 1 336 ? 38.227 -0.786 -18.587 1.00 93.25 336 LYS A O 1
ATOM 2718 N N . LEU A 1 337 ? 36.270 -0.894 -17.492 1.00 93.69 337 LEU A N 1
ATOM 2719 C CA . LEU A 1 337 ? 35.629 0.171 -18.249 1.00 93.69 337 LEU A CA 1
ATOM 2720 C C . LEU A 1 337 ? 36.184 1.541 -17.810 1.00 93.69 337 LEU A C 1
ATOM 2722 O O . LEU A 1 337 ? 36.171 1.849 -16.614 1.00 93.69 337 LEU A O 1
ATOM 2726 N N . PRO A 1 338 ? 36.635 2.403 -18.745 1.00 92.38 338 PRO A N 1
ATOM 2727 C CA . PRO A 1 338 ? 37.114 3.736 -18.402 1.00 92.38 338 PRO A CA 1
ATOM 2728 C C . PRO A 1 338 ? 36.053 4.553 -17.664 1.00 92.38 338 PRO A C 1
ATOM 2730 O O . PRO A 1 338 ? 34.868 4.500 -17.998 1.00 92.38 338 PRO A O 1
ATOM 2733 N N . LYS A 1 339 ? 36.483 5.383 -16.707 1.00 90.44 339 LYS A N 1
ATOM 2734 C CA . LYS A 1 339 ? 35.574 6.205 -15.892 1.00 90.44 339 LYS A CA 1
ATOM 2735 C C . LYS A 1 339 ? 34.635 7.073 -16.739 1.00 90.44 339 LYS A C 1
ATOM 2737 O O . LYS A 1 339 ? 33.449 7.154 -16.447 1.00 90.44 339 LYS A O 1
ATOM 2742 N N . SER A 1 340 ? 35.139 7.636 -17.837 1.00 88.38 340 SER A N 1
ATOM 2743 C CA . SER A 1 340 ? 34.353 8.443 -18.779 1.00 88.38 340 SER A CA 1
ATOM 2744 C C . SER A 1 340 ? 33.227 7.674 -19.483 1.00 88.38 340 SER A C 1
ATOM 2746 O O . SER A 1 340 ? 32.246 8.289 -19.907 1.00 88.38 340 SER A O 1
ATOM 2748 N N . GLU A 1 341 ? 33.356 6.353 -19.627 1.00 88.31 341 GLU A N 1
ATOM 2749 C CA . GLU A 1 341 ? 32.297 5.482 -20.138 1.00 88.31 341 GLU A CA 1
ATOM 2750 C C . GLU A 1 341 ? 31.333 5.088 -19.011 1.00 88.31 341 GLU A C 1
ATOM 2752 O O . GLU A 1 341 ? 30.134 5.270 -19.201 1.00 88.31 341 GLU A O 1
ATOM 2757 N N . LYS A 1 342 ? 31.831 4.710 -17.817 1.00 91.38 342 LYS A N 1
ATOM 2758 C CA . LYS A 1 342 ? 30.987 4.453 -16.625 1.00 91.38 342 LYS A CA 1
ATOM 2759 C C . LYS A 1 342 ? 30.059 5.626 -16.305 1.00 91.38 342 LYS A C 1
ATOM 2761 O O . LYS A 1 342 ? 28.886 5.450 -15.993 1.00 91.38 342 LYS A O 1
ATOM 2766 N N . ASP A 1 343 ? 30.569 6.851 -16.427 1.00 89.56 343 ASP A N 1
ATOM 2767 C CA . ASP A 1 343 ? 29.803 8.065 -16.141 1.00 89.56 343 ASP A CA 1
ATOM 2768 C C . ASP A 1 343 ? 28.601 8.260 -17.077 1.00 89.56 343 ASP A C 1
ATOM 2770 O O . ASP A 1 343 ? 27.665 8.980 -16.726 1.00 89.56 343 ASP A O 1
ATOM 2774 N N . LYS A 1 344 ? 28.575 7.607 -18.247 1.00 86.94 344 LYS A N 1
ATOM 2775 C CA . LYS A 1 344 ? 27.400 7.613 -19.131 1.00 86.94 344 LYS A CA 1
ATOM 2776 C C . LYS A 1 344 ? 26.280 6.745 -18.565 1.00 86.94 344 LYS A C 1
ATOM 2778 O O . LYS A 1 344 ? 25.122 7.170 -18.611 1.00 86.94 344 LYS A O 1
ATOM 2783 N N . ASP A 1 345 ? 26.617 5.584 -18.011 1.00 89.44 345 ASP A N 1
ATOM 2784 C CA . ASP A 1 345 ? 25.657 4.707 -17.340 1.00 89.44 345 ASP A CA 1
ATOM 2785 C C . ASP A 1 345 ? 25.148 5.368 -16.052 1.00 89.44 345 ASP A C 1
ATOM 2787 O O . ASP A 1 345 ? 23.934 5.503 -15.888 1.00 89.44 345 ASP A O 1
ATOM 2791 N N . HIS A 1 346 ? 26.044 5.959 -15.243 1.00 93.44 346 HIS A N 1
ATOM 2792 C CA . HIS A 1 346 ? 25.666 6.748 -14.059 1.00 93.44 346 HIS A CA 1
ATOM 2793 C C . HIS A 1 346 ? 24.658 7.854 -14.399 1.00 93.44 346 HIS A C 1
ATOM 2795 O O . HIS A 1 346 ? 23.609 7.980 -13.766 1.00 93.44 346 HIS A O 1
ATOM 2801 N N . GLN A 1 347 ? 24.942 8.651 -15.436 1.00 88.88 347 GLN A N 1
ATOM 2802 C CA . GLN A 1 347 ? 24.042 9.720 -15.884 1.00 88.88 347 GLN A CA 1
ATOM 2803 C C . GLN A 1 347 ? 22.686 9.196 -16.362 1.00 88.88 347 GLN A C 1
ATOM 2805 O O . GLN A 1 347 ? 21.687 9.910 -16.258 1.00 88.88 347 GLN A O 1
ATOM 2810 N N . THR A 1 348 ? 22.650 7.987 -16.919 1.00 87.81 348 THR A N 1
ATOM 2811 C CA . THR A 1 348 ? 21.419 7.375 -17.420 1.00 87.81 348 THR A CA 1
ATOM 2812 C C . THR A 1 348 ? 20.556 6.875 -16.267 1.00 87.81 348 THR A C 1
ATOM 2814 O O . THR A 1 348 ? 19.369 7.198 -16.215 1.00 87.81 348 THR A O 1
ATOM 2817 N N . VAL A 1 349 ? 21.161 6.178 -15.305 1.00 90.94 349 VAL A N 1
ATOM 2818 C CA . VAL A 1 349 ? 20.494 5.678 -14.095 1.00 90.94 349 VAL A CA 1
ATOM 2819 C C . VAL A 1 349 ? 19.929 6.820 -13.249 1.00 90.94 349 VAL A C 1
ATOM 2821 O O . VAL A 1 349 ? 18.783 6.751 -12.803 1.00 90.94 349 VAL A O 1
ATOM 2824 N N . CYS A 1 350 ? 20.673 7.921 -13.097 1.00 92.19 350 CYS A N 1
ATOM 2825 C CA . CYS A 1 350 ? 20.200 9.108 -12.375 1.00 92.19 350 CYS A CA 1
ATOM 2826 C C . CYS A 1 350 ? 18.910 9.715 -12.957 1.00 92.19 350 CYS A C 1
ATOM 2828 O O . CYS A 1 350 ? 18.215 10.436 -12.246 1.00 92.19 350 CYS A O 1
ATOM 2830 N N . LYS A 1 351 ? 18.577 9.426 -14.223 1.00 91.44 351 LYS A N 1
ATOM 2831 C CA . LYS A 1 351 ? 17.365 9.916 -14.898 1.00 91.44 351 LYS A CA 1
ATOM 2832 C C . LYS A 1 351 ? 16.181 8.951 -14.843 1.00 91.44 351 LYS A C 1
ATOM 2834 O O . LYS A 1 351 ? 15.091 9.321 -15.270 1.00 91.44 351 LYS A O 1
ATOM 2839 N N . PHE A 1 352 ? 16.329 7.745 -14.289 1.00 92.12 352 PHE A N 1
ATOM 2840 C CA . PHE A 1 352 ? 15.193 6.826 -14.126 1.00 92.12 352 PHE A CA 1
ATOM 2841 C C . PHE A 1 352 ? 13.987 7.444 -13.395 1.00 92.12 352 PHE A C 1
ATOM 2843 O O . PHE A 1 352 ? 12.864 7.203 -13.849 1.00 92.12 352 PHE A O 1
ATOM 2850 N N . PRO A 1 353 ? 14.155 8.268 -12.335 1.00 92.75 353 PRO A N 1
ATOM 2851 C CA . PRO A 1 353 ? 13.029 8.945 -11.695 1.00 92.75 353 PRO A CA 1
ATOM 2852 C C . PRO A 1 353 ? 12.290 9.891 -12.645 1.00 92.75 353 PRO A C 1
ATOM 2854 O O . PRO A 1 353 ? 11.069 9.992 -12.568 1.00 92.75 353 PRO A O 1
ATOM 2857 N N . ASP A 1 354 ? 13.002 10.548 -13.565 1.00 90.25 354 ASP A N 1
ATOM 2858 C CA . ASP A 1 354 ? 12.396 11.426 -14.568 1.00 90.25 354 ASP A CA 1
ATOM 2859 C C . ASP A 1 354 ? 11.605 10.625 -15.606 1.00 90.25 354 ASP A C 1
ATOM 2861 O O . ASP A 1 354 ? 10.443 10.941 -15.859 1.00 90.25 354 ASP A O 1
ATOM 2865 N N . TYR A 1 355 ? 12.193 9.553 -16.151 1.00 88.69 355 TYR A N 1
ATOM 2866 C CA . TYR A 1 355 ? 11.536 8.716 -17.162 1.00 88.69 355 TYR A CA 1
ATOM 2867 C C . TYR A 1 355 ? 10.239 8.101 -16.629 1.00 88.69 355 TYR A C 1
ATOM 2869 O O . TYR A 1 355 ? 9.201 8.141 -17.291 1.00 88.69 355 TYR A O 1
ATOM 2877 N N . LEU A 1 356 ? 10.284 7.554 -15.410 1.00 88.69 356 LEU A N 1
ATOM 2878 C CA . LEU A 1 356 ? 9.112 6.954 -14.781 1.00 88.69 356 LEU A CA 1
ATOM 2879 C C . LEU A 1 356 ? 8.058 8.005 -14.426 1.00 88.69 356 LEU A C 1
ATOM 2881 O O . LEU A 1 356 ? 6.878 7.764 -14.683 1.00 88.69 356 LEU A O 1
ATOM 2885 N N . ALA A 1 357 ? 8.460 9.187 -13.947 1.00 88.94 357 ALA A N 1
ATOM 2886 C CA . ALA A 1 357 ? 7.525 10.276 -13.674 1.00 88.94 357 ALA A CA 1
ATOM 2887 C C . ALA A 1 357 ? 6.807 10.757 -14.945 1.00 88.94 357 ALA A C 1
ATOM 2889 O O . ALA A 1 357 ? 5.586 10.915 -14.937 1.00 88.94 357 ALA A O 1
ATOM 2890 N N . GLU A 1 358 ? 7.523 10.917 -16.064 1.00 84.25 358 GLU A N 1
ATOM 2891 C CA . GLU A 1 358 ? 6.919 11.251 -17.363 1.00 84.25 358 GLU A CA 1
ATOM 2892 C C . GLU A 1 358 ? 5.942 10.169 -17.844 1.00 84.25 358 GLU A C 1
ATOM 2894 O O . GLU A 1 358 ? 4.938 10.469 -18.499 1.00 84.25 358 GLU A O 1
ATOM 2899 N N . ALA A 1 359 ? 6.202 8.908 -17.503 1.00 82.50 359 ALA A N 1
ATOM 2900 C CA . ALA A 1 359 ? 5.313 7.783 -17.770 1.00 82.50 359 ALA A CA 1
ATOM 2901 C C . ALA A 1 359 ? 4.158 7.638 -16.752 1.00 82.50 359 ALA A C 1
ATOM 2903 O O . ALA A 1 359 ? 3.313 6.762 -16.925 1.00 82.50 359 ALA A O 1
ATOM 2904 N N . GLY A 1 360 ? 4.070 8.507 -15.737 1.00 84.44 360 GLY A N 1
ATOM 2905 C CA . GLY A 1 360 ? 3.000 8.494 -14.732 1.00 84.44 360 GLY A CA 1
ATOM 2906 C C . GLY A 1 360 ? 3.241 7.540 -13.557 1.00 84.44 360 GLY A C 1
ATOM 2907 O O . GLY A 1 360 ? 2.288 7.152 -12.876 1.00 84.44 360 GLY A O 1
ATOM 2908 N N . PHE A 1 361 ? 4.493 7.149 -13.319 1.00 87.56 361 PHE A N 1
ATOM 2909 C CA . PHE A 1 361 ? 4.899 6.244 -12.249 1.00 87.56 361 PHE A CA 1
ATOM 2910 C C . PHE A 1 361 ? 5.769 6.948 -11.206 1.00 87.56 361 PHE A C 1
ATOM 2912 O O . PHE A 1 361 ? 6.654 7.735 -11.529 1.00 87.56 361 PHE A O 1
ATOM 2919 N N . GLU A 1 362 ? 5.555 6.600 -9.942 1.00 90.38 362 GLU A N 1
ATOM 2920 C CA . GLU A 1 362 ? 6.385 7.028 -8.819 1.00 90.38 362 GLU A CA 1
ATOM 2921 C C . GLU A 1 362 ? 7.211 5.860 -8.288 1.00 90.38 362 GLU A C 1
ATOM 2923 O O . GLU A 1 362 ? 6.701 4.749 -8.113 1.00 90.38 362 GLU A O 1
ATOM 2928 N N . ILE A 1 363 ? 8.482 6.136 -8.002 1.00 92.25 363 ILE A N 1
ATOM 2929 C CA . ILE A 1 363 ? 9.410 5.196 -7.377 1.00 92.25 363 ILE A CA 1
ATOM 2930 C C . ILE A 1 363 ? 9.263 5.295 -5.857 1.00 92.25 363 ILE A C 1
ATOM 2932 O O . ILE A 1 363 ? 9.245 6.386 -5.292 1.00 92.25 363 ILE A O 1
ATOM 2936 N N . TYR A 1 364 ? 9.201 4.154 -5.177 1.00 87.94 364 TYR A N 1
ATOM 2937 C CA . TYR A 1 364 ? 9.112 4.082 -3.722 1.00 87.94 364 TYR A CA 1
ATOM 2938 C C . TYR A 1 364 ? 10.101 3.051 -3.166 1.00 87.94 364 TYR A C 1
ATOM 2940 O O . TYR A 1 364 ? 10.403 2.047 -3.810 1.00 87.94 364 TYR A O 1
ATOM 2948 N N . LYS A 1 365 ? 10.603 3.287 -1.952 1.00 87.44 365 LYS A N 1
ATOM 2949 C CA . LYS A 1 365 ? 11.528 2.370 -1.275 1.00 87.44 365 LYS A CA 1
ATOM 2950 C C . LYS A 1 365 ? 10.768 1.156 -0.730 1.00 87.44 365 LYS A C 1
ATOM 2952 O O . LYS A 1 365 ? 9.721 1.309 -0.097 1.00 87.44 365 LYS A O 1
ATOM 2957 N N . LEU A 1 366 ? 11.276 -0.043 -0.986 1.00 81.38 366 LEU A N 1
ATOM 2958 C CA . LEU A 1 366 ? 10.811 -1.277 -0.362 1.00 81.38 366 LEU A CA 1
ATOM 2959 C C . LEU A 1 366 ? 11.276 -1.255 1.102 1.00 81.38 366 LEU A C 1
ATOM 2961 O O . LEU A 1 366 ? 12.438 -0.959 1.379 1.00 81.38 366 LEU A O 1
ATOM 2965 N N . GLY A 1 367 ? 10.360 -1.501 2.042 1.00 67.38 367 GLY A N 1
ATOM 2966 C CA . GLY A 1 367 ? 10.732 -1.661 3.450 1.00 67.38 367 GLY A CA 1
ATOM 2967 C C . GLY A 1 367 ? 11.711 -2.828 3.587 1.00 67.38 367 GLY A C 1
ATOM 2968 O O . GLY A 1 367 ? 11.498 -3.855 2.942 1.00 67.38 367 GLY A O 1
ATOM 2969 N N . ARG A 1 368 ? 12.788 -2.632 4.356 1.00 44.97 368 ARG A N 1
ATOM 2970 C CA . ARG A 1 368 ? 13.692 -3.721 4.748 1.00 44.97 368 ARG A CA 1
ATOM 2971 C C . ARG A 1 368 ? 13.007 -4.652 5.733 1.00 44.97 368 ARG A C 1
ATOM 2973 O O . ARG A 1 368 ? 12.233 -4.128 6.568 1.00 44.97 368 ARG A O 1
#